Protein AF-A0A955Y629-F1 (afdb_monomer_lite)

pLDDT: mean 87.61, std 12.78, range [33.12, 98.5]

Radius of gyration: 33.81 Å; chains: 1; bounding box: 73×70×95 Å

Structure (mmCIF, N/CA/C/O backbone):
data_AF-A0A955Y629-F1
#
_entry.id   AF-A0A955Y629-F1
#
loop_
_atom_site.group_PDB
_atom_site.id
_atom_site.type_symbol
_atom_site.label_atom_id
_atom_site.label_alt_id
_atom_site.label_comp_id
_atom_site.label_asym_id
_atom_site.label_entity_id
_atom_site.label_seq_id
_atom_site.pdbx_PDB_ins_code
_atom_site.Cartn_x
_atom_site.Cartn_y
_atom_site.Cartn_z
_atom_site.occupancy
_atom_site.B_iso_or_equiv
_atom_site.auth_seq_id
_atom_site.auth_comp_id
_atom_site.auth_asym_id
_atom_site.auth_atom_id
_atom_site.pdbx_PDB_model_num
ATOM 1 N N . MET A 1 1 ? -27.892 -41.594 27.712 1.00 37.00 1 MET A N 1
ATOM 2 C CA . MET A 1 1 ? -27.449 -40.199 27.906 1.00 37.00 1 MET A CA 1
ATOM 3 C C . MET A 1 1 ? -25.970 -40.120 27.569 1.00 37.00 1 MET A C 1
ATOM 5 O O . MET A 1 1 ? -25.145 -40.449 28.406 1.00 37.00 1 MET A O 1
ATOM 9 N N . ALA A 1 2 ? -25.650 -39.768 26.327 1.00 33.12 2 ALA A N 1
ATOM 10 C CA . ALA A 1 2 ? -24.313 -39.366 25.908 1.00 33.12 2 ALA A CA 1
ATOM 11 C C . ALA A 1 2 ? -24.487 -37.959 25.332 1.00 33.12 2 ALA A C 1
ATOM 13 O O . ALA A 1 2 ? -25.270 -37.778 24.400 1.00 33.12 2 ALA A O 1
ATOM 14 N N . GLY A 1 3 ? -23.888 -36.966 25.988 1.00 35.66 3 GLY A N 1
ATOM 15 C CA . GLY A 1 3 ? -24.013 -35.564 25.610 1.00 35.66 3 GLY A CA 1
ATOM 16 C C . GLY A 1 3 ? -23.426 -35.339 24.223 1.00 35.66 3 GLY A C 1
ATOM 17 O O . GLY A 1 3 ? -22.252 -35.615 23.993 1.00 35.66 3 GLY A O 1
ATOM 18 N N . GLN A 1 4 ? -24.252 -34.841 23.307 1.00 34.47 4 GLN A N 1
ATOM 19 C CA . GLN A 1 4 ? -23.778 -34.197 22.092 1.00 34.47 4 GLN A CA 1
ATOM 20 C C . GLN A 1 4 ? -23.011 -32.943 22.525 1.00 34.47 4 GLN A C 1
ATOM 22 O O . GLN A 1 4 ? -23.613 -31.948 22.923 1.00 34.47 4 GLN A O 1
ATOM 27 N N . GLY A 1 5 ? -21.680 -33.016 22.522 1.00 35.38 5 GLY A N 1
ATOM 28 C CA . GLY A 1 5 ? -20.834 -31.834 22.627 1.00 35.38 5 GLY A CA 1
ATOM 29 C C . GLY A 1 5 ? -21.084 -30.967 21.400 1.00 35.38 5 GLY A C 1
ATOM 30 O O . GLY A 1 5 ? -20.664 -31.326 20.302 1.00 35.38 5 GLY A O 1
ATOM 31 N N . GLY A 1 6 ? -21.821 -29.869 21.575 1.00 37.50 6 GLY A N 1
ATOM 32 C CA . GLY A 1 6 ? -21.970 -28.856 20.539 1.00 37.50 6 GLY A CA 1
ATOM 33 C C . GLY A 1 6 ? -20.586 -28.351 20.146 1.00 37.50 6 GLY A C 1
ATOM 34 O O . GLY A 1 6 ? -19.809 -27.935 21.004 1.00 37.50 6 GLY A O 1
ATOM 35 N N . ILE A 1 7 ? -20.257 -28.439 18.859 1.00 47.84 7 ILE A N 1
ATOM 36 C CA . ILE A 1 7 ? -19.032 -27.864 18.306 1.00 47.84 7 ILE A CA 1
ATOM 37 C C . ILE A 1 7 ? -19.110 -26.357 18.564 1.00 47.84 7 ILE A C 1
ATOM 39 O O . ILE A 1 7 ? -19.998 -25.685 18.041 1.00 47.84 7 ILE A O 1
ATOM 43 N N . ALA A 1 8 ? -18.232 -25.830 19.419 1.00 64.56 8 ALA A N 1
ATOM 44 C CA . ALA A 1 8 ? -18.155 -24.395 19.655 1.00 64.56 8 ALA A CA 1
ATOM 45 C C . ALA A 1 8 ? -17.770 -23.706 18.338 1.00 64.56 8 ALA A C 1
ATOM 47 O O . ALA A 1 8 ? -16.718 -23.991 17.768 1.00 64.56 8 ALA A O 1
ATOM 48 N N . MET A 1 9 ? -18.646 -22.833 17.844 1.00 79.44 9 MET A N 1
ATOM 49 C CA . MET A 1 9 ? -18.457 -22.104 16.587 1.00 79.44 9 MET A CA 1
ATOM 50 C C . MET A 1 9 ? -17.202 -21.223 16.682 1.00 79.44 9 MET A C 1
ATOM 52 O O . MET A 1 9 ? -17.046 -20.477 17.655 1.00 79.44 9 MET A O 1
ATOM 56 N N . SER A 1 10 ? -16.313 -21.300 15.687 1.00 92.25 10 SER A N 1
ATOM 57 C CA . SER A 1 10 ? -15.096 -20.483 15.636 1.00 92.25 10 SER A CA 1
ATOM 58 C C . SER A 1 10 ? -15.431 -19.010 15.372 1.00 92.25 10 SER A C 1
ATOM 60 O O . SER A 1 10 ? -16.466 -18.669 14.790 1.00 92.25 10 SER A O 1
ATOM 62 N N . TRP A 1 11 ? -14.554 -18.113 15.826 1.00 96.38 11 TRP A N 1
ATOM 63 C CA . TRP A 1 11 ? -14.676 -16.682 15.558 1.00 96.38 11 TRP A CA 1
ATOM 64 C C . TRP A 1 11 ? -14.000 -16.308 14.241 1.00 96.38 11 TRP A C 1
ATOM 66 O O . TRP A 1 11 ? -12.858 -16.695 14.000 1.00 96.38 11 TRP A O 1
ATOM 76 N N . VAL A 1 12 ? -14.656 -15.463 13.450 1.00 98.12 12 VAL A N 1
ATOM 77 C CA . VAL A 1 12 ? -14.028 -14.699 12.365 1.00 98.12 12 VAL A CA 1
ATOM 78 C C . VAL A 1 12 ? -14.112 -13.225 12.728 1.00 98.12 12 VAL A C 1
ATOM 80 O O . VAL A 1 12 ? -15.202 -12.691 12.947 1.00 98.12 12 VAL A O 1
ATOM 83 N N . VAL A 1 13 ? -12.963 -12.555 12.796 1.00 98.50 13 VAL A N 1
ATOM 84 C CA . VAL A 1 13 ? -12.925 -11.105 13.012 1.00 98.50 13 VAL A CA 1
ATOM 85 C C . VAL A 1 13 ? -12.930 -10.418 11.659 1.00 98.50 13 VAL A C 1
ATOM 87 O O . VAL A 1 13 ? -12.117 -10.744 10.805 1.00 98.50 13 VAL A O 1
ATOM 90 N N . VAL A 1 14 ? -13.819 -9.453 11.459 1.00 98.00 14 VAL A N 1
ATOM 91 C CA . VAL A 1 14 ? -13.893 -8.656 10.232 1.00 98.00 14 VAL A CA 1
ATOM 92 C C . VAL A 1 14 ? -13.768 -7.180 10.580 1.00 98.00 14 VAL A C 1
ATOM 94 O O . VAL A 1 14 ? -14.425 -6.685 11.495 1.00 98.00 14 VAL A O 1
ATOM 97 N N . LYS A 1 15 ? -12.914 -6.455 9.863 1.00 97.44 15 LYS A N 1
ATOM 98 C CA . LYS A 1 15 ? -12.709 -5.022 10.056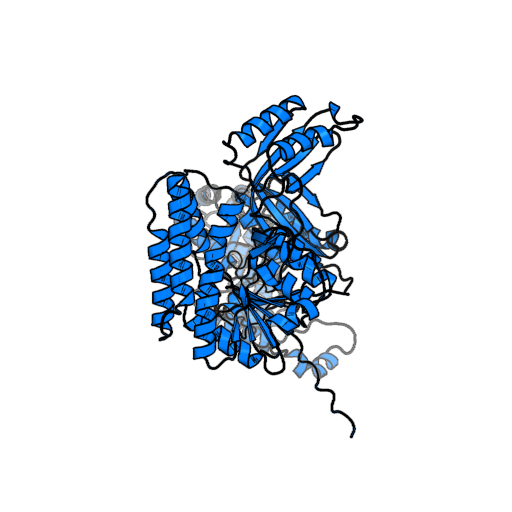 1.00 97.44 15 LYS A CA 1
ATOM 99 C C . LYS A 1 15 ? -13.150 -4.249 8.835 1.00 97.44 15 LYS A C 1
ATOM 101 O O . LYS A 1 15 ? -12.703 -4.556 7.737 1.00 97.44 15 LYS A O 1
ATOM 106 N N . TYR A 1 16 ? -13.905 -3.176 9.052 1.00 95.50 16 TYR A N 1
ATOM 107 C CA . TYR A 1 16 ? -14.306 -2.241 8.004 1.00 95.50 16 TYR A CA 1
ATOM 108 C C . TYR A 1 16 ? -13.749 -0.842 8.285 1.00 95.50 16 TYR A C 1
ATOM 110 O O . TYR A 1 16 ? -13.884 -0.305 9.388 1.00 95.50 16 TYR A O 1
ATOM 118 N N . GLY A 1 17 ? -13.069 -0.263 7.290 1.00 91.88 17 GLY A N 1
ATOM 119 C CA . GLY A 1 17 ? -12.590 1.123 7.343 1.00 91.88 17 GLY A CA 1
ATOM 120 C C . GLY A 1 17 ? -13.717 2.147 7.183 1.00 91.88 17 GLY A C 1
ATOM 121 O O . GLY A 1 17 ? -14.835 1.797 6.819 1.00 91.88 17 GLY A O 1
ATOM 122 N N . GLY A 1 18 ? -13.414 3.431 7.399 1.00 89.81 18 GLY A N 1
ATOM 123 C CA . GLY A 1 18 ? -14.434 4.488 7.421 1.00 89.81 18 GLY A CA 1
ATOM 124 C C . GLY A 1 18 ? -15.209 4.672 6.114 1.00 89.81 18 GLY A C 1
ATOM 125 O O . GLY A 1 18 ? -16.396 4.981 6.144 1.00 89.81 18 GLY A O 1
ATOM 126 N N . THR A 1 19 ? -14.577 4.429 4.964 1.00 87.81 19 THR A N 1
ATOM 127 C CA . THR A 1 19 ? -15.253 4.406 3.653 1.00 87.81 19 THR A CA 1
ATOM 128 C C . THR A 1 19 ? -16.187 3.206 3.503 1.00 87.81 19 THR A C 1
ATOM 130 O O . THR A 1 19 ? -17.220 3.315 2.856 1.00 87.81 19 THR A O 1
ATOM 133 N N . SER A 1 20 ? -15.864 2.081 4.145 1.00 89.12 20 SER A N 1
ATOM 134 C CA . SER A 1 20 ? -16.628 0.829 4.088 1.00 89.12 20 SER A CA 1
ATOM 135 C C . SER A 1 20 ? -17.803 0.775 5.069 1.00 89.12 20 SER A C 1
ATOM 137 O O . SER A 1 20 ? -18.492 -0.234 5.125 1.00 89.12 20 SER A O 1
ATOM 139 N N . VAL A 1 21 ? -18.043 1.836 5.844 1.00 92.31 21 VAL A N 1
ATOM 140 C CA . VAL A 1 21 ? -19.206 1.963 6.745 1.00 92.31 21 VAL A CA 1
ATOM 141 C C . VAL A 1 21 ? -20.011 3.242 6.491 1.00 92.31 21 VAL A C 1
ATOM 143 O O . VAL A 1 21 ? -20.908 3.568 7.263 1.00 92.31 21 VAL A O 1
ATOM 146 N N . ALA A 1 22 ? -19.687 3.984 5.426 1.00 91.06 22 ALA A N 1
ATOM 147 C CA . ALA A 1 22 ? -20.205 5.332 5.187 1.00 91.06 22 ALA A CA 1
ATOM 148 C C . ALA A 1 22 ? -21.585 5.393 4.511 1.00 91.06 22 ALA A C 1
ATOM 150 O O . ALA A 1 22 ? -22.201 6.452 4.551 1.00 91.06 22 ALA A O 1
ATOM 151 N N . THR A 1 23 ? -22.049 4.311 3.878 1.00 92.06 23 THR A N 1
ATOM 152 C CA . THR A 1 23 ? -23.261 4.307 3.032 1.00 92.06 23 THR A CA 1
ATOM 153 C C . THR A 1 23 ? -24.164 3.119 3.351 1.00 92.06 23 THR A C 1
ATOM 155 O O . THR A 1 23 ? -23.680 2.100 3.860 1.00 92.06 23 THR A O 1
ATOM 158 N N . ALA A 1 24 ? -25.453 3.203 3.009 1.00 93.31 24 ALA A N 1
ATOM 159 C CA . ALA A 1 24 ? -26.386 2.088 3.185 1.00 93.31 24 ALA A CA 1
ATOM 160 C C . ALA A 1 24 ? -25.966 0.866 2.352 1.00 93.31 24 ALA A C 1
ATOM 162 O O . ALA A 1 24 ? -26.013 -0.264 2.839 1.00 93.31 24 ALA A O 1
ATOM 163 N N . ALA A 1 25 ? -25.460 1.091 1.134 1.00 91.00 25 ALA A N 1
ATOM 164 C CA . ALA A 1 25 ? -24.925 0.031 0.279 1.00 91.00 25 ALA A CA 1
ATOM 165 C C . ALA A 1 25 ? -23.762 -0.721 0.949 1.00 91.00 25 ALA A C 1
ATOM 167 O O . ALA A 1 25 ? -23.705 -1.949 0.899 1.00 91.00 25 ALA A O 1
ATOM 168 N N . SER A 1 26 ? -22.861 -0.006 1.631 1.00 91.12 26 SER A N 1
ATOM 169 C CA . SER A 1 26 ? -21.767 -0.642 2.370 1.00 91.12 26 SER A CA 1
ATOM 170 C C . SER A 1 26 ? -22.280 -1.526 3.509 1.00 91.12 26 SER A C 1
ATOM 172 O O . SER A 1 26 ? -21.807 -2.650 3.664 1.00 91.12 26 SER A O 1
ATOM 174 N N . TRP A 1 27 ? -23.281 -1.072 4.268 1.00 94.62 27 TRP A N 1
ATOM 175 C CA . TRP A 1 27 ? -23.884 -1.877 5.335 1.00 94.62 27 TRP A CA 1
ATOM 176 C C . TRP A 1 27 ? -24.660 -3.091 4.817 1.00 94.62 27 TRP A C 1
ATOM 178 O O . TRP A 1 27 ? -24.596 -4.156 5.436 1.00 94.62 27 TRP A O 1
ATOM 188 N N . ALA A 1 28 ? -25.309 -2.981 3.657 1.00 92.75 28 ALA A N 1
ATOM 189 C CA . ALA A 1 28 ? -25.912 -4.127 2.984 1.00 92.75 28 ALA A CA 1
ATOM 190 C C . ALA A 1 28 ? -24.852 -5.182 2.612 1.00 92.75 28 ALA A C 1
ATOM 192 O O . ALA A 1 28 ? -25.066 -6.373 2.852 1.00 92.75 28 ALA A O 1
ATOM 193 N N . SER A 1 29 ? -23.683 -4.757 2.114 1.00 91.62 29 SER A N 1
ATOM 194 C CA . SER A 1 29 ? -22.546 -5.649 1.841 1.00 91.62 29 SER A CA 1
ATOM 195 C C . SER A 1 29 ? -21.975 -6.284 3.111 1.00 91.62 29 SER A C 1
ATOM 197 O O . SER A 1 29 ? -21.671 -7.476 3.109 1.00 91.62 29 SER A O 1
ATOM 199 N N . ILE A 1 30 ? -21.872 -5.533 4.217 1.00 94.56 30 ILE A N 1
ATOM 200 C CA . ILE A 1 30 ? -21.476 -6.084 5.527 1.00 94.56 30 ILE A CA 1
ATOM 201 C C . ILE A 1 30 ? -22.467 -7.174 5.950 1.00 94.56 30 ILE A C 1
ATOM 203 O O . ILE A 1 30 ? -22.058 -8.274 6.319 1.00 94.56 30 ILE A O 1
ATOM 207 N N . ALA A 1 31 ? -23.770 -6.903 5.853 1.00 95.69 31 ALA A N 1
ATOM 208 C CA . ALA A 1 31 ? -24.797 -7.869 6.216 1.00 95.69 31 ALA A CA 1
ATOM 209 C C . ALA A 1 31 ? -24.769 -9.119 5.320 1.00 95.69 31 ALA A C 1
ATOM 211 O O . ALA A 1 31 ? -24.932 -10.233 5.813 1.00 95.69 31 ALA A O 1
ATOM 212 N N . ALA A 1 32 ? -24.534 -8.960 4.014 1.00 93.88 32 ALA A N 1
ATOM 213 C CA . ALA A 1 32 ? -24.330 -10.081 3.099 1.00 93.88 32 ALA A CA 1
ATOM 214 C C . ALA A 1 32 ? -23.110 -10.919 3.505 1.00 93.88 32 ALA A C 1
ATOM 216 O O . ALA A 1 32 ? -23.224 -12.138 3.626 1.00 93.88 32 ALA A O 1
ATOM 217 N N . ARG A 1 33 ? -21.982 -10.271 3.829 1.00 93.94 33 ARG A N 1
ATOM 218 C CA . ARG A 1 33 ? -20.769 -10.969 4.264 1.00 93.94 33 ARG A CA 1
ATOM 219 C C . ARG A 1 33 ? -20.972 -11.751 5.560 1.00 93.94 33 ARG A C 1
ATOM 221 O O . ARG A 1 33 ? -20.475 -12.865 5.676 1.00 93.94 33 ARG A O 1
ATOM 228 N N . VAL A 1 34 ? -21.715 -11.201 6.520 1.00 95.69 34 VAL A N 1
ATOM 229 C CA . VAL A 1 34 ? -22.070 -11.919 7.755 1.00 95.69 34 VAL A CA 1
ATOM 230 C C . VAL A 1 34 ? -22.862 -13.192 7.444 1.00 95.69 34 VAL A C 1
ATOM 232 O O . VAL A 1 34 ? -22.592 -14.225 8.048 1.00 95.69 34 VAL A O 1
ATOM 235 N N . ARG A 1 35 ? -23.793 -13.154 6.479 1.00 95.00 35 ARG A N 1
ATOM 236 C CA . ARG A 1 35 ? -24.557 -14.345 6.063 1.00 95.00 35 ARG A CA 1
ATOM 237 C C . ARG A 1 35 ? -23.686 -15.388 5.360 1.00 95.00 35 ARG A C 1
ATOM 239 O O . ARG A 1 35 ? -23.880 -16.573 5.577 1.00 95.00 35 ARG A O 1
ATOM 246 N N . GLU A 1 36 ? -22.697 -14.968 4.571 1.00 93.81 36 GLU A N 1
ATOM 247 C CA . GLU A 1 36 ? -21.717 -15.883 3.954 1.00 93.81 36 GLU A CA 1
ATOM 248 C C . GLU A 1 36 ? -20.807 -16.585 4.976 1.00 93.81 36 GLU A C 1
ATOM 250 O O . GLU A 1 36 ? -20.168 -17.584 4.654 1.00 93.81 36 GLU A O 1
ATOM 255 N N . LEU A 1 37 ? -20.715 -16.049 6.195 1.00 93.69 37 LEU A N 1
ATOM 256 C CA . LEU A 1 37 ? -19.961 -16.619 7.310 1.00 93.69 37 LEU A CA 1
ATOM 257 C C . LEU A 1 37 ? -20.824 -17.541 8.188 1.00 93.69 37 LEU A C 1
ATOM 259 O O . LEU A 1 37 ? -20.489 -17.767 9.352 1.00 93.69 37 LEU A O 1
ATOM 263 N N . GLU A 1 38 ? -21.914 -18.092 7.644 1.00 87.94 38 GLU A N 1
ATOM 264 C CA . GLU A 1 38 ? -22.697 -19.139 8.304 1.00 87.94 38 GLU A CA 1
ATOM 265 C C . GLU A 1 38 ? -21.769 -20.258 8.821 1.00 87.94 38 GLU A C 1
ATOM 267 O O . GLU A 1 38 ? -20.765 -20.607 8.195 1.00 87.94 38 GLU A O 1
ATOM 272 N N . GLY A 1 39 ? -22.039 -20.770 10.023 1.00 90.31 39 GLY A N 1
ATOM 273 C CA . GLY A 1 39 ? -21.122 -21.694 10.705 1.00 90.31 39 GLY A CA 1
ATOM 274 C C . GLY A 1 39 ? -20.055 -21.022 11.583 1.00 90.31 39 GLY A C 1
ATOM 275 O O . GLY A 1 39 ? -19.309 -21.726 12.257 1.00 90.31 39 GLY A O 1
ATOM 276 N N . HIS A 1 40 ? -20.003 -19.686 11.637 1.00 95.25 40 HIS A N 1
ATOM 277 C CA . HIS A 1 40 ? -19.055 -18.940 12.474 1.00 95.25 40 HIS A CA 1
ATOM 278 C C . HIS A 1 40 ? -19.764 -17.895 13.338 1.00 95.25 40 HIS A C 1
ATOM 280 O O . HIS A 1 40 ? -20.854 -17.421 13.014 1.00 95.25 40 HIS A O 1
ATOM 286 N N . ARG A 1 41 ? -19.107 -17.485 14.427 1.00 96.19 41 ARG A N 1
ATOM 287 C CA . ARG A 1 41 ? -19.438 -16.233 15.120 1.00 96.19 41 ARG A CA 1
ATOM 288 C C . ARG A 1 41 ? -18.633 -15.099 14.498 1.00 96.19 41 ARG A C 1
ATOM 290 O O . ARG A 1 41 ? -17.433 -15.249 14.258 1.00 96.19 41 ARG A O 1
ATOM 297 N N . VAL A 1 42 ? -19.267 -13.958 14.251 1.00 98.00 42 VAL A N 1
ATOM 298 C CA . VAL A 1 42 ? -18.636 -12.839 13.538 1.00 98.00 42 VAL A CA 1
ATOM 299 C C . VAL A 1 42 ? -18.374 -11.676 14.486 1.00 98.00 42 VAL A C 1
ATOM 301 O O . VAL A 1 42 ? -19.290 -11.151 15.116 1.00 98.00 42 VAL A O 1
ATOM 304 N N . TRP A 1 43 ? -17.116 -11.247 14.561 1.00 98.38 43 TRP A N 1
ATOM 305 C CA . TRP A 1 43 ? -16.696 -10.082 15.334 1.00 98.38 43 TRP A CA 1
ATOM 306 C C . TRP A 1 43 ? -16.376 -8.915 14.402 1.00 98.38 43 TRP A C 1
ATOM 308 O O . TRP A 1 43 ? -15.313 -8.861 13.785 1.00 98.38 43 TRP A O 1
ATOM 318 N N . ILE A 1 44 ? -17.296 -7.966 14.293 1.00 98.50 44 ILE A N 1
ATOM 319 C CA . ILE A 1 44 ? -17.180 -6.798 13.426 1.00 98.50 44 ILE A CA 1
ATOM 320 C C . ILE A 1 44 ? -16.498 -5.662 14.192 1.00 98.50 44 ILE A C 1
ATOM 322 O O . ILE A 1 44 ? -16.998 -5.188 15.210 1.00 98.50 44 ILE A O 1
ATOM 326 N N . THR A 1 45 ? -15.369 -5.191 13.670 1.00 98.12 45 THR A N 1
ATOM 327 C CA . THR A 1 45 ? -14.650 -4.005 14.152 1.00 98.12 45 THR A CA 1
ATOM 328 C C . THR A 1 45 ? -14.812 -2.882 13.134 1.00 98.12 45 THR A C 1
ATOM 330 O O . THR A 1 45 ? -14.348 -3.005 12.000 1.00 98.12 45 THR A O 1
ATOM 333 N N . ALA A 1 46 ? -15.455 -1.779 13.506 1.00 97.00 46 ALA A N 1
ATOM 334 C CA . ALA A 1 46 ? -15.675 -0.659 12.588 1.00 97.00 46 ALA A CA 1
ATOM 335 C C . ALA A 1 46 ? -14.909 0.600 13.011 1.00 97.00 46 ALA A C 1
ATOM 337 O O . ALA A 1 46 ? -14.821 0.930 14.197 1.00 97.00 46 ALA A O 1
ATOM 338 N N . SER A 1 47 ? -14.365 1.307 12.019 1.00 96.31 47 SER A N 1
ATOM 339 C CA . SER A 1 47 ? -13.860 2.674 12.183 1.00 96.31 47 SER A CA 1
ATOM 340 C C . SER A 1 47 ? -15.007 3.696 12.219 1.00 96.31 47 SER A C 1
ATOM 342 O O . SER A 1 47 ? -16.152 3.379 11.896 1.00 96.31 47 SER A O 1
ATOM 344 N N . ALA A 1 48 ? -14.691 4.947 12.563 1.00 95.94 48 ALA A N 1
ATOM 345 C CA . ALA A 1 48 ? -15.602 6.072 12.374 1.00 95.94 48 ALA A CA 1
ATOM 346 C C . ALA A 1 48 ? -15.980 6.233 10.888 1.00 95.94 48 ALA A C 1
ATOM 348 O O . ALA A 1 48 ? -15.209 5.837 10.009 1.00 95.94 48 ALA A O 1
ATOM 349 N N . LEU A 1 49 ? -17.131 6.852 10.594 1.00 94.81 49 LEU A N 1
ATOM 350 C CA . LEU A 1 49 ? -17.517 7.161 9.210 1.00 94.81 49 LEU A CA 1
ATOM 351 C C . LEU A 1 49 ? -16.428 7.997 8.516 1.00 94.81 49 LEU A C 1
ATOM 353 O O . LEU A 1 49 ? -15.735 8.791 9.157 1.00 94.81 49 LEU A O 1
ATOM 357 N N . SER A 1 50 ? -16.285 7.841 7.198 1.00 91.38 50 SER A N 1
ATOM 358 C CA . SER A 1 50 ? -15.271 8.561 6.415 1.00 91.38 50 SER A CA 1
ATOM 359 C C . SER A 1 50 ? -15.231 10.061 6.753 1.00 91.38 50 SER A C 1
ATOM 361 O O . SER A 1 50 ? -16.268 10.724 6.805 1.00 91.38 50 SER A O 1
ATOM 363 N N . GLY A 1 51 ? -14.033 10.584 7.032 1.00 90.50 51 GLY A N 1
ATOM 364 C CA . GLY A 1 51 ? -13.783 11.991 7.371 1.00 90.50 51 GLY A CA 1
ATOM 365 C C . GLY A 1 51 ? -14.097 12.415 8.814 1.00 90.50 51 GLY A C 1
ATOM 366 O O . GLY A 1 51 ? -13.656 13.489 9.215 1.00 90.50 51 GLY A O 1
ATOM 367 N N . VAL A 1 52 ? -14.793 11.598 9.613 1.00 94.00 52 VAL A N 1
ATOM 368 C CA . VAL A 1 52 ? -15.218 11.976 10.976 1.00 94.00 52 VAL A CA 1
ATOM 369 C C . VAL A 1 52 ? -14.041 12.207 11.918 1.00 94.00 52 VAL A C 1
ATOM 371 O O . VAL A 1 52 ? -14.031 13.204 12.630 1.00 94.00 52 VAL A O 1
ATOM 374 N N . SER A 1 53 ? -13.026 11.340 11.912 1.00 93.12 53 SER A N 1
ATOM 375 C CA . SER A 1 53 ? -11.860 11.511 12.792 1.00 93.12 53 SER A CA 1
ATOM 376 C C . SER A 1 53 ? -11.144 12.842 12.529 1.00 93.12 53 SER A C 1
ATOM 378 O O . SER A 1 53 ? -10.826 13.556 13.472 1.00 93.12 53 SER A O 1
ATOM 380 N N . ASN A 1 54 ? -10.984 13.234 11.259 1.00 92.12 54 ASN A N 1
ATOM 381 C CA . ASN A 1 54 ? -10.381 14.522 10.897 1.00 92.12 54 ASN A CA 1
ATOM 382 C C . ASN A 1 54 ? -11.248 15.707 11.355 1.00 92.12 54 ASN A C 1
ATOM 384 O O . ASN A 1 54 ? -10.723 16.728 11.786 1.00 92.12 54 ASN A O 1
ATOM 388 N N . GLN A 1 55 ? -12.576 15.575 11.273 1.00 93.75 55 GLN A N 1
ATOM 389 C CA . GLN A 1 55 ? -13.504 16.598 11.763 1.00 93.75 55 GLN A CA 1
ATOM 390 C C . GLN A 1 55 ? -13.438 16.741 13.286 1.00 93.75 55 GLN A C 1
ATOM 392 O O . GLN A 1 55 ? -13.463 17.862 13.779 1.00 93.75 55 GLN A O 1
ATOM 397 N N . LEU A 1 56 ? -13.325 15.634 14.026 1.00 95.44 56 LEU A N 1
ATOM 398 C CA . LEU A 1 56 ? -13.162 15.651 15.483 1.00 95.44 56 LEU A CA 1
ATOM 399 C C . LEU A 1 56 ? -11.840 16.300 15.899 1.00 95.44 56 LEU A C 1
ATOM 401 O O . LEU A 1 56 ? -11.820 17.085 16.844 1.00 95.44 56 LEU A O 1
ATOM 405 N N . GLU A 1 57 ? -10.758 16.015 15.175 1.00 93.56 57 GLU A N 1
ATOM 406 C CA . GLU A 1 57 ? -9.457 16.640 15.408 1.00 93.56 57 GLU A CA 1
ATOM 407 C C . GLU A 1 57 ? -9.512 18.154 15.157 1.00 93.56 57 GLU A C 1
ATOM 409 O O . GLU A 1 57 ? -9.168 18.934 16.042 1.00 93.56 57 GLU A O 1
ATOM 414 N N . ALA A 1 58 ? -10.071 18.579 14.019 1.00 93.12 58 ALA A N 1
ATOM 415 C CA . ALA A 1 58 ? -10.265 19.996 13.713 1.00 93.12 58 ALA A CA 1
ATOM 416 C C . ALA A 1 58 ? -11.198 20.701 14.716 1.00 93.12 58 ALA A C 1
ATOM 418 O O . ALA A 1 58 ? -10.967 21.854 15.077 1.00 93.12 58 ALA A O 1
ATOM 419 N N . ALA A 1 59 ? -12.245 20.019 15.192 1.00 94.12 59 ALA A N 1
ATOM 420 C CA . ALA A 1 59 ? -13.155 20.554 16.203 1.00 94.12 59 ALA A CA 1
ATOM 421 C C . ALA A 1 59 ? -12.458 20.779 17.542 1.00 94.12 59 ALA A C 1
ATOM 423 O O . ALA A 1 59 ? -12.728 21.771 18.216 1.00 94.12 59 ALA A O 1
ATOM 424 N N . LEU A 1 60 ? -11.569 19.862 17.918 1.00 94.06 60 LEU A N 1
ATOM 425 C CA . LEU A 1 60 ? -10.784 19.970 19.135 1.00 94.06 60 LEU A CA 1
ATOM 426 C C . LEU A 1 60 ? -9.770 21.113 19.038 1.00 94.06 60 LEU A C 1
ATOM 428 O O . LEU A 1 60 ? -9.682 21.910 19.969 1.00 94.06 60 LEU A O 1
ATOM 432 N N . ASP A 1 61 ? -9.071 21.245 17.911 1.00 92.94 61 ASP A N 1
ATOM 433 C CA . ASP A 1 61 ? -8.126 22.344 17.696 1.00 92.94 61 ASP A CA 1
ATOM 434 C C . ASP A 1 61 ? -8.846 23.710 17.674 1.00 92.94 61 ASP A C 1
ATOM 436 O O . ASP A 1 61 ? -8.377 24.673 18.283 1.00 92.94 61 ASP A O 1
ATOM 440 N N . ALA A 1 62 ? -10.035 23.790 17.061 1.00 92.94 62 ALA A N 1
ATOM 441 C CA . ALA A 1 62 ? -10.879 24.986 17.100 1.00 92.94 62 ALA A CA 1
ATOM 442 C C . ALA A 1 62 ? -11.364 25.313 18.523 1.00 92.94 62 ALA A C 1
ATOM 444 O O . ALA A 1 62 ? -11.318 26.475 18.930 1.00 92.94 62 ALA A O 1
ATOM 445 N N . ALA A 1 63 ? -11.782 24.301 19.292 1.00 93.94 63 ALA A N 1
ATOM 446 C CA . ALA A 1 63 ? -12.202 24.478 20.679 1.00 93.94 63 ALA A CA 1
ATOM 447 C C . ALA A 1 63 ? -11.052 25.020 21.539 1.00 93.94 63 ALA A C 1
ATOM 449 O O . ALA A 1 63 ? -11.240 26.012 22.234 1.00 93.94 63 ALA A O 1
ATOM 450 N N . VAL A 1 64 ? -9.845 24.454 21.432 1.00 94.31 64 VAL A N 1
ATOM 451 C CA . VAL A 1 64 ? -8.649 24.962 22.133 1.00 94.31 64 VAL A CA 1
ATOM 452 C C . VAL A 1 64 ? -8.354 26.419 21.761 1.00 94.31 64 VAL A C 1
ATOM 454 O O . VAL A 1 64 ? -8.018 27.219 22.629 1.00 94.31 64 VAL A O 1
ATOM 457 N N . ALA A 1 65 ? -8.544 26.795 20.494 1.00 93.38 65 ALA A N 1
ATOM 458 C CA . ALA A 1 65 ? -8.389 28.174 20.029 1.00 93.38 65 ALA A CA 1
ATOM 459 C C . ALA A 1 65 ? -9.541 29.119 20.444 1.00 93.38 65 ALA A C 1
ATOM 461 O O . ALA A 1 65 ? -9.531 30.296 20.078 1.00 93.38 65 ALA A O 1
ATOM 462 N N . GLY A 1 66 ? -10.555 28.628 21.166 1.00 91.12 66 GLY A N 1
ATOM 463 C CA . GLY A 1 66 ? -11.743 29.393 21.552 1.00 91.12 66 GLY A CA 1
ATOM 464 C C . GLY A 1 66 ? -12.695 29.707 20.390 1.00 91.12 66 GLY A C 1
ATOM 465 O O . GLY A 1 66 ? -13.633 30.489 20.561 1.00 91.12 66 GLY A O 1
ATOM 466 N N . ALA A 1 67 ? -12.474 29.114 19.214 1.00 88.06 67 ALA A N 1
ATOM 467 C CA . ALA A 1 67 ? -13.260 29.352 18.014 1.00 88.06 67 ALA A CA 1
ATOM 468 C C . ALA A 1 67 ? -14.546 28.499 18.002 1.00 88.06 67 ALA A C 1
ATOM 470 O O . ALA A 1 67 ? -14.548 27.361 18.480 1.00 88.06 67 ALA A O 1
ATOM 471 N N . PRO A 1 68 ? -15.659 29.013 17.443 1.00 81.19 68 PRO A N 1
ATOM 472 C CA . PRO A 1 68 ? -16.856 28.209 17.228 1.00 81.19 68 PRO A CA 1
ATOM 473 C C . PRO A 1 68 ? -16.592 27.109 16.187 1.00 81.19 68 PRO A C 1
ATOM 475 O O . PRO A 1 68 ? -15.851 27.312 15.227 1.00 81.19 68 PRO A O 1
ATOM 478 N N . SER A 1 69 ? -17.237 25.953 16.353 1.00 84.50 69 SER A N 1
ATOM 479 C CA . SER A 1 69 ? -17.143 24.817 15.430 1.00 84.50 69 SER A CA 1
ATOM 480 C C . SER A 1 69 ? -18.530 24.263 15.113 1.00 84.50 69 SER A C 1
ATOM 482 O O . SER A 1 69 ? -19.363 24.123 16.008 1.00 84.50 69 SER A O 1
ATOM 484 N N . THR A 1 70 ? -18.771 23.933 13.841 1.00 88.44 70 THR A N 1
ATOM 485 C CA . THR A 1 70 ? -19.988 23.242 13.375 1.00 88.44 70 THR A CA 1
ATOM 486 C C . THR A 1 70 ? -19.837 21.721 13.366 1.00 88.44 70 THR A C 1
ATOM 488 O O . THR A 1 70 ? -20.741 21.005 12.943 1.00 88.44 70 THR A O 1
ATOM 491 N N . ALA A 1 71 ? -18.695 21.200 13.822 1.00 87.25 71 ALA A N 1
ATOM 492 C CA . ALA A 1 71 ? -18.338 19.803 13.615 1.00 87.25 71 ALA A CA 1
ATOM 493 C C . ALA A 1 71 ? -19.328 18.816 14.245 1.00 87.25 71 ALA A C 1
ATOM 495 O O . ALA A 1 71 ? -19.566 17.758 13.671 1.00 87.25 71 ALA A O 1
ATOM 496 N N . VAL A 1 72 ? -19.928 19.143 15.397 1.00 90.81 72 VAL A N 1
ATOM 497 C CA . VAL A 1 72 ? -20.928 18.264 16.028 1.00 90.81 72 VAL A CA 1
ATOM 498 C C . VAL A 1 72 ? -22.230 18.261 15.231 1.00 90.81 72 VAL A C 1
ATOM 500 O O . VAL A 1 72 ? -22.824 17.200 15.042 1.00 90.81 72 VAL A O 1
ATOM 503 N N . GLN A 1 73 ? -22.656 19.416 14.715 1.00 92.81 73 GLN A N 1
ATOM 504 C CA . GLN A 1 73 ? -23.822 19.520 13.839 1.00 92.81 73 GLN A CA 1
ATOM 505 C C . GLN A 1 73 ? -23.593 18.733 12.544 1.00 92.81 73 GLN A C 1
ATOM 507 O O . GLN A 1 73 ? -24.444 17.933 12.159 1.00 92.81 73 GLN A O 1
ATOM 512 N N . ASP A 1 74 ? -22.420 18.883 11.928 1.00 93.19 74 ASP A N 1
ATOM 513 C CA . ASP A 1 74 ? -22.045 18.173 10.703 1.00 93.19 74 ASP A CA 1
ATOM 514 C C . ASP A 1 74 ? -21.962 16.655 10.932 1.00 93.19 74 ASP A C 1
ATOM 516 O O . ASP A 1 74 ? -22.434 15.860 10.114 1.00 93.19 74 ASP A O 1
ATOM 520 N N . LEU A 1 75 ? -21.406 16.238 12.076 1.00 93.50 75 LEU A N 1
ATOM 521 C CA . LEU A 1 75 ? -21.347 14.840 12.499 1.00 93.50 75 LEU A CA 1
ATOM 522 C C . LEU A 1 75 ? -22.751 14.261 12.699 1.00 93.50 75 LEU A C 1
ATOM 524 O O . LEU A 1 75 ? -23.032 13.155 12.231 1.00 93.50 75 LEU A O 1
ATOM 528 N N . THR A 1 76 ? -23.625 15.010 13.371 1.00 94.62 76 THR A N 1
ATOM 529 C CA . THR A 1 76 ? -25.021 14.632 13.622 1.00 94.62 76 THR A CA 1
ATOM 530 C C . THR A 1 76 ? -25.768 14.471 12.305 1.00 94.62 76 THR A C 1
ATOM 532 O O . THR A 1 76 ? -26.332 13.408 12.049 1.00 94.62 76 THR A O 1
ATOM 535 N N . ALA A 1 77 ? -25.688 15.475 11.427 1.00 95.12 77 ALA A N 1
ATOM 536 C CA . ALA A 1 77 ? -26.314 15.456 10.111 1.00 95.12 77 ALA A CA 1
ATOM 537 C C . ALA A 1 77 ? -25.840 14.262 9.272 1.00 95.12 77 ALA A C 1
ATOM 539 O O . ALA A 1 77 ? -26.660 13.590 8.651 1.00 95.12 77 ALA A O 1
ATOM 540 N N . ARG A 1 78 ? -24.540 13.935 9.301 1.00 95.25 78 ARG A N 1
ATOM 541 C CA . ARG A 1 78 ? -23.992 12.780 8.574 1.00 95.25 78 ARG A CA 1
ATOM 542 C C . ARG A 1 78 ? -24.559 11.448 9.073 1.00 95.25 78 ARG A C 1
ATOM 544 O O . ARG A 1 78 ? -24.927 10.608 8.257 1.00 95.25 78 ARG A O 1
ATOM 551 N N . HIS A 1 79 ? -24.652 11.247 10.387 1.00 95.88 79 HIS A N 1
ATOM 552 C CA . HIS A 1 79 ? -25.219 10.011 10.939 1.00 95.88 79 HIS A CA 1
ATOM 553 C C . HIS A 1 79 ? -26.732 9.916 10.709 1.00 95.88 79 HIS A C 1
ATOM 555 O O . HIS A 1 79 ? -27.238 8.841 10.395 1.00 95.88 79 HIS A O 1
ATOM 561 N N . HIS A 1 80 ? -27.451 11.034 10.828 1.00 95.94 80 HIS A N 1
ATOM 562 C CA . HIS A 1 80 ? -28.886 11.098 10.540 1.00 95.94 80 HIS A CA 1
ATOM 563 C C . HIS A 1 80 ? -29.171 10.831 9.060 1.00 95.94 80 HIS A C 1
ATOM 565 O O . HIS A 1 80 ? -30.102 10.094 8.752 1.00 95.94 80 HIS A O 1
ATOM 571 N N . ALA A 1 81 ? -28.346 11.360 8.152 1.00 96.38 81 ALA A N 1
ATOM 572 C CA . ALA A 1 81 ? -28.454 11.091 6.722 1.00 96.38 81 ALA A CA 1
ATOM 573 C C . ALA A 1 81 ? -28.273 9.600 6.409 1.00 96.38 81 ALA A C 1
ATOM 575 O O . ALA A 1 81 ? -29.075 9.045 5.667 1.00 96.38 81 ALA A O 1
ATOM 576 N N . LEU A 1 82 ? -27.291 8.932 7.026 1.00 96.62 82 LEU A N 1
ATOM 577 C CA . LEU A 1 82 ? -27.107 7.486 6.865 1.00 96.62 82 LEU A CA 1
ATOM 578 C C . LEU A 1 82 ? -28.293 6.687 7.436 1.00 96.62 82 LEU A C 1
ATOM 580 O O . LEU A 1 82 ? -28.755 5.739 6.807 1.00 96.62 82 LEU A O 1
ATOM 584 N N . ALA A 1 83 ? -28.823 7.074 8.602 1.00 96.94 83 ALA A N 1
ATOM 585 C CA . ALA A 1 83 ? -30.023 6.448 9.162 1.00 96.94 83 ALA A CA 1
ATOM 586 C C . ALA A 1 83 ? -31.233 6.594 8.218 1.00 96.94 83 ALA A C 1
ATOM 588 O O . ALA A 1 83 ? -31.954 5.625 7.981 1.00 96.94 83 ALA A O 1
ATOM 589 N N . ALA A 1 84 ? -31.409 7.782 7.631 1.00 97.19 84 ALA A N 1
ATOM 590 C CA . ALA A 1 84 ? -32.458 8.064 6.658 1.00 97.19 84 ALA A CA 1
ATOM 591 C C . ALA A 1 84 ? -32.266 7.293 5.340 1.00 97.19 84 ALA A C 1
ATOM 593 O O . ALA A 1 84 ? -33.242 6.773 4.809 1.00 97.19 84 ALA A O 1
ATOM 594 N N . GLU A 1 85 ? -31.030 7.173 4.844 1.00 96.62 85 GLU A N 1
ATOM 595 C CA . GLU A 1 85 ? -30.683 6.392 3.646 1.00 96.62 85 GLU A CA 1
ATOM 596 C C . GLU A 1 85 ? -31.037 4.907 3.818 1.00 96.62 85 GLU A C 1
ATOM 598 O O . GLU A 1 85 ? -31.574 4.289 2.902 1.00 96.62 85 GLU A O 1
ATOM 603 N N . VAL A 1 86 ? -30.783 4.342 5.004 1.00 96.12 86 VAL A N 1
ATOM 604 C CA . VAL A 1 86 ? -31.161 2.959 5.349 1.00 96.12 86 VAL A CA 1
ATOM 605 C C . VAL A 1 86 ? -32.670 2.831 5.620 1.00 96.12 86 VAL A C 1
ATOM 607 O O . VAL A 1 86 ? -33.235 1.753 5.463 1.00 96.12 86 VAL A O 1
ATOM 610 N N . GLY A 1 87 ? -33.340 3.916 6.016 1.00 96.19 87 GLY A N 1
ATOM 611 C CA . GLY A 1 87 ? -34.760 3.913 6.371 1.00 96.19 87 GLY A CA 1
ATOM 612 C C . GLY A 1 87 ? -35.036 3.467 7.811 1.00 96.19 87 GLY A C 1
ATOM 613 O O . GLY A 1 87 ? -36.058 2.834 8.076 1.00 96.19 87 GLY A O 1
ATOM 614 N N . ILE A 1 88 ? -34.134 3.783 8.748 1.00 96.56 88 ILE A N 1
ATOM 615 C CA . ILE A 1 88 ? -34.278 3.475 10.181 1.00 96.56 88 ILE A CA 1
ATOM 616 C C . ILE A 1 88 ? -34.359 4.748 11.034 1.00 96.56 88 ILE A C 1
ATOM 618 O O . ILE A 1 88 ? -33.792 5.779 10.668 1.00 96.56 88 ILE A O 1
ATOM 622 N N . PRO A 1 89 ? -35.026 4.702 12.203 1.00 95.12 89 PRO A N 1
ATOM 623 C CA . PRO A 1 89 ? -34.965 5.803 13.154 1.00 95.12 89 PRO A CA 1
ATOM 624 C C . PRO A 1 89 ? -33.551 5.954 13.730 1.00 95.12 89 PRO A C 1
ATOM 626 O O . PRO A 1 89 ? -32.819 4.978 13.908 1.00 95.12 89 PRO A O 1
ATOM 629 N N . VAL A 1 90 ? -33.186 7.187 14.081 1.00 93.88 90 VAL A N 1
ATOM 630 C CA . VAL A 1 90 ? -31.931 7.478 14.784 1.00 93.88 90 VAL A CA 1
ATOM 631 C C . VAL A 1 90 ? -31.986 6.860 16.191 1.00 93.88 90 VAL A C 1
ATOM 633 O O . VAL A 1 90 ? -32.921 7.153 16.940 1.00 93.88 90 VAL A O 1
ATOM 636 N N . PRO A 1 91 ? -31.006 6.028 16.594 1.00 93.06 91 PRO A N 1
ATOM 637 C CA . PRO A 1 91 ? -30.989 5.447 17.934 1.00 93.06 91 PRO A CA 1
ATOM 638 C C . PRO A 1 91 ? -30.875 6.515 19.033 1.00 93.06 91 PRO A C 1
ATOM 640 O O . PRO A 1 91 ? -30.034 7.408 18.947 1.00 93.06 91 PRO A O 1
ATOM 643 N N . HIS A 1 92 ? -31.649 6.388 20.114 1.00 89.62 92 HIS A N 1
ATOM 644 C CA . HIS A 1 92 ? -31.600 7.331 21.243 1.00 89.62 92 HIS A CA 1
ATOM 645 C C . HIS A 1 92 ? -30.195 7.431 21.869 1.00 89.62 92 HIS A C 1
ATOM 647 O O . HIS A 1 92 ? -29.698 8.524 22.131 1.00 89.62 92 HIS A O 1
ATOM 653 N N . ASP A 1 93 ? -29.512 6.293 22.033 1.00 90.31 93 ASP A N 1
ATOM 654 C CA . ASP A 1 93 ? -28.140 6.234 22.557 1.00 90.31 93 ASP A CA 1
ATOM 655 C C . ASP A 1 93 ? -27.126 6.982 21.678 1.00 90.31 93 ASP A C 1
ATOM 657 O O . ASP A 1 93 ? -26.118 7.471 22.186 1.00 90.31 93 ASP A O 1
ATOM 661 N N . LEU A 1 94 ? -27.370 7.075 20.364 1.00 94.12 94 LEU A N 1
ATOM 662 C CA . LEU A 1 94 ? -26.518 7.845 19.457 1.00 94.12 94 LEU A CA 1
ATOM 663 C C . LEU A 1 94 ? -26.687 9.345 19.702 1.00 94.12 94 LEU A C 1
ATOM 665 O O . LEU A 1 94 ? -25.689 10.057 19.765 1.00 94.12 94 LEU A O 1
ATOM 669 N N . GLN A 1 95 ? -27.923 9.820 19.872 1.00 91.38 95 GLN A N 1
ATOM 670 C CA . GLN A 1 95 ? -28.167 11.236 20.141 1.00 91.38 95 GLN A CA 1
ATOM 671 C C . GLN A 1 95 ? -27.540 11.659 21.475 1.00 91.38 95 GLN A C 1
ATOM 673 O O . GLN A 1 95 ? -26.792 12.630 21.510 1.00 91.38 95 GLN A O 1
ATOM 678 N N . ALA A 1 96 ? -27.734 10.866 22.534 1.00 94.38 96 ALA A N 1
ATOM 679 C CA . ALA A 1 96 ? -27.116 11.126 23.836 1.00 94.38 96 ALA A CA 1
ATOM 680 C C . ALA A 1 96 ? -25.577 11.203 23.753 1.00 94.38 96 ALA A C 1
ATOM 682 O O . ALA A 1 96 ? -24.950 12.037 24.404 1.00 94.38 96 ALA A O 1
ATOM 683 N N . LEU A 1 97 ? -24.965 10.361 22.914 1.00 95.31 97 LEU A N 1
ATOM 684 C CA . LEU A 1 97 ? -23.524 10.362 22.680 1.00 95.31 97 LEU A CA 1
ATOM 685 C C . LEU A 1 97 ? -23.046 11.625 21.940 1.00 95.31 97 LEU A C 1
ATOM 687 O O . LEU A 1 97 ? -21.976 12.149 22.243 1.00 95.31 97 LEU A O 1
ATOM 691 N N . LEU A 1 98 ? -23.822 12.141 20.990 1.00 94.38 98 LEU A N 1
ATOM 692 C CA . LEU A 1 98 ? -23.497 13.384 20.281 1.00 94.38 98 LEU A CA 1
ATOM 693 C C . LEU A 1 98 ? -23.668 14.615 21.187 1.00 94.38 98 LEU A C 1
ATOM 695 O O . LEU A 1 98 ? -22.830 15.519 21.157 1.00 94.38 98 LEU A O 1
ATOM 699 N N . ASP A 1 99 ? -24.675 14.610 22.060 1.00 93.88 99 ASP A N 1
ATOM 700 C CA . ASP A 1 99 ? -24.881 15.662 23.061 1.00 93.88 99 ASP A CA 1
ATOM 701 C C . ASP A 1 99 ? -23.724 15.691 24.086 1.00 93.88 99 ASP A C 1
ATOM 703 O O . ASP A 1 99 ? -23.241 16.757 24.481 1.00 93.88 99 ASP A O 1
ATOM 707 N N . ASP A 1 100 ? -23.217 14.519 24.487 1.00 95.62 100 ASP A N 1
ATOM 708 C CA . ASP A 1 100 ? -22.021 14.387 25.329 1.00 95.62 100 ASP A CA 1
ATOM 709 C C . ASP A 1 100 ? -20.767 14.971 24.671 1.00 95.62 100 ASP A C 1
ATOM 711 O O . ASP A 1 100 ? -19.989 15.666 25.333 1.00 95.62 100 ASP A O 1
ATOM 715 N N . LEU A 1 101 ? -20.576 14.717 23.373 1.00 96.31 101 LEU A N 1
ATOM 716 C CA . LEU A 1 101 ? -19.477 15.296 22.604 1.00 96.31 101 LEU A CA 1
ATOM 717 C C . LEU A 1 101 ? -19.569 16.825 22.576 1.00 96.31 101 LEU A C 1
ATOM 719 O O . LEU A 1 101 ? -18.561 17.499 22.793 1.00 96.31 101 LEU A O 1
ATOM 723 N N . GLN A 1 102 ? -20.769 17.372 22.354 1.00 95.19 102 GLN A N 1
ATOM 724 C CA . GLN A 1 102 ? -20.989 18.817 22.353 1.00 95.19 102 GLN A CA 1
ATOM 725 C C . GLN A 1 102 ? -20.605 19.444 23.695 1.00 95.19 102 GLN A C 1
ATOM 727 O O . GLN A 1 102 ? -19.868 20.429 23.729 1.00 95.19 102 GLN A O 1
ATOM 732 N N . ARG A 1 103 ? -21.047 18.843 24.808 1.00 95.00 103 ARG A N 1
ATOM 733 C CA . ARG A 1 103 ? -20.693 19.310 26.158 1.00 95.00 103 ARG A CA 1
ATOM 734 C C . ARG A 1 103 ? -19.191 19.242 26.421 1.00 95.00 103 ARG A C 1
ATOM 736 O O . ARG A 1 103 ? -18.642 20.141 27.053 1.00 95.00 103 ARG A O 1
ATOM 743 N N . LEU A 1 104 ? -18.525 18.193 25.940 1.00 95.12 104 LEU A N 1
ATOM 744 C CA . LEU A 1 104 ? -17.084 18.019 26.111 1.00 95.12 104 LEU A CA 1
ATOM 745 C C . LEU A 1 104 ? -16.281 19.075 25.340 1.00 95.12 104 LEU A C 1
ATOM 747 O O . LEU A 1 104 ? -15.365 19.668 25.907 1.00 95.12 104 LEU A O 1
ATOM 751 N N . LEU A 1 105 ? -16.634 19.328 24.077 1.00 95.38 105 LEU A N 1
ATOM 752 C CA . LEU A 1 105 ? -15.986 20.355 23.256 1.00 95.38 105 LEU A CA 1
ATOM 753 C C . LEU A 1 105 ? -16.235 21.763 23.804 1.00 95.38 105 LEU A C 1
ATOM 755 O O . LEU A 1 105 ? -15.314 22.573 23.822 1.00 95.38 105 LEU A O 1
ATOM 759 N N . GLU A 1 106 ? -17.437 22.037 24.312 1.00 92.94 106 GLU A N 1
ATOM 760 C CA . GLU A 1 106 ? -17.736 23.310 24.971 1.00 92.94 106 GLU A CA 1
ATOM 761 C C . GLU A 1 106 ? -16.900 23.497 26.246 1.00 92.94 106 GLU A C 1
ATOM 763 O O . GLU A 1 106 ? -16.345 24.570 26.468 1.00 92.94 106 GLU A O 1
ATOM 768 N N . GLY A 1 107 ? -16.723 22.441 27.046 1.00 93.25 107 GLY A N 1
ATOM 769 C CA . GLY A 1 107 ? -15.820 22.466 28.198 1.00 93.25 107 GLY A CA 1
ATOM 770 C C . GLY A 1 107 ? -14.376 22.803 27.810 1.00 93.25 107 GLY A C 1
ATOM 771 O O . GLY A 1 107 ? -13.776 23.679 28.426 1.00 93.25 107 GLY A O 1
ATOM 772 N N . ILE A 1 108 ? -13.850 22.167 26.755 1.00 95.38 108 ILE A N 1
ATOM 773 C CA . ILE A 1 108 ? -12.507 22.451 26.212 1.00 95.38 108 ILE A CA 1
ATOM 774 C C . ILE A 1 108 ? -12.411 23.898 25.713 1.00 95.38 108 ILE A C 1
ATOM 776 O O . ILE A 1 108 ? -11.406 24.566 25.944 1.00 95.38 108 ILE A O 1
ATOM 780 N N . ARG A 1 109 ? -13.463 24.406 25.064 1.00 94.62 109 ARG A N 1
ATOM 781 C CA . ARG A 1 109 ? -13.524 25.788 24.577 1.00 94.62 109 ARG A CA 1
ATOM 782 C C . ARG A 1 109 ? -13.474 26.813 25.705 1.00 94.62 109 ARG A C 1
ATOM 784 O O . ARG A 1 109 ? -12.869 27.869 25.546 1.00 94.62 109 ARG A O 1
ATOM 791 N N . LEU A 1 110 ? -14.110 26.510 26.835 1.00 92.56 110 LEU A N 1
ATOM 792 C CA . LEU A 1 110 ? -14.107 27.375 28.015 1.00 92.56 110 LEU A CA 1
ATOM 793 C C . LEU A 1 110 ? -12.764 27.356 28.757 1.00 92.56 110 LEU A C 1
ATOM 795 O O . LEU A 1 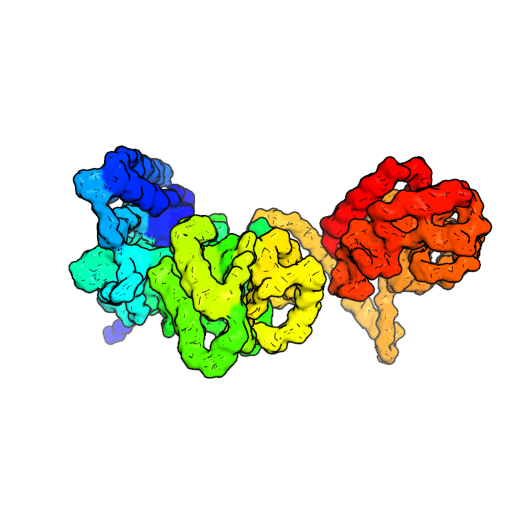110 ? -12.388 28.379 29.325 1.00 92.56 110 LEU A O 1
ATOM 799 N N . THR A 1 111 ? -12.049 26.226 28.765 1.00 93.75 111 THR A N 1
ATOM 800 C CA . THR A 1 111 ? -10.737 26.116 29.427 1.00 93.75 111 THR A CA 1
ATOM 801 C C . THR A 1 111 ? -9.570 26.533 28.534 1.00 93.75 111 THR A C 1
ATOM 803 O O . THR A 1 111 ? -8.532 26.918 29.060 1.00 93.75 111 THR A O 1
ATOM 806 N N . GLY A 1 112 ? -9.714 26.454 27.207 1.00 91.81 112 GLY A N 1
ATOM 807 C CA . GLY A 1 112 ? -8.629 26.701 26.250 1.00 91.81 112 GLY A CA 1
ATOM 808 C C . GLY A 1 112 ? -7.536 25.626 26.271 1.00 91.81 112 GLY A C 1
ATOM 809 O O . GLY A 1 112 ? -6.445 25.839 25.751 1.00 91.81 112 GLY A O 1
ATOM 810 N N . GLU A 1 113 ? -7.806 24.469 26.880 1.00 90.81 113 GLU A N 1
ATOM 811 C CA . GLU A 1 113 ? -6.820 23.410 27.105 1.00 90.81 113 GLU A CA 1
ATOM 812 C C . GLU A 1 113 ? -7.390 22.037 26.739 1.00 90.81 113 GLU A C 1
ATOM 814 O O . GLU A 1 113 ? -8.476 21.657 27.182 1.00 90.81 113 GLU A O 1
ATOM 819 N N . ALA A 1 114 ? -6.620 21.250 25.982 1.00 92.31 114 ALA A N 1
ATOM 820 C CA . ALA A 1 114 ? -6.933 19.857 25.679 1.00 92.31 114 ALA A CA 1
ATOM 821 C C . ALA A 1 114 ? -5.714 18.967 25.936 1.00 92.31 114 ALA A C 1
ATOM 823 O O . ALA A 1 114 ? -4.783 18.913 25.135 1.00 92.31 114 ALA A O 1
ATOM 824 N N . SER A 1 115 ? -5.735 18.233 27.051 1.00 92.81 115 SER A N 1
ATOM 825 C CA . SER A 1 115 ? -4.747 17.184 27.318 1.00 92.81 115 SER A CA 1
ATOM 826 C C . SER A 1 115 ? -4.914 16.004 26.355 1.00 92.81 115 SER A C 1
ATOM 828 O O . SER A 1 115 ? -6.002 15.780 25.817 1.00 92.81 115 SER A O 1
ATOM 830 N N . ASP A 1 116 ? -3.879 15.173 26.198 1.00 91.75 116 ASP A N 1
ATOM 831 C CA . ASP A 1 116 ? -3.962 13.948 25.385 1.00 91.75 116 ASP A CA 1
ATOM 832 C C . ASP A 1 116 ? -5.104 13.026 25.823 1.00 91.75 116 ASP A C 1
ATOM 834 O O . ASP A 1 116 ? -5.730 12.367 24.996 1.00 91.75 116 ASP A O 1
ATOM 838 N N . ARG A 1 117 ? -5.420 13.009 27.122 1.00 93.56 117 ARG A N 1
ATOM 839 C CA . ARG A 1 117 ? -6.543 12.249 27.682 1.00 93.56 117 ARG A CA 1
ATOM 840 C C . ARG A 1 117 ? -7.891 12.778 27.187 1.00 93.56 117 ARG A C 1
ATOM 842 O O . ARG A 1 117 ? -8.778 11.991 26.854 1.00 93.56 117 ARG A O 1
ATOM 849 N N . LEU A 1 118 ? -8.055 14.102 27.118 1.00 94.50 118 LEU A N 1
ATOM 850 C CA . LEU A 1 118 ? -9.249 14.730 26.545 1.00 94.50 118 LEU A CA 1
ATOM 851 C C . LEU A 1 118 ? -9.315 14.513 25.032 1.00 94.50 118 LEU A C 1
ATOM 853 O O . LEU A 1 118 ? -10.377 14.147 24.528 1.00 94.50 118 LEU A O 1
ATOM 857 N N . ARG A 1 119 ? -8.181 14.639 24.329 1.00 95.75 119 ARG A N 1
ATOM 858 C CA . ARG A 1 119 ? -8.078 14.348 22.893 1.00 95.75 119 ARG A CA 1
ATOM 859 C C . ARG A 1 119 ? -8.484 12.905 22.593 1.00 95.75 119 ARG A C 1
ATOM 861 O O . ARG A 1 119 ? -9.354 12.685 21.758 1.00 95.75 119 ARG A O 1
ATOM 868 N N . ALA A 1 120 ? -7.960 11.930 23.335 1.00 96.31 120 ALA A N 1
ATOM 869 C CA . ALA A 1 120 ? -8.344 10.524 23.211 1.00 96.31 120 ALA A CA 1
ATOM 870 C C . ALA A 1 120 ? -9.847 10.302 23.420 1.00 96.31 120 ALA A C 1
ATOM 872 O O . ALA A 1 120 ? -10.494 9.582 22.656 1.00 96.31 120 ALA A O 1
ATOM 873 N N . ARG A 1 121 ? -10.431 10.969 24.420 1.00 96.62 121 ARG A N 1
ATOM 874 C CA . ARG A 1 121 ? -11.869 10.893 24.675 1.00 96.62 121 ARG A CA 1
ATOM 875 C C . ARG A 1 121 ? -12.689 11.476 23.522 1.00 96.62 121 ARG A C 1
ATOM 877 O O . ARG A 1 121 ? -13.594 10.787 23.065 1.00 96.62 121 ARG A O 1
ATOM 884 N N . VAL A 1 122 ? -12.376 12.681 23.039 1.00 96.88 122 VAL A N 1
ATOM 885 C CA . VAL A 1 122 ? -13.083 13.327 21.911 1.00 96.88 122 VAL A CA 1
ATOM 886 C C . VAL A 1 122 ? -12.999 12.474 20.649 1.00 96.88 122 VAL A C 1
ATOM 888 O O . VAL A 1 122 ? -14.020 12.197 20.025 1.00 96.88 122 VAL A O 1
ATOM 891 N N . MET A 1 123 ? -11.806 11.983 20.313 1.00 97.00 123 MET A N 1
ATOM 892 C CA . MET A 1 123 ? -11.607 11.173 19.112 1.00 97.00 123 MET A CA 1
ATOM 893 C C . MET A 1 123 ? -12.407 9.863 19.146 1.00 97.00 123 MET A C 1
ATOM 895 O O . MET A 1 123 ? -12.919 9.448 18.110 1.00 97.00 123 MET A O 1
ATOM 899 N N . SER A 1 124 ? -12.601 9.259 20.328 1.00 97.31 124 SER A N 1
ATOM 900 C CA . SER A 1 124 ? -13.364 8.007 20.473 1.00 97.31 124 SER A CA 1
ATOM 901 C C . SER A 1 124 ? -14.845 8.107 20.088 1.00 97.31 124 SER A C 1
ATOM 903 O O . SER A 1 124 ? -15.469 7.090 19.779 1.00 97.31 124 SER A O 1
ATOM 905 N N . PHE A 1 125 ? -15.426 9.315 20.086 1.00 97.38 125 PHE A N 1
ATOM 906 C CA . PHE A 1 125 ? -16.833 9.503 19.720 1.00 97.38 125 PHE A CA 1
ATOM 907 C C . PHE A 1 125 ? -17.110 9.100 18.271 1.00 97.38 125 PHE A C 1
ATOM 909 O O . PHE A 1 125 ? -18.223 8.672 17.976 1.00 97.38 125 PHE A O 1
ATOM 916 N N . GLY A 1 126 ? -16.108 9.167 17.388 1.00 96.75 126 GLY A N 1
ATOM 917 C CA . GLY A 1 126 ? -16.249 8.766 15.993 1.00 96.75 126 GLY A CA 1
ATOM 918 C C . GLY A 1 126 ? -16.636 7.294 15.843 1.00 96.75 126 GLY A C 1
ATOM 919 O O . GLY A 1 126 ? -17.671 6.985 15.247 1.00 96.75 126 GLY A O 1
ATOM 920 N N . GLU A 1 127 ? -15.841 6.373 16.399 1.00 97.50 127 GLU A N 1
ATOM 921 C CA . GLU A 1 127 ? -16.144 4.939 16.336 1.00 97.50 127 GLU A CA 1
ATOM 922 C C . GLU A 1 127 ? -17.368 4.563 17.177 1.00 97.50 127 GLU A C 1
ATOM 924 O O . GLU A 1 127 ? -18.153 3.692 16.783 1.00 97.50 127 GLU A O 1
ATOM 929 N N . LEU A 1 128 ? -17.562 5.213 18.330 1.00 97.88 128 LEU A N 1
ATOM 930 C CA . LEU A 1 128 ? -18.730 4.958 19.172 1.00 97.88 128 LEU A CA 1
ATOM 931 C C . LEU A 1 128 ? -20.031 5.310 18.435 1.00 97.88 128 LEU A C 1
ATOM 933 O O . LEU A 1 128 ? -20.943 4.485 18.403 1.00 97.88 128 LEU A O 1
ATOM 937 N N . ALA A 1 129 ? -20.103 6.478 17.791 1.00 97.06 129 ALA A N 1
ATOM 938 C CA . ALA A 1 129 ? -21.272 6.898 17.020 1.00 97.06 129 ALA A CA 1
ATOM 939 C C . ALA A 1 129 ? -21.542 5.955 15.834 1.00 97.06 129 ALA A C 1
ATOM 941 O O . ALA A 1 129 ? -22.660 5.451 15.680 1.00 97.06 129 ALA A O 1
ATOM 942 N N . ALA A 1 130 ? -20.501 5.639 15.056 1.00 97.06 130 ALA A N 1
ATOM 943 C CA . ALA A 1 130 ? -20.615 4.773 13.884 1.00 97.06 130 ALA A CA 1
ATOM 944 C C . ALA A 1 130 ? -21.109 3.363 14.248 1.00 97.06 130 ALA A C 1
ATOM 946 O O . ALA A 1 130 ? -22.010 2.827 13.606 1.00 97.06 130 ALA A O 1
ATOM 947 N N . THR A 1 131 ? -20.570 2.766 15.314 1.00 97.62 131 THR A N 1
ATOM 948 C CA . THR A 1 131 ? -20.963 1.411 15.745 1.00 97.62 131 THR A CA 1
ATOM 949 C C . THR A 1 131 ? -22.331 1.359 16.418 1.00 97.62 131 THR A C 1
ATOM 951 O O . THR A 1 131 ? -23.027 0.348 16.299 1.00 97.62 131 THR A O 1
ATOM 954 N N . ARG A 1 132 ? -22.759 2.431 17.099 1.00 96.62 132 ARG A N 1
ATOM 955 C CA . ARG A 1 132 ? -24.117 2.515 17.659 1.00 96.62 132 ARG A CA 1
ATOM 956 C C . ARG A 1 132 ? -25.167 2.535 16.558 1.00 96.62 132 ARG A C 1
ATOM 958 O O . ARG A 1 132 ? -26.102 1.738 16.610 1.00 96.62 132 ARG A O 1
ATOM 965 N N . LEU A 1 133 ? -24.968 3.370 15.539 1.00 97.44 133 LEU A N 1
ATOM 966 C CA . LEU A 1 133 ? -25.823 3.371 14.354 1.00 97.44 133 LEU A CA 1
ATOM 967 C C . LEU A 1 133 ? -25.748 2.030 13.611 1.00 97.44 133 LEU A C 1
ATOM 969 O O . LEU A 1 133 ? -26.776 1.432 13.309 1.00 97.44 133 LEU A O 1
ATOM 973 N N . GLY A 1 134 ? -24.535 1.517 13.401 1.00 97.50 134 GLY A N 1
ATOM 974 C CA . GLY A 1 134 ? -24.291 0.246 12.725 1.00 97.50 134 GLY A CA 1
ATOM 975 C C . GLY A 1 134 ? -25.020 -0.942 13.349 1.00 97.50 134 GLY A C 1
ATOM 976 O O . GLY A 1 134 ? -25.528 -1.793 12.630 1.00 97.50 134 GLY A O 1
ATOM 977 N N . THR A 1 135 ? -25.152 -0.979 14.678 1.00 97.06 135 THR A N 1
ATOM 978 C CA . THR A 1 135 ? -25.895 -2.052 15.365 1.00 97.06 135 THR A CA 1
ATOM 979 C C . THR A 1 135 ? -27.373 -2.036 14.976 1.00 97.06 135 THR A C 1
ATOM 981 O O . THR A 1 135 ? -27.945 -3.085 14.688 1.00 97.06 135 THR A O 1
ATOM 984 N N . ALA A 1 136 ? -27.984 -0.848 14.911 1.00 96.88 136 ALA A N 1
ATOM 985 C CA . ALA A 1 136 ? -29.368 -0.696 14.470 1.00 96.88 136 ALA A CA 1
ATOM 986 C C . ALA A 1 136 ? -29.540 -1.051 12.982 1.00 96.88 136 ALA A C 1
ATOM 988 O O . ALA A 1 136 ? -30.533 -1.675 12.614 1.00 96.88 136 ALA A O 1
ATOM 989 N N . ILE A 1 137 ? -28.554 -0.722 12.140 1.00 97.94 137 ILE A N 1
ATOM 990 C CA . ILE A 1 137 ? -28.555 -1.093 10.717 1.00 97.94 137 ILE A CA 1
ATOM 991 C C . ILE A 1 137 ? -28.460 -2.620 10.540 1.00 97.94 137 ILE A C 1
ATOM 993 O O . ILE A 1 137 ? -29.211 -3.199 9.757 1.00 97.94 137 ILE A O 1
ATOM 997 N N . LEU A 1 138 ? -27.584 -3.303 11.285 1.00 97.56 138 LEU A N 1
ATOM 998 C CA . LEU A 1 138 ? -27.484 -4.768 11.238 1.00 97.56 138 LEU A CA 1
ATOM 999 C C . LEU A 1 138 ? -28.796 -5.436 11.675 1.00 97.56 138 LEU A C 1
ATOM 1001 O O . LEU A 1 138 ? -29.254 -6.367 11.010 1.00 97.56 138 LEU A O 1
ATOM 1005 N N . ALA A 1 139 ? -29.439 -4.914 12.725 1.00 96.19 139 ALA A N 1
ATOM 1006 C CA . ALA A 1 139 ? -30.750 -5.384 13.167 1.00 96.19 139 ALA A CA 1
ATOM 1007 C C . ALA A 1 139 ? -31.836 -5.175 12.095 1.00 96.19 139 ALA A C 1
ATOM 1009 O O . ALA A 1 139 ? -32.649 -6.069 11.866 1.00 96.19 139 ALA A O 1
ATOM 1010 N N . HIS A 1 140 ? -31.818 -4.044 11.379 1.00 96.62 140 HIS A N 1
ATOM 1011 C CA . HIS A 1 140 ? -32.710 -3.794 10.240 1.00 96.62 140 HIS A CA 1
ATOM 1012 C C . HIS A 1 140 ? -32.518 -4.812 9.104 1.00 96.62 140 HIS A C 1
ATOM 1014 O O . HIS A 1 140 ? -33.486 -5.234 8.476 1.00 96.62 140 HIS A O 1
ATOM 1020 N N . HIS A 1 141 ? -31.290 -5.288 8.892 1.00 96.62 141 HIS A N 1
ATOM 1021 C CA . HIS A 1 141 ? -30.998 -6.389 7.972 1.00 96.62 141 HIS A CA 1
ATOM 1022 C C . HIS A 1 141 ? -31.298 -7.791 8.550 1.00 96.62 141 HIS A C 1
ATOM 1024 O O . HIS A 1 141 ? -30.955 -8.796 7.921 1.00 96.62 141 HIS A O 1
ATOM 1030 N N . GLY A 1 142 ? -31.941 -7.890 9.716 1.00 96.06 142 GLY A N 1
ATOM 1031 C CA . GLY A 1 142 ? -32.340 -9.157 10.334 1.00 96.06 142 GLY A CA 1
ATOM 1032 C C . GLY A 1 142 ? -31.193 -9.929 10.989 1.00 96.06 142 GLY A C 1
ATOM 1033 O O . GLY A 1 142 ? -31.298 -11.143 11.150 1.00 96.06 142 GLY A O 1
ATOM 1034 N N . LEU A 1 143 ? -30.089 -9.259 11.333 1.00 96.44 143 LEU A N 1
ATOM 1035 C CA . LEU A 1 143 ? -28.958 -9.872 12.028 1.00 96.44 143 LEU A CA 1
ATOM 1036 C C . LEU A 1 143 ? -29.040 -9.598 13.533 1.00 96.44 143 LEU A C 1
ATOM 1038 O O . LEU A 1 143 ? -29.153 -8.447 13.953 1.00 96.44 143 LEU A O 1
ATOM 1042 N N . ASP A 1 144 ? -28.924 -10.652 14.345 1.00 94.38 144 ASP A N 1
ATOM 1043 C CA . ASP A 1 144 ? -28.797 -10.538 15.802 1.00 94.38 144 ASP A CA 1
ATOM 1044 C C . ASP A 1 144 ? -27.376 -10.085 16.172 1.00 94.38 144 ASP A C 1
ATOM 1046 O O . ASP A 1 144 ? -26.453 -10.893 16.322 1.00 94.38 144 ASP A O 1
ATOM 1050 N N . ALA A 1 145 ? -27.191 -8.764 16.235 1.00 95.50 145 ALA A N 1
ATOM 1051 C CA . ALA A 1 145 ? -25.913 -8.124 16.511 1.00 95.50 145 ALA A CA 1
ATOM 1052 C C . ALA A 1 145 ? -25.881 -7.492 17.905 1.00 95.50 145 ALA A C 1
ATOM 1054 O O . ALA A 1 145 ? -26.674 -6.609 18.239 1.00 95.50 145 ALA A O 1
ATOM 1055 N N . ARG A 1 146 ? -24.889 -7.888 18.708 1.00 96.94 146 ARG A N 1
ATOM 1056 C CA . ARG A 1 146 ? -24.628 -7.311 20.028 1.00 96.94 146 ARG A CA 1
ATOM 1057 C C . ARG A 1 146 ? -23.573 -6.215 19.945 1.00 96.94 146 ARG A C 1
ATOM 1059 O O . ARG A 1 146 ? -22.443 -6.464 19.532 1.00 96.94 146 ARG A O 1
ATOM 1066 N N . TRP A 1 147 ? -23.919 -5.013 20.398 1.00 97.50 147 TRP A N 1
ATOM 1067 C CA . TRP A 1 147 ? -22.951 -3.927 20.541 1.00 97.50 147 TRP A CA 1
ATOM 1068 C C . TRP A 1 147 ? -22.082 -4.130 21.787 1.00 97.50 147 TRP A C 1
ATOM 1070 O O . TRP A 1 147 ? -22.604 -4.292 22.894 1.00 97.50 147 TRP A O 1
ATOM 1080 N N . VAL A 1 148 ? -20.760 -4.073 21.625 1.00 97.56 148 VAL A N 1
ATOM 1081 C CA . VAL A 1 148 ? -19.791 -4.153 22.728 1.00 97.56 148 VAL A CA 1
ATOM 1082 C C . VAL A 1 148 ? -18.847 -2.962 22.671 1.00 97.56 148 VAL A C 1
ATOM 1084 O O . VAL A 1 148 ? -18.274 -2.655 21.628 1.00 97.56 148 VAL A O 1
ATOM 1087 N N . ASP A 1 149 ? -18.649 -2.304 23.812 1.00 97.62 149 ASP A N 1
ATOM 1088 C CA . ASP A 1 149 ? -17.659 -1.234 23.940 1.00 97.62 149 ASP A CA 1
ATOM 1089 C C . ASP A 1 149 ? -16.242 -1.825 23.979 1.00 97.62 149 ASP A C 1
ATOM 1091 O O . ASP A 1 149 ? -15.908 -2.564 24.913 1.00 97.62 149 ASP A O 1
ATOM 1095 N N . ALA A 1 150 ? -15.402 -1.486 22.999 1.00 97.62 150 ALA A N 1
ATOM 1096 C CA . ALA A 1 150 ? -14.035 -1.996 22.878 1.00 97.62 150 ALA A CA 1
ATOM 1097 C C . ALA A 1 150 ? -13.196 -1.718 24.135 1.00 97.62 150 ALA A C 1
ATOM 1099 O O . ALA A 1 150 ? -12.356 -2.533 24.512 1.00 97.62 150 ALA A O 1
ATOM 1100 N N . ARG A 1 151 ? -13.482 -0.630 24.861 1.00 97.19 151 ARG A N 1
ATOM 1101 C CA . ARG A 1 151 ? -12.795 -0.237 26.105 1.00 97.19 151 ARG A CA 1
ATOM 1102 C C . ARG A 1 151 ? -13.077 -1.185 27.273 1.00 97.19 151 ARG A C 1
ATOM 1104 O O . ARG A 1 151 ? -12.357 -1.174 28.268 1.00 97.19 151 ARG A O 1
ATOM 1111 N N . LYS A 1 152 ? -14.116 -2.020 27.188 1.00 95.88 152 LYS A N 1
ATOM 1112 C CA . LYS A 1 152 ? -14.365 -3.086 28.176 1.00 95.88 152 LYS A CA 1
ATOM 1113 C C . LYS A 1 152 ? -13.487 -4.316 27.934 1.00 95.88 152 LYS A C 1
ATOM 1115 O O . LYS A 1 152 ? -13.301 -5.115 28.851 1.00 95.88 152 LYS A O 1
ATOM 1120 N N . VAL A 1 153 ? -12.947 -4.446 26.721 1.00 95.31 153 VAL A N 1
ATOM 1121 C CA . VAL A 1 153 ? -12.252 -5.640 26.237 1.00 95.31 153 VAL A CA 1
ATOM 1122 C C . VAL A 1 153 ? -10.754 -5.384 26.058 1.00 95.31 153 VAL A C 1
ATOM 1124 O O . VAL A 1 153 ? -9.944 -6.107 26.634 1.00 95.31 153 VAL A O 1
ATOM 1127 N N . LEU A 1 154 ? -10.381 -4.353 25.296 1.00 96.50 154 LEU A N 1
ATOM 1128 C CA . LEU A 1 154 ? -8.994 -3.973 25.035 1.00 96.50 154 LEU A CA 1
ATOM 1129 C C . LEU A 1 154 ? -8.460 -3.112 26.180 1.00 96.50 154 LEU A C 1
ATOM 1131 O O . LEU A 1 154 ? -8.867 -1.960 26.361 1.00 96.50 154 LEU A O 1
ATOM 1135 N N . ARG A 1 155 ? -7.531 -3.686 26.946 1.00 95.50 155 ARG A N 1
ATOM 1136 C CA . ARG A 1 155 ? -6.886 -3.045 28.094 1.00 95.50 155 ARG A CA 1
ATOM 1137 C C . ARG A 1 155 ? -5.458 -2.678 27.723 1.00 95.50 155 ARG A C 1
ATOM 1139 O O . ARG A 1 155 ? -4.638 -3.557 27.489 1.00 95.50 155 ARG A O 1
ATOM 1146 N N . ALA A 1 156 ? -5.174 -1.388 27.627 1.00 94.12 156 ALA A N 1
ATOM 1147 C CA . ALA A 1 156 ? -3.814 -0.910 27.457 1.00 94.12 156 ALA A CA 1
ATOM 1148 C C . ALA A 1 156 ? -3.005 -1.162 28.735 1.00 94.12 156 ALA A C 1
ATOM 1150 O O . ALA A 1 156 ? -3.564 -1.201 29.835 1.00 94.12 156 ALA A O 1
ATOM 1151 N N . ARG A 1 157 ? -1.687 -1.313 28.595 1.00 92.75 157 ARG A N 1
ATOM 1152 C CA . ARG A 1 157 ? -0.793 -1.197 29.753 1.00 92.75 157 ARG A CA 1
ATOM 1153 C C . ARG A 1 157 ? -0.718 0.262 30.209 1.00 92.75 157 ARG A C 1
ATOM 1155 O O . ARG A 1 157 ? -1.100 1.158 29.458 1.00 92.75 157 ARG A O 1
ATOM 1162 N N . ALA A 1 158 ? -0.225 0.481 31.425 1.00 89.12 158 ALA A N 1
ATOM 1163 C CA . ALA A 1 158 ? 0.078 1.828 31.895 1.00 89.12 158 ALA A CA 1
ATOM 1164 C C . ALA A 1 158 ? 1.071 2.510 30.937 1.00 89.12 158 ALA A C 1
ATOM 1166 O O . ALA A 1 158 ? 1.979 1.851 30.410 1.00 89.12 158 ALA A O 1
ATOM 1167 N N . LEU A 1 159 ? 0.853 3.802 30.688 1.00 85.06 159 LEU A N 1
ATOM 1168 C CA . LEU A 1 159 ? 1.747 4.611 29.865 1.00 85.06 159 LEU A CA 1
ATOM 1169 C C . LEU A 1 159 ? 3.107 4.775 30.556 1.00 85.06 159 LEU A C 1
ATOM 1171 O O . LEU A 1 159 ? 3.184 5.170 31.719 1.00 85.06 159 LEU A O 1
ATOM 1175 N N . GLU A 1 160 ? 4.174 4.490 29.816 1.00 81.00 160 GLU A N 1
ATOM 1176 C CA . GLU A 1 160 ? 5.556 4.723 30.247 1.00 81.00 160 GLU A CA 1
ATOM 1177 C C . GLU A 1 160 ? 6.001 6.159 29.898 1.00 81.00 160 GLU A C 1
ATOM 1179 O O . GLU A 1 160 ? 5.373 6.816 29.056 1.00 81.00 160 GLU A O 1
ATOM 1184 N N . PRO A 1 161 ? 7.089 6.683 30.500 1.00 73.12 161 PRO A N 1
ATOM 1185 C CA . PRO A 1 161 ? 7.615 8.003 30.157 1.00 73.12 161 PRO A CA 1
ATOM 1186 C C . PRO A 1 161 ? 7.851 8.162 28.645 1.00 73.12 161 PRO A C 1
ATOM 1188 O O . PRO A 1 161 ? 8.603 7.402 28.039 1.00 73.12 161 PRO A O 1
ATOM 1191 N N . GLY A 1 162 ? 7.211 9.167 28.038 1.00 67.00 162 GLY A N 1
ATOM 1192 C CA . GLY A 1 162 ? 7.277 9.442 26.596 1.00 67.00 162 GLY A CA 1
ATOM 1193 C C . GLY A 1 162 ? 6.123 8.857 25.770 1.00 67.00 162 GLY A C 1
ATOM 1194 O O . GLY A 1 162 ? 5.995 9.192 24.591 1.00 67.00 162 GLY A O 1
ATOM 1195 N N . GLU A 1 163 ? 5.255 8.035 26.363 1.00 77.94 163 GLU A N 1
ATOM 1196 C CA . GLU A 1 163 ? 4.023 7.576 25.720 1.00 77.94 163 GLU A CA 1
ATOM 1197 C C . GLU A 1 163 ? 2.846 8.517 25.981 1.00 77.94 163 GLU A C 1
ATOM 1199 O O . GLU A 1 163 ? 2.786 9.233 26.979 1.00 77.94 163 GLU A O 1
ATOM 1204 N N . THR A 1 164 ? 1.880 8.507 25.064 1.00 86.06 164 THR A N 1
ATOM 1205 C CA . THR A 1 164 ? 0.732 9.415 25.089 1.00 86.06 164 THR A CA 1
ATOM 1206 C C . THR A 1 164 ? -0.581 8.647 25.035 1.00 86.06 164 THR A C 1
ATOM 1208 O O . THR A 1 164 ? -0.667 7.550 24.476 1.00 86.06 164 THR A O 1
ATOM 1211 N N . HIS A 1 165 ? -1.658 9.260 25.539 1.00 90.19 165 HIS A N 1
ATOM 1212 C CA . HIS A 1 165 ? -2.999 8.659 25.497 1.00 90.19 165 HIS A CA 1
ATOM 1213 C C . HIS A 1 165 ? -3.522 8.480 24.063 1.00 90.19 165 HIS A C 1
ATOM 1215 O O . HIS A 1 165 ? -4.513 7.787 23.853 1.00 90.19 165 HIS A O 1
ATOM 1221 N N . ILE A 1 166 ? -2.873 9.087 23.067 1.00 90.56 166 ILE A N 1
ATOM 1222 C CA . ILE A 1 166 ? -3.224 8.972 21.648 1.00 90.56 166 ILE A CA 1
ATOM 1223 C C . ILE A 1 166 ? -2.444 7.860 20.9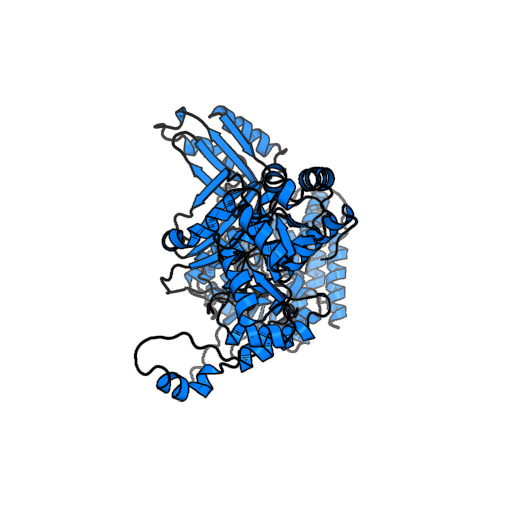18 1.00 90.56 166 ILE A C 1
ATOM 1225 O O . ILE A 1 166 ? -2.702 7.601 19.739 1.00 90.56 166 ILE A O 1
ATOM 1229 N N . ARG A 1 167 ? -1.500 7.189 21.598 1.00 89.88 167 ARG A N 1
ATOM 1230 C CA . ARG A 1 167 ? -0.695 6.083 21.056 1.00 89.88 167 ARG A CA 1
ATOM 1231 C C . ARG A 1 167 ? -0.359 5.050 22.141 1.00 89.88 167 ARG A C 1
ATOM 1233 O O . ARG A 1 167 ? 0.802 4.758 22.404 1.00 89.88 167 ARG A O 1
ATOM 1240 N N . ALA A 1 168 ? -1.387 4.464 22.737 1.00 91.75 168 ALA A N 1
ATOM 1241 C CA . ALA A 1 168 ? -1.237 3.417 23.736 1.00 91.75 168 ALA A CA 1
ATOM 1242 C C . ALA A 1 168 ? -0.888 2.046 23.126 1.00 91.75 168 ALA A C 1
ATOM 1244 O O . ALA A 1 168 ? -1.102 1.776 21.934 1.00 91.75 168 ALA A O 1
ATOM 1245 N N . THR A 1 169 ? -0.379 1.165 23.988 1.00 91.75 169 THR A N 1
ATOM 1246 C CA . THR A 1 169 ? -0.043 -0.227 23.673 1.00 91.75 169 THR A CA 1
ATOM 1247 C C . THR A 1 169 ? -0.946 -1.172 24.460 1.00 91.75 169 THR A C 1
ATOM 1249 O O . THR A 1 169 ? -1.068 -1.057 25.678 1.00 91.75 169 THR A O 1
ATOM 1252 N N . VAL A 1 170 ? -1.561 -2.127 23.764 1.00 94.12 170 VAL A N 1
ATOM 1253 C CA . VAL A 1 170 ? -2.369 -3.202 24.355 1.00 94.12 170 VAL A CA 1
ATOM 1254 C C . VAL A 1 170 ? -1.553 -4.495 24.304 1.00 94.12 170 VAL A C 1
ATOM 1256 O O . VAL A 1 170 ? -1.060 -4.829 23.223 1.00 94.12 170 VAL A O 1
ATOM 1259 N N . PRO A 1 171 ? -1.375 -5.207 25.431 1.00 93.31 171 PRO A N 1
ATOM 1260 C CA . PRO A 1 171 ? -0.732 -6.516 25.440 1.00 93.31 171 PRO A CA 1
ATOM 1261 C C . PRO A 1 171 ? -1.457 -7.514 24.531 1.00 93.31 171 PRO A C 1
ATOM 1263 O O . PRO A 1 171 ? -2.686 -7.526 24.451 1.00 93.31 171 PRO A O 1
ATOM 1266 N N . VAL A 1 172 ? -0.685 -8.351 23.840 1.00 92.25 172 VAL A N 1
ATOM 1267 C CA . VAL A 1 172 ? -1.224 -9.446 23.027 1.00 92.25 172 VAL A CA 1
ATOM 1268 C C . VAL A 1 172 ? -1.471 -10.635 23.948 1.00 92.25 172 VAL A C 1
ATOM 1270 O O . VAL A 1 172 ? -0.540 -11.157 24.553 1.00 92.25 172 VAL A O 1
ATOM 1273 N N . GLU A 1 173 ? -2.729 -11.044 24.065 1.00 91.56 173 GLU A N 1
ATOM 1274 C CA . GLU A 1 173 ? -3.178 -12.102 24.969 1.00 91.56 173 GLU A CA 1
ATOM 1275 C C . GLU A 1 173 ? -4.232 -12.956 24.262 1.00 91.56 173 GLU A C 1
ATOM 1277 O O . GLU A 1 173 ? -4.963 -12.442 23.416 1.00 91.56 173 GLU A O 1
ATOM 1282 N N . ARG A 1 174 ? -4.355 -14.229 24.658 1.00 93.12 174 ARG A N 1
ATOM 1283 C CA . ARG A 1 174 ? -5.474 -15.108 24.295 1.00 93.12 174 ARG A CA 1
ATOM 1284 C C . ARG A 1 174 ? -6.286 -15.411 25.552 1.00 93.12 174 ARG A C 1
ATOM 1286 O O . ARG A 1 174 ? -5.826 -16.152 26.414 1.00 93.12 174 ARG A O 1
ATOM 1293 N N . ASP A 1 175 ? -7.477 -14.832 25.637 1.00 93.00 175 ASP A N 1
ATOM 1294 C CA . ASP A 1 175 ? -8.365 -14.885 26.804 1.00 93.00 175 ASP A CA 1
ATOM 1295 C C . ASP A 1 175 ? -9.833 -14.709 26.355 1.00 93.00 175 ASP A C 1
ATOM 1297 O O . ASP A 1 175 ? -10.415 -13.623 26.468 1.00 93.00 175 ASP A O 1
ATOM 1301 N N . PRO A 1 176 ? -10.442 -15.763 25.778 1.00 90.06 176 PRO A N 1
ATOM 1302 C CA . PRO A 1 176 ? -11.833 -15.716 25.330 1.00 90.06 176 PRO A CA 1
ATOM 1303 C C . PRO A 1 176 ? -12.826 -15.596 26.499 1.00 90.06 176 PRO A C 1
ATOM 1305 O O . PRO A 1 176 ? -13.913 -15.041 26.322 1.00 90.06 176 PRO A O 1
ATOM 1308 N N . GLU A 1 177 ? -12.451 -16.045 27.702 1.00 89.00 177 GLU A N 1
ATOM 1309 C CA . GLU A 1 177 ? -13.287 -15.988 28.910 1.00 89.00 177 GLU A CA 1
ATOM 1310 C C . GLU A 1 177 ? -13.548 -14.547 29.358 1.00 89.00 177 GLU A C 1
ATOM 1312 O O . GLU A 1 177 ? -14.635 -14.226 29.836 1.00 89.00 177 GLU A O 1
ATOM 1317 N N . ARG A 1 178 ? -12.605 -13.627 29.116 1.00 88.75 178 ARG A N 1
ATOM 1318 C CA . ARG A 1 178 ? -12.830 -12.186 29.326 1.00 88.75 178 ARG A CA 1
ATOM 1319 C C . ARG A 1 178 ? -13.962 -11.625 28.469 1.00 88.75 178 ARG A C 1
ATOM 1321 O O . ARG A 1 178 ? -14.597 -10.637 28.844 1.00 88.75 178 ARG A O 1
ATOM 1328 N N . VAL A 1 179 ? -14.189 -12.219 27.302 1.00 90.81 179 VAL A N 1
ATOM 1329 C CA . VAL A 1 179 ? -15.160 -11.735 26.323 1.00 90.81 179 VAL A CA 1
ATOM 1330 C C . VAL A 1 179 ? -16.517 -12.410 26.502 1.00 90.81 179 VAL A C 1
ATOM 1332 O O . VAL A 1 179 ? -17.541 -11.747 26.331 1.00 90.81 179 VAL A O 1
ATOM 1335 N N . ALA A 1 180 ? -16.542 -13.685 26.903 1.00 90.75 180 ALA A N 1
ATOM 1336 C CA . ALA A 1 180 ? -17.754 -14.496 27.004 1.00 90.75 180 ALA A CA 1
ATOM 1337 C C . ALA A 1 180 ? -18.915 -13.825 27.782 1.00 90.75 180 ALA A C 1
ATOM 1339 O O . ALA A 1 180 ? -20.017 -13.776 27.232 1.00 90.75 180 ALA A O 1
ATOM 1340 N N . PRO A 1 181 ? -18.717 -13.194 28.963 1.00 93.12 181 PRO A N 1
ATOM 1341 C CA . PRO A 1 181 ? -19.800 -12.519 29.690 1.00 93.12 181 PRO A CA 1
ATOM 1342 C C . PRO A 1 181 ? -20.383 -11.299 28.967 1.00 93.12 181 PRO A C 1
ATOM 1344 O O . PRO A 1 181 ? -21.531 -10.930 29.201 1.00 93.12 181 PRO A O 1
ATOM 1347 N N . LEU A 1 182 ? -19.597 -10.645 28.107 1.00 92.19 182 LEU A N 1
ATOM 1348 C CA . LEU A 1 182 ? -20.019 -9.452 27.368 1.00 92.19 182 LEU A CA 1
ATOM 1349 C C . LEU A 1 182 ? -20.814 -9.812 26.112 1.00 92.19 182 LEU A C 1
ATOM 1351 O O . LEU A 1 182 ? -21.646 -9.022 25.667 1.00 92.19 182 LEU A O 1
ATOM 1355 N N . VAL A 1 183 ? -20.545 -10.986 25.531 1.00 91.81 183 VAL A N 1
ATOM 1356 C CA . VAL A 1 183 ? -21.104 -11.390 24.235 1.00 91.81 183 VAL A CA 1
ATOM 1357 C C . VAL A 1 183 ? -22.107 -12.524 24.315 1.00 91.81 183 VAL A C 1
ATOM 1359 O O . VAL A 1 183 ? -22.909 -12.639 23.392 1.00 91.81 183 VAL A O 1
ATOM 1362 N N . GLY A 1 184 ? -22.120 -13.326 25.384 1.00 89.69 184 GLY A N 1
ATOM 1363 C CA . GLY A 1 184 ? -22.960 -14.522 25.507 1.00 89.69 184 GLY A CA 1
ATOM 1364 C C . GLY A 1 184 ? -22.901 -15.391 24.248 1.00 89.69 184 GLY A C 1
ATOM 1365 O O . GLY A 1 184 ? -21.833 -15.547 23.652 1.00 89.69 184 GLY A O 1
ATOM 1366 N N . ASP A 1 185 ? -24.066 -15.844 23.786 1.00 89.56 185 ASP A N 1
ATOM 1367 C CA . ASP A 1 185 ? -24.218 -16.640 22.558 1.00 89.56 185 ASP A CA 1
ATOM 1368 C C . ASP A 1 185 ? -24.511 -15.803 21.301 1.00 89.56 185 ASP A C 1
ATOM 1370 O O . ASP A 1 185 ? -24.925 -16.348 20.282 1.00 89.56 185 ASP A O 1
ATOM 1374 N N . ALA A 1 186 ? -24.303 -14.479 21.343 1.00 92.25 186 ALA A N 1
ATOM 1375 C CA . ALA A 1 186 ? -24.594 -13.620 20.195 1.00 92.25 186 ALA A CA 1
ATOM 1376 C C . ALA A 1 186 ? -23.798 -14.084 18.955 1.00 92.25 186 ALA A C 1
ATOM 1378 O O . ALA A 1 186 ? -22.564 -14.218 19.052 1.00 92.25 186 ALA A O 1
ATOM 1379 N N . PRO A 1 187 ? -24.462 -14.316 17.805 1.00 94.12 187 PRO A N 1
ATOM 1380 C CA . PRO A 1 187 ? -23.796 -14.774 16.589 1.00 94.12 187 PRO A CA 1
ATOM 1381 C C . PRO A 1 187 ? -22.949 -13.664 15.963 1.00 94.12 187 PRO A C 1
ATOM 1383 O O . PRO A 1 187 ? -21.920 -13.946 15.350 1.00 94.12 187 PRO A O 1
ATOM 1386 N N . VAL A 1 188 ? -23.346 -12.402 16.157 1.00 97.62 188 VAL A N 1
ATOM 1387 C CA . VAL A 1 188 ? -22.639 -11.227 15.651 1.00 97.62 188 VAL A CA 1
ATOM 1388 C C . VAL A 1 188 ? -22.344 -10.268 16.798 1.00 97.62 188 VAL A C 1
ATOM 1390 O O . VAL A 1 188 ? -23.214 -9.943 17.608 1.00 97.62 188 VAL A O 1
ATOM 1393 N N . VAL A 1 189 ? -21.112 -9.774 16.850 1.00 98.12 189 VAL A N 1
ATOM 1394 C CA . VAL A 1 189 ? -20.683 -8.717 17.769 1.00 98.12 189 VAL A CA 1
ATOM 1395 C C . VAL A 1 189 ? -20.202 -7.536 16.945 1.00 98.12 189 VAL A C 1
ATOM 1397 O O . VAL A 1 189 ? -19.377 -7.715 16.057 1.00 98.12 189 VAL A O 1
ATOM 1400 N N . LEU A 1 190 ? -20.691 -6.332 17.238 1.00 98.38 190 LEU A N 1
ATOM 1401 C CA . LEU A 1 190 ? -20.194 -5.092 16.643 1.00 98.38 190 LEU A CA 1
ATOM 1402 C C . LEU A 1 190 ? -19.482 -4.257 17.709 1.00 98.38 190 LEU A C 1
ATOM 1404 O O . LEU A 1 190 ? -20.050 -3.938 18.756 1.00 98.38 190 LEU A O 1
ATOM 1408 N N . THR A 1 191 ? -18.238 -3.881 17.431 1.00 98.50 191 THR A N 1
ATOM 1409 C CA . THR A 1 191 ? -17.401 -3.079 18.325 1.00 98.50 191 THR A CA 1
ATOM 1410 C C . THR A 1 191 ? -16.572 -2.046 17.563 1.00 98.50 191 THR A C 1
ATOM 1412 O O . THR A 1 191 ? -16.523 -2.020 16.330 1.00 98.50 191 THR A O 1
ATOM 1415 N N . GLN A 1 192 ? -15.941 -1.155 18.320 1.00 98.25 192 GLN A N 1
ATOM 1416 C CA . GLN A 1 192 ? -15.120 -0.062 17.814 1.00 98.25 192 GLN A CA 1
ATOM 1417 C C . GLN A 1 192 ? -13.704 -0.547 17.504 1.00 98.25 192 GLN A C 1
ATOM 1419 O O . GLN A 1 192 ? -13.139 -1.361 18.234 1.00 98.25 192 GLN A O 1
ATOM 1424 N N . GLY A 1 193 ? -13.102 -0.000 16.449 1.00 96.50 193 GLY A N 1
ATOM 1425 C CA . GLY A 1 193 ? -11.648 0.014 16.311 1.00 96.50 193 GLY A CA 1
ATOM 1426 C C . GLY A 1 193 ? -11.014 1.179 17.078 1.00 96.50 193 GLY A C 1
ATOM 1427 O O . GLY A 1 193 ? -11.710 1.978 17.693 1.00 96.50 193 GLY A O 1
ATOM 1428 N N . PHE A 1 194 ? -9.687 1.306 16.990 1.00 96.94 194 PHE A N 1
ATOM 1429 C CA . PHE A 1 194 ? -8.890 2.481 17.387 1.00 96.94 194 PHE A CA 1
ATOM 1430 C C . PHE A 1 194 ? -8.830 2.820 18.886 1.00 96.94 194 PHE A C 1
ATOM 1432 O O . PHE A 1 194 ? -7.834 3.408 19.308 1.00 96.94 194 PHE A O 1
ATOM 1439 N N . ILE A 1 195 ? -9.812 2.415 19.688 1.00 98.12 195 ILE A N 1
ATOM 1440 C CA . ILE A 1 195 ? -9.965 2.815 21.091 1.00 98.12 195 ILE A CA 1
ATOM 1441 C C . ILE A 1 195 ? -9.713 1.645 22.053 1.00 98.12 195 ILE A C 1
ATOM 1443 O O . ILE A 1 195 ? -10.062 0.498 21.776 1.00 98.12 195 ILE A O 1
ATOM 1447 N N . ALA A 1 196 ? -9.136 1.947 23.213 1.00 97.38 196 ALA A N 1
ATOM 1448 C CA . ALA A 1 196 ? -8.895 1.007 24.307 1.00 97.38 196 ALA A CA 1
ATOM 1449 C C . ALA A 1 196 ? -9.019 1.717 25.670 1.00 97.38 196 ALA A C 1
ATOM 1451 O O . ALA A 1 196 ? -9.306 2.918 25.740 1.00 97.38 196 ALA A O 1
ATOM 1452 N N . ARG A 1 197 ? -8.837 0.968 26.763 1.00 96.31 197 ARG A N 1
ATOM 1453 C CA . ARG A 1 197 ? -8.923 1.478 28.141 1.00 96.31 197 ARG A CA 1
ATOM 1454 C C . ARG A 1 197 ? -7.617 1.291 28.898 1.00 96.31 197 ARG A C 1
ATOM 1456 O O . ARG A 1 197 ? -7.078 0.190 28.906 1.00 96.31 197 ARG A O 1
ATOM 1463 N N . GLU A 1 198 ? -7.145 2.333 29.566 1.00 93.44 198 GLU A N 1
ATOM 1464 C CA . GLU A 1 198 ? -6.011 2.266 30.501 1.00 93.44 198 GLU A CA 1
ATOM 1465 C C . GLU A 1 198 ? -6.439 1.631 31.852 1.00 93.44 198 GLU A C 1
ATOM 1467 O O . GLU A 1 198 ? -7.642 1.604 32.148 1.00 93.44 198 GLU A O 1
ATOM 1472 N N . PRO A 1 199 ? -5.527 1.101 32.702 1.00 91.25 199 PRO A N 1
ATOM 1473 C CA . PRO A 1 199 ? -5.910 0.498 33.982 1.00 91.25 199 PRO A CA 1
ATOM 1474 C C . PRO A 1 199 ? -6.710 1.416 34.920 1.00 91.25 199 PRO A C 1
ATOM 1476 O O . PRO A 1 199 ? -7.604 0.930 35.615 1.00 91.25 199 PRO A O 1
ATOM 1479 N N . ASP A 1 200 ? -6.464 2.729 34.893 1.00 89.56 200 ASP A N 1
ATOM 1480 C CA . ASP A 1 200 ? -7.206 3.728 35.681 1.00 89.56 200 ASP A CA 1
ATOM 1481 C C . ASP A 1 200 ? -8.634 3.995 35.146 1.00 89.56 200 ASP A C 1
ATOM 1483 O O . ASP A 1 200 ? -9.467 4.631 35.793 1.00 89.56 200 ASP A O 1
ATOM 1487 N N . GLY A 1 201 ? -8.930 3.479 33.953 1.00 91.94 201 GLY A N 1
ATOM 1488 C CA . GLY A 1 201 ? -10.196 3.597 33.261 1.00 91.94 201 GLY A CA 1
ATOM 1489 C C . GLY A 1 201 ? -10.316 4.697 32.218 1.00 91.94 201 GLY A C 1
ATOM 1490 O O . GLY A 1 201 ? -11.397 4.828 31.634 1.00 91.94 201 GLY A O 1
ATOM 1491 N N . ALA A 1 202 ? -9.249 5.445 31.945 1.00 94.12 202 ALA A N 1
ATOM 1492 C CA . ALA A 1 202 ? -9.200 6.417 30.866 1.00 94.12 202 ALA A CA 1
ATOM 1493 C C . ALA A 1 202 ? -9.407 5.765 29.493 1.00 94.12 202 ALA A C 1
ATOM 1495 O O . ALA A 1 202 ? -9.025 4.618 29.255 1.00 94.12 202 ALA A O 1
ATOM 1496 N N . THR A 1 203 ? -9.988 6.526 28.565 1.00 96.75 203 THR A N 1
ATOM 1497 C CA . THR A 1 203 ? -9.959 6.165 27.143 1.00 96.75 203 THR A CA 1
ATOM 1498 C C . THR A 1 203 ? -8.589 6.508 26.578 1.00 96.75 203 THR A C 1
ATOM 1500 O O . THR A 1 203 ? -8.100 7.618 26.785 1.00 96.75 203 THR A O 1
ATOM 1503 N N . VAL A 1 204 ? -8.011 5.570 25.836 1.00 97.12 204 VAL A N 1
ATOM 1504 C CA . VAL A 1 204 ? -6.770 5.753 25.084 1.00 97.12 204 VAL A CA 1
ATOM 1505 C C . VAL A 1 204 ? -6.973 5.320 23.635 1.00 97.12 204 VAL A C 1
ATOM 1507 O O . VAL A 1 204 ? -7.837 4.490 23.341 1.00 97.12 204 VAL A O 1
ATOM 1510 N N . LEU A 1 205 ? -6.187 5.882 22.725 1.00 96.81 205 LEU A N 1
ATOM 1511 C CA . LEU A 1 205 ? -6.187 5.536 21.308 1.00 96.81 205 LEU A CA 1
ATOM 1512 C C . LEU A 1 205 ? -4.969 4.681 20.981 1.00 96.81 205 LEU A C 1
ATOM 1514 O O . LEU A 1 205 ? -3.897 4.848 21.557 1.00 96.81 205 LEU A O 1
ATOM 1518 N N . LEU A 1 206 ? -5.108 3.813 19.988 1.00 94.12 206 LEU A N 1
ATOM 1519 C CA . LEU A 1 206 ? -4.017 2.973 19.500 1.00 94.12 206 LEU A CA 1
ATOM 1520 C C . LEU A 1 206 ? -3.134 3.691 18.469 1.00 94.12 206 LEU A C 1
ATOM 1522 O O . LEU A 1 206 ? -2.143 3.122 18.020 1.00 94.12 206 LEU A O 1
ATOM 1526 N N . GLY A 1 207 ? -3.446 4.933 18.096 1.00 90.75 207 GLY A N 1
ATOM 1527 C CA . GLY A 1 207 ? -2.722 5.706 17.083 1.00 90.75 207 GLY A CA 1
ATOM 1528 C C . GLY A 1 207 ? -3.030 5.273 15.643 1.00 90.75 207 GLY A C 1
ATOM 1529 O O . GLY A 1 207 ? -4.054 4.645 15.362 1.00 90.75 207 GLY A O 1
ATOM 1530 N N . ARG A 1 208 ? -2.146 5.627 14.699 1.00 85.31 208 ARG A N 1
ATOM 1531 C CA . ARG A 1 208 ? -2.322 5.303 13.269 1.00 85.31 208 ARG A CA 1
ATOM 1532 C C . ARG A 1 208 ? -2.499 3.797 13.058 1.00 85.31 208 ARG A C 1
ATOM 1534 O O . ARG A 1 208 ? -1.818 2.991 13.688 1.00 85.31 208 ARG A O 1
ATOM 1541 N N . GLY A 1 209 ? -3.444 3.431 12.188 1.00 87.75 209 GLY A N 1
ATOM 1542 C CA . GLY A 1 209 ? -3.806 2.030 11.957 1.00 87.75 209 GLY A CA 1
ATOM 1543 C C . GLY A 1 209 ? -4.494 1.350 13.140 1.00 87.75 209 GLY A C 1
ATOM 1544 O O . GLY A 1 209 ? -4.551 0.121 13.202 1.00 87.75 209 GLY A O 1
ATOM 1545 N N . GLY A 1 210 ? -4.996 2.121 14.109 1.00 93.38 210 GLY A N 1
ATOM 1546 C CA . GLY A 1 210 ? -5.537 1.564 15.342 1.00 93.38 210 GLY A CA 1
ATOM 1547 C C . GLY A 1 210 ? -6.762 0.677 15.135 1.00 93.38 210 GLY A C 1
ATOM 1548 O O . GLY A 1 210 ? -6.946 -0.262 15.898 1.00 93.38 210 GLY A O 1
ATOM 1549 N N . SER A 1 211 ? -7.572 0.901 14.095 1.00 95.31 211 SER A N 1
ATOM 1550 C CA . SER A 1 211 ? -8.690 -0.002 13.775 1.00 95.31 211 SER A CA 1
ATOM 1551 C C . SER A 1 211 ? -8.219 -1.370 13.270 1.00 95.31 211 SER A C 1
ATOM 1553 O O . SER A 1 211 ? -8.729 -2.381 13.741 1.00 95.31 211 SER A O 1
ATOM 1555 N N . ASP A 1 212 ? -7.214 -1.419 12.386 1.00 95.50 212 ASP A N 1
ATOM 1556 C CA . ASP A 1 212 ? -6.621 -2.691 11.935 1.00 95.50 212 ASP A CA 1
ATOM 1557 C C . ASP A 1 212 ? -5.960 -3.408 13.117 1.00 95.50 212 ASP A C 1
ATOM 1559 O O . ASP A 1 212 ? -6.163 -4.598 13.338 1.00 95.50 212 ASP A O 1
ATOM 1563 N N . THR A 1 213 ? -5.232 -2.648 13.943 1.00 96.25 213 THR A N 1
ATOM 1564 C CA . THR A 1 213 ? -4.593 -3.162 15.163 1.00 96.25 213 THR A CA 1
ATOM 1565 C C . THR A 1 213 ? -5.625 -3.718 16.147 1.00 96.25 213 THR A C 1
ATOM 1567 O O . THR A 1 213 ? -5.399 -4.776 16.723 1.00 96.25 213 THR A O 1
ATOM 1570 N N . SER A 1 214 ? -6.778 -3.057 16.308 1.00 97.88 214 SER A N 1
ATOM 1571 C CA . SER A 1 214 ? -7.866 -3.542 17.173 1.00 97.88 214 SER A CA 1
ATOM 1572 C C . SER A 1 214 ? -8.407 -4.880 16.686 1.00 97.88 214 SER A C 1
ATOM 1574 O O . SER A 1 214 ? -8.546 -5.799 17.484 1.00 97.88 214 SER A O 1
ATOM 1576 N N . ALA A 1 215 ? -8.658 -5.016 15.382 1.00 97.94 215 ALA A N 1
ATOM 1577 C CA . ALA A 1 215 ? -9.144 -6.262 14.796 1.00 97.94 215 ALA A CA 1
ATOM 1578 C C . ALA A 1 215 ? -8.165 -7.422 15.027 1.00 97.94 215 ALA A C 1
ATOM 1580 O O . ALA A 1 215 ? -8.569 -8.503 15.448 1.00 97.94 215 ALA A O 1
ATOM 1581 N N . SER A 1 216 ? -6.868 -7.175 14.851 1.00 97.88 216 SER A N 1
ATOM 1582 C CA . SER A 1 216 ? -5.830 -8.162 15.147 1.00 97.88 216 SER A CA 1
ATOM 1583 C C . SER A 1 216 ? -5.741 -8.523 16.631 1.00 97.88 216 SER A C 1
ATOM 1585 O O . SER A 1 216 ? -5.576 -9.696 16.963 1.00 97.88 216 SER A O 1
ATOM 1587 N N . LEU A 1 217 ? -5.887 -7.545 17.532 1.00 97.94 217 LEU A N 1
ATOM 1588 C CA . LEU A 1 217 ? -5.934 -7.782 18.979 1.00 97.94 217 LEU A CA 1
ATOM 1589 C C . LEU A 1 217 ? -7.170 -8.595 19.383 1.00 97.94 217 LEU A C 1
ATOM 1591 O O . LEU A 1 217 ? -7.051 -9.508 20.194 1.00 97.94 217 LEU A O 1
ATOM 1595 N N . PHE A 1 218 ? -8.341 -8.317 18.800 1.00 98.19 218 PHE A N 1
ATOM 1596 C CA . PHE A 1 218 ? -9.534 -9.141 19.002 1.00 98.19 218 PHE A CA 1
ATOM 1597 C C . PHE A 1 218 ? -9.345 -10.553 18.446 1.00 98.19 218 PHE A C 1
ATOM 1599 O O . PHE A 1 218 ? -9.736 -11.514 19.102 1.00 98.19 218 PHE A O 1
ATOM 1606 N N . GLY A 1 219 ? -8.701 -10.690 17.284 1.00 97.69 219 GLY A N 1
ATOM 1607 C CA . GLY A 1 219 ? -8.365 -11.988 16.700 1.00 97.69 219 GLY A CA 1
ATOM 1608 C C . GLY A 1 219 ? -7.521 -12.831 17.649 1.00 97.69 219 GLY A C 1
ATOM 1609 O O . GLY A 1 219 ? -7.901 -13.957 17.970 1.00 97.69 219 GLY A O 1
ATOM 1610 N N . ALA A 1 220 ? -6.434 -12.253 18.164 1.00 97.31 220 ALA A N 1
ATOM 1611 C CA . ALA A 1 220 ? -5.581 -12.875 19.175 1.00 97.31 220 ALA A CA 1
ATOM 1612 C C . ALA A 1 220 ? -6.363 -13.246 20.446 1.00 97.31 220 ALA A C 1
ATOM 1614 O O . ALA A 1 220 ? -6.328 -14.400 20.879 1.00 97.31 220 ALA A O 1
ATOM 1615 N N . LEU A 1 221 ? -7.138 -12.296 20.983 1.00 96.56 221 LEU A N 1
ATOM 1616 C CA . LEU A 1 221 ? -7.904 -12.464 22.217 1.00 96.56 221 LEU A CA 1
ATOM 1617 C C . LEU A 1 221 ? -8.890 -13.628 22.147 1.00 96.56 221 LEU A C 1
ATOM 1619 O O . LEU A 1 221 ? -8.975 -14.425 23.080 1.00 96.56 221 LEU A O 1
ATOM 1623 N N . LEU A 1 222 ? -9.612 -13.723 21.034 1.00 95.81 222 LEU A N 1
ATOM 1624 C CA . LEU A 1 222 ? -10.635 -14.736 20.800 1.00 95.81 222 LEU A CA 1
ATOM 1625 C C . LEU A 1 222 ? -10.046 -16.078 20.347 1.00 95.81 222 LEU A C 1
ATOM 1627 O O . LEU A 1 222 ? -10.756 -17.082 20.355 1.00 95.81 222 LEU A O 1
ATOM 1631 N N . GLY A 1 223 ? -8.774 -16.112 19.929 1.00 95.25 223 GLY A N 1
ATOM 1632 C CA . GLY A 1 223 ? -8.231 -17.234 19.164 1.00 95.25 223 GLY A CA 1
ATOM 1633 C C . GLY A 1 223 ? -9.028 -17.459 17.879 1.00 95.25 223 GLY A C 1
ATOM 1634 O O . GLY A 1 223 ? -9.431 -18.587 17.600 1.00 95.25 223 GLY A O 1
ATOM 1635 N N . ALA A 1 224 ? -9.324 -16.370 17.164 1.00 97.19 224 ALA A N 1
ATOM 1636 C CA . ALA A 1 224 ? -10.116 -16.395 15.944 1.00 97.19 224 ALA A CA 1
ATOM 1637 C C . ALA A 1 224 ? -9.467 -17.278 14.874 1.00 97.19 224 ALA A C 1
ATOM 1639 O O . ALA A 1 224 ? -8.245 -17.385 14.791 1.00 97.19 224 ALA A O 1
ATOM 1640 N N . GLU A 1 225 ? -10.298 -17.871 14.023 1.00 97.25 225 GLU A N 1
ATOM 1641 C CA . GLU A 1 225 ? -9.840 -18.673 12.891 1.00 97.25 225 GLU A CA 1
ATOM 1642 C C . GLU A 1 225 ? -9.060 -17.821 11.888 1.00 97.25 225 GLU A C 1
ATOM 1644 O O . GLU A 1 225 ? -8.056 -18.268 11.342 1.00 97.25 225 GLU A O 1
ATOM 1649 N N . ARG A 1 226 ? -9.518 -16.585 11.658 1.00 97.75 226 ARG A N 1
ATOM 1650 C CA . ARG A 1 226 ? -8.842 -15.585 10.827 1.00 97.75 226 ARG A CA 1
ATOM 1651 C C . ARG A 1 226 ? -9.349 -14.175 11.119 1.00 97.75 226 ARG A C 1
ATOM 1653 O O . ARG A 1 226 ? -10.435 -13.987 11.679 1.00 97.75 226 ARG A O 1
ATOM 1660 N N . VAL A 1 227 ? -8.577 -13.192 10.666 1.00 98.44 227 VAL A N 1
ATOM 1661 C CA . VAL A 1 227 ? -8.942 -11.770 10.654 1.00 98.44 227 VAL A CA 1
ATOM 1662 C C . VAL A 1 227 ? -9.079 -11.302 9.204 1.00 98.44 227 VAL A C 1
ATOM 1664 O O . VAL A 1 227 ? -8.160 -11.474 8.414 1.00 98.44 227 VAL A O 1
ATOM 1667 N N . GLU A 1 228 ? -10.202 -10.696 8.829 1.00 97.31 228 GLU A N 1
ATOM 1668 C CA . GLU A 1 228 ? -10.417 -10.102 7.505 1.00 97.31 228 GLU A CA 1
ATOM 1669 C C . GLU A 1 228 ? -10.369 -8.568 7.604 1.00 97.31 228 GLU A C 1
ATOM 1671 O O . GLU A 1 228 ? -11.129 -7.965 8.361 1.00 97.31 228 GLU A O 1
ATOM 1676 N N . ILE A 1 229 ? -9.505 -7.918 6.825 1.00 96.38 229 ILE A N 1
ATOM 1677 C CA . ILE A 1 229 ? -9.433 -6.459 6.684 1.00 96.38 229 ILE A CA 1
ATOM 1678 C C . ILE A 1 229 ? -10.099 -6.066 5.363 1.00 96.38 229 ILE A C 1
ATOM 1680 O O . ILE A 1 229 ? -9.569 -6.327 4.282 1.00 96.38 229 ILE A O 1
ATOM 1684 N N . TRP A 1 230 ? -11.260 -5.423 5.455 1.00 93.06 230 TRP A N 1
ATOM 1685 C CA . TRP A 1 230 ? -12.042 -4.956 4.315 1.00 93.06 230 TRP A CA 1
ATOM 1686 C C . TRP A 1 230 ? -11.760 -3.475 4.033 1.00 93.06 230 TRP A C 1
ATOM 1688 O O . TRP A 1 230 ? -11.935 -2.605 4.898 1.00 93.06 230 TRP A O 1
ATOM 1698 N N . THR A 1 231 ? -11.289 -3.201 2.817 1.00 88.06 231 THR A N 1
ATOM 1699 C CA . THR A 1 231 ? -10.834 -1.881 2.359 1.00 88.06 231 THR A CA 1
ATOM 1700 C C . THR A 1 231 ? -11.277 -1.606 0.913 1.00 88.06 231 THR A C 1
ATOM 1702 O O . THR A 1 231 ? -12.063 -2.354 0.342 1.00 88.06 231 THR A O 1
ATOM 1705 N N . ASP A 1 232 ? -10.818 -0.506 0.320 1.00 81.69 232 ASP A N 1
ATOM 1706 C CA . ASP A 1 232 ? -11.106 -0.056 -1.052 1.00 81.69 232 ASP A CA 1
ATOM 1707 C C . ASP A 1 232 ? -10.170 -0.647 -2.129 1.00 81.69 232 ASP A C 1
ATOM 1709 O O . ASP A 1 232 ? -10.241 -0.271 -3.299 1.00 81.69 232 ASP A O 1
ATOM 1713 N N . VAL A 1 233 ? -9.283 -1.569 -1.751 1.00 84.19 233 VAL A N 1
ATOM 1714 C CA . VAL A 1 233 ? -8.332 -2.250 -2.639 1.00 84.19 233 VAL A CA 1
ATOM 1715 C C . VAL A 1 233 ? -8.405 -3.764 -2.455 1.00 84.19 233 VAL A C 1
ATOM 1717 O O . VAL A 1 233 ? -8.761 -4.258 -1.389 1.00 84.19 233 VAL A O 1
ATOM 1720 N N . HIS A 1 234 ? -8.053 -4.518 -3.499 1.00 87.00 234 HIS A N 1
ATOM 1721 C CA . HIS A 1 234 ? -8.090 -5.988 -3.482 1.00 87.00 234 HIS A CA 1
ATOM 1722 C C . HIS A 1 234 ? -7.099 -6.615 -2.501 1.00 87.00 234 HIS A C 1
ATOM 1724 O O . HIS A 1 234 ? -7.380 -7.661 -1.930 1.00 87.00 234 HIS A O 1
ATOM 1730 N N . GLY A 1 235 ? -5.956 -5.977 -2.282 1.00 92.19 235 GLY A N 1
ATOM 1731 C CA . GLY A 1 235 ? -4.892 -6.512 -1.450 1.00 92.19 235 GLY A CA 1
ATOM 1732 C C . GLY A 1 235 ? -3.592 -5.759 -1.672 1.00 92.19 235 GLY A C 1
ATOM 1733 O O . GLY A 1 235 ? -3.599 -4.603 -2.098 1.00 92.19 235 GLY A O 1
ATOM 1734 N N . MET A 1 236 ? -2.477 -6.423 -1.388 1.00 93.50 236 MET A N 1
ATOM 1735 C CA . MET A 1 236 ? -1.136 -5.916 -1.669 1.00 93.50 236 MET A CA 1
ATOM 1736 C C . MET A 1 236 ? -0.721 -6.317 -3.085 1.00 93.50 236 MET A C 1
ATOM 1738 O O . MET A 1 236 ? -1.070 -7.394 -3.563 1.00 93.50 236 MET A O 1
ATOM 1742 N N . PHE A 1 237 ? 0.020 -5.448 -3.764 1.00 92.69 237 PHE A N 1
ATOM 1743 C CA . PHE A 1 237 ? 0.437 -5.636 -5.152 1.00 92.69 237 PHE A CA 1
ATOM 1744 C C . PHE A 1 237 ? 1.963 -5.617 -5.260 1.00 92.69 237 PHE A C 1
ATOM 1746 O O . PHE A 1 237 ? 2.643 -5.048 -4.408 1.00 92.69 237 PHE A O 1
ATOM 1753 N N . THR A 1 238 ? 2.497 -6.186 -6.343 1.00 92.94 238 THR A N 1
ATOM 1754 C CA . THR A 1 238 ? 3.940 -6.179 -6.661 1.00 92.94 238 THR A CA 1
ATOM 1755 C C . THR A 1 238 ? 4.514 -4.768 -6.852 1.00 92.94 238 THR A C 1
ATOM 1757 O O . THR A 1 238 ? 5.725 -4.598 -6.917 1.00 92.94 238 THR A O 1
ATOM 1760 N N . SER A 1 239 ? 3.660 -3.756 -7.013 1.00 93.06 239 SER A N 1
ATOM 1761 C CA . SER A 1 239 ? 3.993 -2.331 -6.923 1.00 93.06 239 SER A CA 1
ATOM 1762 C C . SER A 1 239 ? 2.712 -1.521 -6.685 1.00 93.06 239 SER A C 1
ATOM 1764 O O . SER A 1 239 ? 1.639 -2.111 -6.577 1.00 93.06 239 SER A O 1
ATOM 1766 N N . ASN A 1 240 ? 2.784 -0.187 -6.604 1.00 89.75 240 ASN A N 1
ATOM 1767 C CA . ASN A 1 240 ? 1.592 0.652 -6.458 1.00 89.75 240 ASN A CA 1
ATOM 1768 C C . ASN A 1 240 ? 0.689 0.516 -7.707 1.00 89.75 240 ASN A C 1
ATOM 1770 O O . ASN A 1 240 ? 1.057 1.011 -8.775 1.00 89.75 240 ASN A O 1
ATOM 1774 N N . PRO A 1 241 ? -0.509 -0.091 -7.595 1.00 86.88 241 PRO A N 1
ATOM 1775 C CA . PRO A 1 241 ? -1.352 -0.392 -8.753 1.00 86.88 241 PRO A CA 1
ATOM 1776 C C . PRO A 1 241 ? -1.925 0.859 -9.435 1.00 86.88 241 PRO A C 1
ATOM 1778 O O . PRO A 1 241 ? -2.320 0.810 -10.597 1.00 86.88 241 PRO A O 1
ATOM 1781 N N . ARG A 1 242 ? -1.952 2.001 -8.732 1.00 84.06 242 ARG A N 1
ATOM 1782 C CA . ARG A 1 242 ? -2.380 3.292 -9.296 1.00 84.06 242 ARG A CA 1
ATOM 1783 C C . ARG A 1 242 ? -1.317 3.922 -10.200 1.00 84.06 242 ARG A C 1
ATOM 1785 O O . ARG A 1 242 ? -1.650 4.787 -10.999 1.00 84.06 242 ARG A O 1
ATOM 1792 N N . GLU A 1 243 ? -0.060 3.510 -10.055 1.00 85.38 243 GLU A N 1
ATOM 1793 C CA . GLU A 1 243 ? 1.079 4.010 -10.836 1.00 85.38 243 GLU A CA 1
ATOM 1794 C C . GLU A 1 243 ? 1.489 3.017 -11.924 1.00 85.38 243 GLU A C 1
ATOM 1796 O O . GLU A 1 243 ? 1.840 3.419 -13.029 1.00 85.38 243 GLU A O 1
ATOM 1801 N N . ILE A 1 244 ? 1.415 1.717 -11.620 1.00 88.25 244 ILE A N 1
ATOM 1802 C CA . ILE A 1 244 ? 1.774 0.636 -12.535 1.00 88.25 244 ILE A CA 1
ATOM 1803 C C . ILE A 1 244 ? 0.559 -0.290 -12.704 1.00 88.25 244 ILE A C 1
ATOM 1805 O O . ILE A 1 244 ? 0.350 -1.183 -11.880 1.00 88.25 244 ILE A O 1
ATOM 1809 N N . PRO A 1 245 ? -0.241 -0.124 -13.775 1.00 84.88 245 PRO A N 1
ATOM 1810 C CA . PRO A 1 245 ? -1.432 -0.947 -14.022 1.00 84.88 245 PRO A CA 1
ATOM 1811 C C . PRO A 1 245 ? -1.137 -2.445 -14.198 1.00 84.88 245 PRO A C 1
ATOM 1813 O O . PRO A 1 245 ? -1.989 -3.291 -13.919 1.00 84.88 245 PRO A O 1
ATOM 1816 N N . THR A 1 246 ? 0.085 -2.785 -14.618 1.00 86.56 246 THR A N 1
ATOM 1817 C CA . THR A 1 246 ? 0.573 -4.165 -14.749 1.00 86.56 246 THR A CA 1
ATOM 1818 C C . THR A 1 246 ? 0.974 -4.793 -13.411 1.00 86.56 246 THR A C 1
ATOM 1820 O O . THR A 1 246 ? 1.286 -5.984 -13.375 1.00 86.56 246 THR A O 1
ATOM 1823 N N . ALA A 1 247 ? 0.950 -4.041 -12.301 1.00 90.25 247 ALA A N 1
ATOM 1824 C CA . ALA A 1 247 ? 1.234 -4.577 -10.977 1.00 90.25 247 ALA A CA 1
ATOM 1825 C C . ALA A 1 247 ? 0.245 -5.699 -10.647 1.00 90.25 247 ALA A C 1
ATOM 1827 O O . ALA A 1 247 ? -0.967 -5.549 -10.810 1.00 90.25 247 ALA A O 1
ATOM 1828 N N . ARG A 1 248 ? 0.771 -6.835 -10.185 1.00 91.44 248 ARG A N 1
ATOM 1829 C CA . ARG A 1 248 ? 0.002 -8.055 -9.927 1.00 91.44 248 ARG A CA 1
ATOM 1830 C C . ARG A 1 248 ? -0.380 -8.143 -8.461 1.00 91.44 248 ARG A C 1
ATOM 1832 O O . ARG A 1 248 ? 0.411 -7.771 -7.596 1.00 91.44 248 ARG A O 1
ATOM 1839 N N . LEU A 1 249 ? -1.582 -8.642 -8.183 1.00 93.00 249 LEU A N 1
ATOM 1840 C CA . LEU A 1 249 ? -2.023 -8.926 -6.819 1.00 93.00 249 LEU A CA 1
ATOM 1841 C C . LEU A 1 249 ? -1.106 -9.987 -6.197 1.00 93.00 249 LEU A C 1
ATOM 1843 O O . LEU A 1 249 ? -0.925 -11.054 -6.778 1.00 93.00 249 LEU A O 1
ATOM 1847 N N . VAL A 1 250 ? -0.570 -9.738 -5.009 1.00 93.56 250 VAL A N 1
ATOM 1848 C CA . VAL A 1 250 ? 0.162 -10.746 -4.240 1.00 93.56 250 VAL A CA 1
ATOM 1849 C C . VAL A 1 250 ? -0.857 -11.527 -3.415 1.00 93.56 250 VAL A C 1
ATOM 1851 O O . VAL A 1 250 ? -1.451 -11.000 -2.480 1.00 93.56 250 VAL A O 1
ATOM 1854 N N . LYS A 1 251 ? -1.119 -12.780 -3.789 1.00 92.75 251 LYS A N 1
ATOM 1855 C CA . LYS A 1 251 ? -2.150 -13.630 -3.174 1.00 92.75 251 LYS A CA 1
ATOM 1856 C C . LYS A 1 251 ? -1.756 -14.129 -1.788 1.00 92.75 251 LYS A C 1
ATOM 1858 O O . LYS A 1 251 ? -2.639 -14.337 -0.961 1.00 92.75 251 LYS A O 1
ATOM 1863 N N . ARG A 1 252 ? -0.464 -14.374 -1.555 1.00 92.00 252 ARG A N 1
ATOM 1864 C CA . ARG A 1 252 ? 0.063 -14.918 -0.296 1.00 92.00 252 ARG A CA 1
ATOM 1865 C C . ARG A 1 252 ? 1.346 -14.209 0.113 1.00 92.00 252 ARG A C 1
ATOM 1867 O O . ARG A 1 252 ? 2.211 -14.010 -0.735 1.00 92.00 252 ARG A O 1
ATOM 1874 N N . LEU A 1 253 ? 1.454 -13.871 1.392 1.00 92.38 253 LEU A N 1
ATOM 1875 C CA . LEU A 1 253 ? 2.613 -13.224 2.006 1.00 92.38 253 LEU A CA 1
ATOM 1876 C C . LEU A 1 253 ? 2.898 -13.833 3.376 1.00 92.38 253 LEU A C 1
ATOM 1878 O O . LEU A 1 253 ? 1.959 -14.121 4.119 1.00 92.38 253 LEU A O 1
ATOM 1882 N N . ASP A 1 254 ? 4.178 -13.931 3.737 1.00 92.69 254 ASP A N 1
ATOM 1883 C CA . ASP A 1 254 ? 4.551 -14.101 5.139 1.00 92.69 254 ASP A CA 1
ATOM 1884 C C . ASP A 1 254 ? 4.265 -12.822 5.947 1.00 92.69 254 ASP A C 1
ATOM 1886 O O . ASP A 1 254 ? 4.295 -11.709 5.411 1.00 92.69 254 ASP A O 1
ATOM 1890 N N . TYR A 1 255 ? 4.026 -12.959 7.256 1.00 93.69 255 TYR A N 1
ATOM 1891 C CA . TYR A 1 255 ? 3.837 -11.815 8.156 1.00 93.69 255 TYR A CA 1
ATOM 1892 C C . TYR A 1 255 ? 4.984 -10.804 8.081 1.00 93.69 255 TYR A C 1
ATOM 1894 O O . TYR A 1 255 ? 4.730 -9.599 8.105 1.00 93.69 255 TYR A O 1
ATOM 1902 N N . ARG A 1 256 ? 6.235 -11.272 7.982 1.00 90.31 256 ARG A N 1
ATOM 1903 C CA . ARG A 1 256 ? 7.405 -10.390 7.910 1.00 90.31 256 ARG A CA 1
ATOM 1904 C C . ARG A 1 256 ? 7.469 -9.651 6.578 1.00 90.31 256 ARG A C 1
ATOM 1906 O O . ARG A 1 256 ? 7.665 -8.442 6.567 1.00 90.31 256 ARG A O 1
ATOM 1913 N N . GLU A 1 257 ? 7.208 -10.345 5.470 1.00 90.88 257 GLU A N 1
ATOM 1914 C CA . GLU A 1 257 ? 7.138 -9.725 4.140 1.00 90.88 257 GLU A CA 1
ATOM 1915 C C . GLU A 1 257 ? 6.040 -8.651 4.093 1.00 90.88 257 GLU A C 1
ATOM 1917 O O . GLU A 1 257 ? 6.273 -7.534 3.632 1.00 90.88 257 GLU A O 1
ATOM 1922 N N . ALA A 1 258 ? 4.853 -8.950 4.629 1.00 92.69 258 ALA A N 1
ATOM 1923 C CA . ALA A 1 258 ? 3.758 -7.988 4.706 1.00 92.69 258 ALA A CA 1
ATOM 1924 C C . ALA A 1 258 ? 4.095 -6.775 5.591 1.00 92.69 258 ALA A C 1
ATOM 1926 O O . ALA A 1 258 ? 3.714 -5.650 5.256 1.00 92.69 258 ALA A O 1
ATOM 1927 N N . GLN A 1 259 ? 4.813 -6.985 6.700 1.00 91.06 259 GLN A N 1
ATOM 1928 C CA . GLN A 1 259 ? 5.258 -5.910 7.586 1.00 91.06 259 GLN A CA 1
ATOM 1929 C C . GLN A 1 259 ? 6.222 -4.964 6.868 1.00 91.06 259 GLN A C 1
ATOM 1931 O O . GLN A 1 259 ? 6.029 -3.749 6.930 1.00 91.06 259 GLN A O 1
ATOM 1936 N N . GLU A 1 260 ? 7.199 -5.517 6.152 1.00 88.50 260 GLU A N 1
ATOM 1937 C CA . GLU A 1 260 ? 8.170 -4.747 5.376 1.00 88.50 260 GLU A CA 1
ATOM 1938 C C . GLU A 1 260 ? 7.506 -3.979 4.234 1.00 88.50 260 GLU A C 1
ATOM 1940 O O . GLU A 1 260 ? 7.705 -2.773 4.095 1.00 88.50 260 GLU A O 1
ATOM 1945 N N . LEU A 1 261 ? 6.626 -4.627 3.466 1.00 90.38 261 LEU A N 1
ATOM 1946 C CA . LEU A 1 261 ? 5.861 -3.952 2.416 1.00 90.38 261 LEU A CA 1
ATOM 1947 C C . LEU A 1 261 ? 5.040 -2.778 2.967 1.00 90.38 261 LEU A C 1
ATOM 1949 O O . LEU A 1 261 ? 5.039 -1.691 2.384 1.00 90.38 261 LEU A O 1
ATOM 1953 N N . ALA A 1 262 ? 4.343 -2.986 4.089 1.00 87.94 262 ALA A N 1
ATOM 1954 C CA . ALA A 1 262 ? 3.526 -1.954 4.718 1.00 87.94 262 ALA A CA 1
ATOM 1955 C C . ALA A 1 262 ? 4.375 -0.791 5.261 1.00 87.94 262 ALA A C 1
ATOM 1957 O O . ALA A 1 262 ? 3.969 0.367 5.139 1.00 87.94 262 ALA A O 1
ATOM 1958 N N . ALA A 1 263 ? 5.556 -1.080 5.820 1.00 83.25 263 ALA A N 1
ATOM 1959 C CA . ALA A 1 263 ? 6.499 -0.069 6.293 1.00 83.25 263 ALA A CA 1
ATOM 1960 C C . ALA A 1 263 ? 7.087 0.764 5.138 1.00 83.25 263 ALA A C 1
ATOM 1962 O O . ALA A 1 263 ? 7.170 1.985 5.247 1.00 83.25 263 ALA A O 1
ATOM 1963 N N . MET A 1 264 ? 7.399 0.129 4.004 1.00 80.31 264 MET A N 1
ATOM 1964 C CA . MET A 1 264 ? 8.057 0.756 2.846 1.00 80.31 264 MET A CA 1
ATOM 1965 C C . MET A 1 264 ? 7.096 1.467 1.871 1.00 80.31 264 MET A C 1
ATOM 1967 O O . MET A 1 264 ? 7.478 1.840 0.762 1.00 80.31 264 MET A O 1
ATOM 1971 N N . GLY A 1 265 ? 5.839 1.690 2.271 1.00 71.19 265 GLY A N 1
ATOM 1972 C CA . GLY A 1 265 ? 4.901 2.548 1.536 1.00 71.19 265 GLY A CA 1
ATOM 1973 C C . GLY A 1 265 ? 3.719 1.842 0.868 1.00 71.19 265 GLY A C 1
ATOM 1974 O O . GLY A 1 265 ? 2.896 2.525 0.250 1.00 71.19 265 GLY A O 1
ATOM 1975 N N . ALA A 1 266 ? 3.550 0.522 1.022 1.00 77.25 266 ALA A N 1
ATOM 1976 C CA . ALA A 1 266 ? 2.320 -0.157 0.607 1.00 77.25 266 ALA A CA 1
ATOM 1977 C C . ALA A 1 266 ? 1.173 0.163 1.587 1.00 77.25 266 ALA A C 1
ATOM 1979 O O . ALA A 1 266 ? 0.896 -0.582 2.527 1.00 77.25 266 ALA A O 1
ATOM 1980 N N . LYS A 1 267 ? 0.494 1.298 1.366 1.00 75.81 267 LYS A N 1
ATOM 1981 C CA . LYS A 1 267 ? -0.571 1.859 2.227 1.00 75.81 267 LYS A CA 1
ATOM 1982 C C . LYS A 1 267 ? -1.900 1.080 2.161 1.00 75.81 267 LYS A C 1
ATOM 1984 O O . LYS A 1 267 ? -2.940 1.663 1.869 1.00 75.81 267 LYS A O 1
ATOM 1989 N N . VAL A 1 268 ? -1.868 -0.226 2.415 1.00 84.25 268 VAL A N 1
ATOM 1990 C CA . VAL A 1 268 ? -3.058 -1.100 2.447 1.00 84.25 268 VAL A CA 1
ATOM 1991 C C . VAL A 1 268 ? -3.453 -1.455 3.881 1.00 84.25 268 VAL A C 1
ATOM 1993 O O . VAL A 1 268 ? -4.633 -1.468 4.217 1.00 84.25 268 VAL A O 1
ATOM 1996 N N . LEU A 1 269 ? -2.461 -1.701 4.736 1.00 88.25 269 LEU A N 1
ATOM 1997 C CA . LEU A 1 269 ? -2.629 -1.948 6.165 1.00 88.25 269 LEU A CA 1
ATOM 1998 C C . LEU A 1 269 ? -1.534 -1.228 6.942 1.00 88.25 269 LEU A C 1
ATOM 2000 O O . LEU A 1 269 ? -0.506 -0.844 6.383 1.00 88.25 269 LEU A O 1
ATOM 2004 N N . HIS A 1 270 ? -1.737 -1.061 8.244 1.00 88.56 270 HIS A N 1
ATOM 2005 C CA . HIS A 1 270 ? -0.700 -0.532 9.119 1.00 88.56 270 HIS A CA 1
ATOM 2006 C C . HIS A 1 270 ? 0.129 -1.671 9.738 1.00 88.56 270 HIS A C 1
ATOM 2008 O O . HIS A 1 270 ? -0.459 -2.557 10.359 1.00 88.56 270 HIS A O 1
ATOM 2014 N N . PRO A 1 271 ? 1.477 -1.636 9.699 1.00 89.38 271 PRO A N 1
ATOM 2015 C CA . PRO A 1 271 ? 2.323 -2.769 10.110 1.00 89.38 271 PRO A CA 1
ATOM 2016 C C . PRO A 1 271 ? 2.087 -3.234 11.559 1.00 89.38 271 PRO A C 1
ATOM 2018 O O . PRO A 1 271 ? 2.201 -4.415 11.869 1.00 89.38 271 PRO A O 1
ATOM 2021 N N . ARG A 1 272 ? 1.665 -2.326 12.452 1.00 90.06 272 ARG A N 1
ATOM 2022 C CA . ARG A 1 272 ? 1.312 -2.641 13.855 1.00 90.06 272 ARG A CA 1
ATOM 2023 C C . ARG A 1 272 ? 0.173 -3.653 14.030 1.00 90.06 272 ARG A C 1
ATOM 2025 O O . ARG A 1 272 ? 0.041 -4.188 15.127 1.00 90.06 272 ARG A O 1
ATOM 2032 N N . CYS A 1 273 ? -0.639 -3.923 13.006 1.00 93.75 273 CYS A N 1
ATOM 2033 C CA . CYS A 1 273 ? -1.691 -4.933 13.109 1.00 93.75 273 CYS A CA 1
ATOM 2034 C C . CYS A 1 273 ? -1.179 -6.368 12.907 1.00 93.75 273 CYS A C 1
ATOM 2036 O O . CYS A 1 273 ? -1.911 -7.305 13.203 1.00 93.75 273 CYS A O 1
ATOM 2038 N N . LEU A 1 274 ? 0.046 -6.578 12.422 1.00 95.56 274 LEU A N 1
ATOM 2039 C CA . LEU A 1 274 ? 0.555 -7.920 12.121 1.00 95.56 274 LEU A CA 1
ATOM 2040 C C . LEU A 1 274 ? 1.047 -8.698 13.356 1.00 95.56 274 LEU A C 1
ATOM 2042 O O . LEU A 1 274 ? 0.702 -9.875 13.467 1.00 95.56 274 LEU A O 1
ATOM 2046 N N . PRO A 1 275 ? 1.772 -8.102 14.327 1.00 95.12 275 PRO A N 1
ATOM 2047 C CA . PRO A 1 275 ? 2.297 -8.857 15.465 1.00 95.12 275 PRO A CA 1
ATOM 2048 C C . PRO A 1 275 ? 1.252 -9.633 16.290 1.00 95.12 275 PRO A C 1
ATOM 2050 O O . PRO A 1 275 ? 1.531 -10.793 16.604 1.00 95.12 275 PRO A O 1
ATOM 2053 N N . PRO A 1 276 ? 0.055 -9.087 16.617 1.00 95.69 276 PRO A N 1
ATOM 2054 C CA . PRO A 1 276 ? -0.926 -9.827 17.413 1.00 95.69 276 PRO A CA 1
ATOM 2055 C C . PRO A 1 276 ? -1.379 -11.135 16.755 1.00 95.69 276 PRO A C 1
ATOM 2057 O O . PRO A 1 276 ? -1.473 -12.166 17.415 1.00 95.69 276 PRO A O 1
ATOM 2060 N N . VAL A 1 277 ? -1.615 -11.108 15.442 1.00 96.56 277 VAL A N 1
ATOM 2061 C CA . VAL A 1 277 ? -2.055 -12.288 14.688 1.00 96.56 277 VAL A CA 1
ATOM 2062 C C . VAL A 1 277 ? -0.893 -13.240 14.393 1.00 96.56 277 VAL A C 1
ATOM 2064 O O . VAL A 1 277 ? -1.045 -14.453 14.534 1.00 96.56 277 VAL A O 1
ATOM 2067 N N . ALA A 1 278 ? 0.301 -12.710 14.106 1.00 96.19 278 ALA A N 1
ATOM 2068 C CA . ALA A 1 278 ? 1.501 -13.502 13.842 1.00 96.19 278 ALA A CA 1
ATOM 2069 C C . ALA A 1 278 ? 1.948 -14.336 15.058 1.00 96.19 278 ALA A C 1
ATOM 2071 O O . ALA A 1 278 ? 2.376 -15.482 14.894 1.00 96.19 278 ALA A O 1
ATOM 2072 N N . MET A 1 279 ? 1.818 -13.785 16.274 1.00 95.25 279 MET A N 1
ATOM 2073 C CA . MET A 1 279 ? 2.173 -14.463 17.529 1.00 95.25 279 MET A CA 1
ATOM 2074 C C . MET A 1 279 ? 1.330 -15.721 17.776 1.00 95.25 279 MET A C 1
ATOM 2076 O O . MET A 1 279 ? 1.829 -16.701 18.324 1.00 95.25 279 MET A O 1
ATOM 2080 N N . HIS A 1 280 ? 0.073 -15.709 17.330 1.00 94.38 280 HIS A N 1
ATOM 2081 C CA . HIS A 1 280 ? -0.862 -16.824 17.485 1.00 94.38 280 HIS A CA 1
ATOM 2082 C C . HIS A 1 280 ? -1.087 -17.621 16.193 1.00 94.38 280 HIS A C 1
ATOM 2084 O O . HIS A 1 280 ? -1.898 -18.543 16.187 1.00 94.38 280 HIS A O 1
ATOM 2090 N N . GLY A 1 281 ? -0.370 -17.295 15.111 1.00 95.31 281 GLY A N 1
ATOM 2091 C CA . GLY A 1 281 ? -0.503 -17.971 13.821 1.00 95.31 281 GLY A CA 1
ATOM 2092 C C . GLY A 1 281 ? -1.872 -17.792 13.157 1.00 95.31 281 GLY A C 1
ATOM 2093 O O . GLY A 1 281 ? -2.281 -18.670 12.407 1.00 95.31 281 GLY A O 1
ATOM 2094 N N . ILE A 1 282 ? -2.571 -16.687 13.432 1.00 97.25 282 ILE A N 1
ATOM 2095 C CA . ILE A 1 282 ? -3.912 -16.401 12.905 1.00 97.25 282 ILE A CA 1
ATOM 2096 C C . ILE A 1 282 ? -3.788 -15.733 11.527 1.00 97.25 282 ILE A C 1
ATOM 2098 O O . ILE A 1 282 ? -3.263 -14.622 11.457 1.00 97.25 282 ILE A O 1
ATOM 2102 N N . PRO A 1 283 ? -4.293 -16.331 10.435 1.00 97.44 283 PRO A N 1
ATOM 2103 C CA . PRO A 1 283 ? -4.242 -15.709 9.116 1.00 97.44 283 PRO A CA 1
ATOM 2104 C C . PRO A 1 283 ? -4.954 -14.350 9.078 1.00 97.44 283 PRO A C 1
ATOM 2106 O O . PRO A 1 283 ? -6.058 -14.194 9.613 1.00 97.44 283 PRO A O 1
ATOM 2109 N N . LEU A 1 284 ? -4.346 -13.376 8.398 1.00 98.06 284 LEU A N 1
ATOM 2110 C CA . LEU A 1 284 ? -4.939 -12.070 8.114 1.00 98.06 284 LEU A CA 1
ATOM 2111 C C . LEU A 1 284 ? -5.200 -11.934 6.614 1.00 98.06 284 LEU A C 1
ATOM 2113 O O . LEU A 1 284 ? -4.284 -12.039 5.808 1.00 98.06 284 LEU A O 1
ATOM 2117 N N . VAL A 1 285 ? -6.444 -11.675 6.222 1.00 96.88 285 VAL A N 1
ATOM 2118 C CA . VAL A 1 285 ? -6.863 -11.617 4.817 1.00 96.88 285 VAL A CA 1
ATOM 2119 C C . VAL A 1 285 ? -7.313 -10.207 4.462 1.00 96.88 285 VAL A C 1
ATOM 2121 O O . VAL A 1 285 ? -8.214 -9.667 5.096 1.00 96.88 285 VAL A O 1
ATOM 2124 N N . ILE A 1 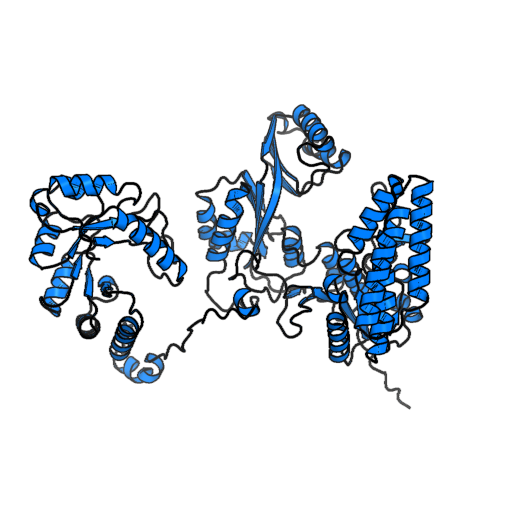286 ? -6.733 -9.617 3.423 1.00 95.50 286 ILE A N 1
ATOM 2125 C CA . ILE A 1 286 ? -7.141 -8.312 2.890 1.00 95.50 286 ILE A CA 1
ATOM 2126 C C . ILE A 1 286 ? -8.140 -8.526 1.758 1.00 95.50 286 ILE A C 1
ATOM 2128 O O . ILE A 1 286 ? -7.903 -9.360 0.879 1.00 95.50 286 ILE A O 1
ATOM 2132 N N . ARG A 1 287 ? -9.247 -7.777 1.774 1.00 92.94 287 ARG A N 1
ATOM 2133 C CA . ARG A 1 287 ? -10.309 -7.851 0.763 1.00 92.94 287 ARG A CA 1
ATOM 2134 C C . ARG A 1 287 ? -10.850 -6.483 0.375 1.00 92.94 287 ARG A C 1
ATOM 2136 O O . ARG A 1 287 ? -10.757 -5.522 1.138 1.00 92.94 287 ARG A O 1
ATOM 2143 N N . ASN A 1 288 ? -11.477 -6.436 -0.800 1.00 89.38 288 ASN A N 1
ATOM 2144 C CA . ASN A 1 288 ? -12.130 -5.244 -1.326 1.00 89.38 288 ASN A CA 1
ATOM 2145 C C . ASN A 1 288 ? -13.634 -5.251 -1.017 1.00 89.38 288 ASN A C 1
ATOM 2147 O O . ASN A 1 288 ? -14.362 -6.122 -1.494 1.00 89.38 288 ASN A O 1
ATOM 2151 N N . THR A 1 289 ? -14.116 -4.244 -0.289 1.00 85.38 289 THR A N 1
ATOM 2152 C CA . THR A 1 289 ? -15.544 -4.049 0.020 1.00 85.38 289 THR A CA 1
ATOM 2153 C C . THR A 1 289 ? -16.397 -3.851 -1.235 1.00 85.38 289 THR A C 1
ATOM 2155 O O . THR A 1 289 ? -17.557 -4.256 -1.255 1.00 85.38 289 THR A O 1
ATOM 2158 N N . LEU A 1 290 ? -15.835 -3.257 -2.293 1.00 80.62 290 LEU A N 1
ATOM 2159 C CA . LEU A 1 290 ? -16.533 -2.992 -3.558 1.00 80.62 290 LEU A CA 1
ATOM 2160 C C . LEU A 1 290 ? -16.560 -4.207 -4.497 1.00 80.62 290 LEU A C 1
ATOM 2162 O O . LEU A 1 290 ? -17.342 -4.230 -5.443 1.00 80.62 290 LEU A O 1
ATOM 2166 N N . ALA A 1 291 ? -15.725 -5.215 -4.239 1.00 83.69 291 ALA A N 1
ATOM 2167 C CA . ALA A 1 291 ? -15.653 -6.435 -5.036 1.00 83.69 291 ALA A CA 1
ATOM 2168 C C . ALA A 1 291 ? -15.468 -7.672 -4.132 1.00 83.69 291 ALA A C 1
ATOM 2170 O O . ALA A 1 291 ? -14.389 -8.272 -4.128 1.00 83.69 291 ALA A O 1
ATOM 2171 N N . PRO A 1 292 ? -16.505 -8.083 -3.372 1.00 81.62 292 PRO A N 1
ATOM 2172 C CA . PRO A 1 292 ? -16.378 -9.106 -2.326 1.00 81.62 292 PRO A CA 1
ATOM 2173 C C . PRO A 1 292 ? -15.936 -10.491 -2.809 1.00 81.62 292 PRO A C 1
ATOM 2175 O O . PRO A 1 292 ? -15.342 -11.248 -2.044 1.00 81.62 292 PRO A O 1
ATOM 2178 N N . HIS A 1 293 ? -16.207 -10.818 -4.074 1.00 84.38 293 HIS A N 1
ATOM 2179 C CA . HIS A 1 293 ? -15.854 -12.104 -4.682 1.00 84.38 293 HIS A CA 1
ATOM 2180 C C . HIS A 1 293 ? -14.496 -12.093 -5.401 1.00 84.38 293 HIS A C 1
ATOM 2182 O O . HIS A 1 293 ? -14.039 -13.137 -5.866 1.00 84.38 293 HIS A O 1
ATOM 2188 N N . ALA A 1 294 ? -13.849 -10.930 -5.525 1.00 86.06 294 ALA A N 1
ATOM 2189 C CA . ALA A 1 294 ? -12.534 -10.836 -6.144 1.00 86.06 294 ALA A CA 1
ATOM 2190 C C . ALA A 1 294 ? -11.452 -11.441 -5.228 1.00 86.06 294 ALA A C 1
ATOM 2192 O O . ALA A 1 294 ? -11.592 -11.416 -4.001 1.00 86.06 294 ALA A O 1
ATOM 2193 N N . PRO A 1 295 ? -10.349 -11.969 -5.793 1.00 88.50 295 PRO A N 1
ATOM 2194 C CA . PRO A 1 295 ? -9.241 -12.456 -4.984 1.00 88.50 295 PRO A CA 1
ATOM 2195 C C . PRO A 1 295 ? -8.633 -11.316 -4.160 1.00 88.50 295 PRO A C 1
ATOM 2197 O O . PRO A 1 295 ? -8.620 -10.160 -4.587 1.00 88.50 295 PRO A O 1
ATOM 2200 N N . GLY A 1 296 ? -8.091 -11.674 -2.998 1.00 93.06 296 GLY A N 1
ATOM 2201 C CA . GLY A 1 296 ? -7.344 -10.761 -2.141 1.00 93.06 296 GLY A CA 1
ATOM 2202 C C . GLY A 1 296 ? -5.989 -11.318 -1.724 1.00 93.06 296 GLY A C 1
ATOM 2203 O O . GLY A 1 296 ? -5.495 -12.279 -2.317 1.00 93.06 296 GLY A O 1
ATOM 2204 N N . THR A 1 297 ? -5.396 -10.714 -0.698 1.00 95.75 297 THR A N 1
ATOM 2205 C CA . THR A 1 297 ? -4.095 -11.124 -0.146 1.00 95.75 297 THR A CA 1
ATOM 2206 C C . THR A 1 297 ? -4.296 -11.849 1.177 1.00 95.75 297 THR A C 1
ATOM 2208 O O . THR A 1 297 ? -4.880 -11.282 2.097 1.00 95.75 297 THR A O 1
ATOM 2211 N N . SER A 1 298 ? -3.796 -13.078 1.289 1.00 95.94 298 SER A N 1
ATOM 2212 C CA . SER A 1 298 ? -3.679 -13.803 2.556 1.00 95.94 298 SER A CA 1
ATOM 2213 C C . SER A 1 298 ? -2.291 -13.587 3.152 1.00 95.94 298 SER A C 1
ATOM 2215 O O . SER A 1 298 ? -1.289 -13.760 2.459 1.00 95.94 298 SER A O 1
ATOM 2217 N N . ILE A 1 299 ? -2.232 -13.211 4.422 1.00 96.38 299 ILE A N 1
ATOM 2218 C CA . ILE A 1 299 ? -1.005 -13.049 5.194 1.00 96.38 299 ILE A CA 1
ATOM 2219 C C . ILE A 1 299 ? -1.016 -14.118 6.279 1.00 96.38 299 ILE A C 1
ATOM 2221 O O . ILE A 1 299 ? -1.839 -14.088 7.195 1.00 96.38 299 ILE A O 1
ATOM 2225 N N . GLU A 1 300 ? -0.120 -15.081 6.149 1.00 94.75 300 GLU A N 1
ATOM 2226 C CA . GLU A 1 300 ? -0.018 -16.247 7.022 1.00 94.75 300 GLU A CA 1
ATOM 2227 C C . GLU A 1 300 ? 1.446 -16.667 7.134 1.00 94.75 300 GLU A C 1
ATOM 2229 O O . GLU A 1 300 ? 2.287 -16.173 6.394 1.00 94.75 300 GLU A O 1
ATOM 2234 N N . ARG A 1 301 ? 1.788 -17.559 8.066 1.00 91.19 301 ARG A N 1
ATOM 2235 C CA . ARG A 1 301 ? 3.175 -18.024 8.182 1.00 91.19 301 ARG A CA 1
ATOM 2236 C C . ARG A 1 301 ? 3.522 -18.852 6.947 1.00 91.19 301 ARG A C 1
ATOM 2238 O O . ARG A 1 301 ? 2.928 -19.912 6.757 1.00 91.19 301 ARG A O 1
ATOM 2245 N N . ASP A 1 302 ? 4.499 -18.407 6.164 1.00 82.56 302 ASP A N 1
ATOM 2246 C CA . ASP A 1 302 ? 5.027 -19.207 5.060 1.00 82.56 302 ASP A CA 1
ATOM 2247 C C . ASP A 1 302 ? 6.159 -20.107 5.577 1.00 82.56 302 ASP A C 1
ATOM 2249 O O . ASP A 1 302 ? 7.109 -19.649 6.212 1.00 82.56 302 ASP A O 1
ATOM 2253 N N . THR A 1 303 ? 6.051 -21.412 5.331 1.00 74.44 303 THR A N 1
ATOM 2254 C CA . THR A 1 303 ? 7.093 -22.394 5.673 1.00 74.44 303 THR A CA 1
ATOM 2255 C C . THR A 1 303 ? 8.054 -22.662 4.514 1.00 74.44 303 THR A C 1
ATOM 2257 O O . THR A 1 303 ? 8.970 -23.468 4.656 1.00 74.44 303 THR A O 1
ATOM 2260 N N . SER A 1 304 ? 7.835 -22.040 3.354 1.00 73.12 304 SER A N 1
ATOM 2261 C CA . SER A 1 304 ? 8.728 -22.137 2.203 1.00 73.12 304 SER A CA 1
ATOM 2262 C C . SER A 1 304 ? 10.030 -21.372 2.449 1.00 73.12 304 SER A C 1
ATOM 2264 O O . SER A 1 304 ? 10.024 -20.209 2.849 1.00 73.12 304 SER A O 1
ATOM 2266 N N . ASP A 1 305 ? 11.159 -22.001 2.132 1.00 68.94 305 ASP A N 1
ATOM 2267 C CA . ASP A 1 305 ? 12.493 -21.385 2.193 1.00 68.94 305 ASP A CA 1
ATOM 2268 C C . ASP A 1 305 ? 12.950 -20.840 0.819 1.00 68.94 305 ASP A C 1
ATOM 2270 O O . ASP A 1 305 ? 14.126 -20.562 0.584 1.00 68.94 305 ASP A O 1
ATOM 2274 N N . ALA A 1 306 ? 12.022 -20.711 -0.137 1.00 79.19 306 ALA A N 1
ATOM 2275 C CA . ALA A 1 306 ? 12.330 -20.192 -1.464 1.00 79.19 306 ALA A CA 1
ATOM 2276 C C . ALA A 1 306 ? 12.644 -18.689 -1.406 1.00 79.19 306 ALA A C 1
ATOM 2278 O O . ALA A 1 306 ? 11.845 -17.893 -0.910 1.00 79.19 306 ALA A O 1
ATOM 2279 N N . ALA A 1 307 ? 13.799 -18.304 -1.948 1.00 82.38 307 ALA A N 1
ATOM 2280 C CA . ALA A 1 307 ? 14.134 -16.903 -2.144 1.00 82.38 307 ALA A CA 1
ATOM 2281 C C . ALA A 1 307 ? 13.293 -16.323 -3.285 1.00 82.38 307 ALA A C 1
ATOM 2283 O O . ALA A 1 307 ? 13.049 -16.997 -4.288 1.00 82.38 307 ALA A O 1
ATOM 2284 N N . ALA A 1 308 ? 12.814 -15.095 -3.114 1.00 85.12 308 ALA A N 1
ATOM 2285 C CA . ALA A 1 308 ? 11.939 -14.473 -4.092 1.00 85.12 308 ALA A CA 1
ATOM 2286 C C . ALA A 1 308 ? 11.830 -12.968 -3.904 1.00 85.12 308 ALA A C 1
ATOM 2288 O O . ALA A 1 308 ? 11.825 -12.469 -2.780 1.00 85.12 308 ALA A O 1
ATOM 2289 N N . VAL A 1 309 ? 11.627 -12.270 -5.017 1.00 89.50 309 VAL A N 1
ATOM 2290 C CA . VAL A 1 309 ? 11.196 -10.875 -5.023 1.00 89.50 309 VAL A CA 1
ATOM 2291 C C . VAL A 1 309 ? 9.671 -10.825 -4.992 1.00 89.50 309 VAL A C 1
ATOM 2293 O O . VAL A 1 309 ? 8.999 -11.508 -5.765 1.00 89.50 309 VAL A O 1
ATOM 2296 N N . THR A 1 310 ? 9.132 -10.004 -4.100 1.00 90.56 310 THR A N 1
ATOM 2297 C CA . THR A 1 310 ? 7.696 -9.926 -3.811 1.00 90.56 310 THR A CA 1
ATOM 2298 C C . THR A 1 310 ? 7.095 -8.617 -4.311 1.00 90.56 310 THR A C 1
ATOM 2300 O O . THR A 1 310 ? 6.012 -8.626 -4.900 1.00 90.56 310 THR A O 1
ATOM 2303 N N . ALA A 1 311 ? 7.796 -7.490 -4.150 1.00 93.00 311 ALA A N 1
ATOM 2304 C CA . ALA A 1 311 ? 7.366 -6.212 -4.711 1.00 93.00 311 ALA A CA 1
ATOM 2305 C C . ALA A 1 311 ? 8.518 -5.222 -4.932 1.00 93.00 311 ALA A C 1
ATOM 2307 O O . ALA A 1 311 ? 9.587 -5.336 -4.336 1.00 93.00 311 ALA A O 1
ATOM 2308 N N . VAL A 1 312 ? 8.244 -4.192 -5.733 1.00 93.31 312 VAL A N 1
ATOM 2309 C CA . VAL A 1 312 ? 9.005 -2.940 -5.786 1.00 93.31 312 VAL A CA 1
ATOM 2310 C C . VAL A 1 312 ? 8.086 -1.814 -5.334 1.00 93.31 312 VAL A C 1
ATOM 2312 O O . VAL A 1 312 ? 7.059 -1.547 -5.964 1.00 93.31 312 VAL A O 1
ATOM 2315 N N . VAL A 1 313 ? 8.454 -1.140 -4.252 1.00 92.62 313 VAL A N 1
ATOM 2316 C CA . VAL A 1 313 ? 7.673 -0.045 -3.664 1.00 92.62 313 VAL A CA 1
ATOM 2317 C C . VAL A 1 313 ? 8.493 1.233 -3.616 1.00 92.62 313 VAL A C 1
ATOM 2319 O O . VAL A 1 313 ? 9.721 1.202 -3.703 1.00 92.62 313 VAL A O 1
ATOM 2322 N N . ARG A 1 314 ? 7.807 2.370 -3.488 1.00 91.75 314 ARG A N 1
ATOM 2323 C CA . ARG A 1 314 ? 8.457 3.652 -3.234 1.00 91.75 314 ARG A CA 1
ATOM 2324 C C . ARG A 1 314 ? 7.761 4.458 -2.154 1.00 91.75 314 ARG A C 1
ATOM 2326 O O . ARG A 1 314 ? 6.535 4.425 -2.031 1.00 91.75 314 ARG A O 1
ATOM 2333 N N . ARG A 1 315 ? 8.556 5.269 -1.462 1.00 89.56 315 ARG A N 1
ATOM 2334 C CA . ARG A 1 315 ? 8.118 6.296 -0.517 1.00 89.56 315 ARG A CA 1
ATOM 2335 C C . ARG A 1 315 ? 8.767 7.627 -0.890 1.00 89.56 315 ARG A C 1
ATOM 2337 O O . ARG A 1 315 ? 9.975 7.691 -1.074 1.00 89.56 315 ARG A O 1
ATOM 2344 N N . THR A 1 316 ? 7.960 8.672 -1.027 1.00 90.31 316 THR A N 1
ATOM 2345 C CA . THR A 1 316 ? 8.381 10.037 -1.395 1.00 90.31 316 THR A CA 1
ATOM 2346 C C . THR A 1 316 ? 8.358 10.964 -0.178 1.00 90.31 316 THR A C 1
ATOM 2348 O O . THR A 1 316 ? 7.828 10.594 0.873 1.00 90.31 316 THR A O 1
ATOM 2351 N N . GLY A 1 317 ? 8.889 12.177 -0.318 1.00 88.69 317 GLY A N 1
ATOM 2352 C CA . GLY A 1 317 ? 8.924 13.200 0.727 1.00 88.69 317 GLY A CA 1
ATOM 2353 C C . GLY A 1 317 ? 9.980 12.939 1.797 1.00 88.69 317 GLY A C 1
ATOM 2354 O O . GLY A 1 317 ? 9.849 13.425 2.919 1.00 88.69 317 GLY A O 1
ATOM 2355 N N . VAL A 1 318 ? 11.006 12.153 1.471 1.00 92.12 318 VAL A N 1
ATOM 2356 C CA . VAL A 1 318 ? 12.044 11.739 2.414 1.00 92.12 318 VAL A CA 1
ATOM 2357 C C . VAL A 1 318 ? 13.155 12.785 2.449 1.00 92.12 318 VAL A C 1
ATOM 2359 O O . VAL A 1 318 ? 13.562 13.322 1.418 1.00 92.12 318 VAL A O 1
ATOM 2362 N N . THR A 1 319 ? 13.667 13.075 3.644 1.00 94.56 319 THR A N 1
ATOM 2363 C CA . THR A 1 319 ? 14.856 13.922 3.822 1.00 94.56 319 THR A CA 1
ATOM 2364 C C . THR A 1 319 ? 16.055 13.052 4.170 1.00 94.56 319 THR A C 1
ATOM 2366 O O . THR A 1 319 ? 16.003 12.310 5.149 1.00 94.56 319 THR A O 1
ATOM 2369 N N . LEU A 1 320 ? 17.137 13.158 3.400 1.00 95.62 320 LEU A N 1
ATOM 2370 C CA . LEU A 1 320 ? 18.409 12.500 3.688 1.00 95.62 320 LEU A CA 1
ATOM 2371 C C . LEU A 1 320 ? 19.342 13.469 4.419 1.00 95.62 320 LEU A C 1
ATOM 2373 O O . LEU A 1 320 ? 19.541 14.601 3.974 1.00 95.62 320 LEU A O 1
ATOM 2377 N N . ILE A 1 321 ? 19.942 13.010 5.515 1.00 96.38 321 ILE A N 1
ATOM 2378 C CA . ILE A 1 321 ? 21.006 13.721 6.229 1.00 96.38 321 ILE A CA 1
ATOM 2379 C C . ILE A 1 321 ? 22.248 12.840 6.251 1.00 96.38 321 ILE A C 1
ATOM 2381 O O . ILE A 1 321 ? 22.179 11.702 6.704 1.00 96.38 321 ILE A O 1
ATOM 2385 N N . THR A 1 322 ? 23.388 13.392 5.847 1.00 95.88 322 THR A N 1
ATOM 2386 C CA . THR A 1 322 ? 24.703 12.761 5.988 1.00 95.88 322 THR A CA 1
ATOM 2387 C C . THR A 1 322 ? 25.560 13.589 6.933 1.00 95.88 322 THR A C 1
ATOM 2389 O O . THR A 1 322 ? 25.821 14.761 6.664 1.00 95.88 322 THR A O 1
ATOM 2392 N N . LEU A 1 323 ? 25.996 12.975 8.032 1.00 95.50 323 LEU A N 1
ATOM 2393 C CA . LEU A 1 323 ? 26.981 13.510 8.967 1.00 95.50 323 LEU A CA 1
ATOM 2394 C C . LEU A 1 323 ? 28.341 12.879 8.663 1.00 95.50 323 LEU A C 1
ATOM 2396 O O . LEU A 1 323 ? 28.487 11.668 8.815 1.00 95.50 323 LEU A O 1
ATOM 2400 N N . SER A 1 324 ? 29.326 13.691 8.289 1.00 93.38 324 SER A N 1
ATOM 2401 C CA . SER A 1 324 ? 30.683 13.256 7.948 1.00 93.38 324 SER A CA 1
ATOM 2402 C C . SER A 1 324 ? 31.705 13.821 8.932 1.00 93.38 324 SER A C 1
ATOM 2404 O O . SER A 1 324 ? 31.757 15.027 9.178 1.00 93.38 324 SER A O 1
ATOM 2406 N N . THR A 1 325 ? 32.550 12.960 9.495 1.00 88.94 325 THR A N 1
ATOM 2407 C CA . THR A 1 325 ? 33.659 13.353 10.369 1.00 88.94 325 THR A CA 1
ATOM 2408 C C . THR A 1 325 ? 34.726 12.264 10.448 1.00 88.94 325 THR A C 1
ATOM 2410 O O . THR A 1 325 ? 34.432 11.082 10.614 1.00 88.94 325 THR A O 1
ATOM 2413 N N . LEU A 1 326 ? 35.996 12.668 10.382 1.00 83.25 326 LEU A N 1
ATOM 2414 C CA . LEU A 1 326 ? 37.127 11.757 10.597 1.00 83.25 326 LEU A CA 1
ATOM 2415 C C . LEU A 1 326 ? 37.221 11.288 12.058 1.00 83.25 326 LEU A C 1
ATOM 2417 O O . LEU A 1 326 ? 37.785 10.233 12.321 1.00 83.25 326 LEU A O 1
ATOM 2421 N N . ALA A 1 327 ? 36.630 12.035 12.999 1.00 77.06 327 ALA A N 1
ATOM 2422 C CA . ALA A 1 327 ? 36.637 11.712 14.427 1.00 77.06 327 ALA A CA 1
ATOM 2423 C C . ALA A 1 327 ? 35.708 10.540 14.805 1.00 77.06 327 ALA A C 1
ATOM 2425 O O . ALA A 1 327 ? 35.694 10.117 15.959 1.00 77.06 327 ALA A O 1
ATOM 2426 N N . MET A 1 328 ? 34.920 10.019 13.855 1.00 80.50 328 MET A N 1
ATOM 2427 C CA . MET A 1 328 ? 34.050 8.861 14.078 1.00 80.50 328 MET A CA 1
ATOM 2428 C C . MET A 1 328 ? 34.854 7.568 14.285 1.00 80.50 328 MET A C 1
ATOM 2430 O O . MET A 1 328 ? 34.429 6.702 15.051 1.00 80.50 328 MET A O 1
ATOM 2434 N N . TRP A 1 329 ? 36.005 7.433 13.621 1.00 75.56 329 TRP A N 1
ATOM 2435 C CA . TRP A 1 329 ? 36.836 6.233 13.695 1.00 75.56 329 TRP A CA 1
ATOM 2436 C C . TRP A 1 329 ? 37.422 6.058 15.105 1.00 75.56 329 TRP A C 1
ATOM 2438 O O . TRP A 1 329 ? 38.019 6.983 15.643 1.00 75.56 329 TRP A O 1
ATOM 2448 N N . GLU A 1 330 ? 37.232 4.876 15.703 1.00 74.56 330 GLU A N 1
ATOM 2449 C CA . GLU A 1 330 ? 37.726 4.500 17.045 1.00 74.56 330 GLU A CA 1
ATOM 2450 C C . GLU A 1 330 ? 37.227 5.350 18.234 1.00 74.56 330 GLU A C 1
ATOM 2452 O O . GLU A 1 330 ? 37.778 5.249 19.328 1.00 74.56 330 GLU A O 1
ATOM 2457 N N . THR A 1 331 ? 36.137 6.114 18.081 1.00 80.50 331 THR A N 1
ATOM 2458 C CA . THR A 1 331 ? 35.529 6.884 19.186 1.00 80.50 331 THR A CA 1
ATOM 2459 C C . THR A 1 331 ? 34.268 6.195 19.732 1.00 80.50 331 THR A C 1
ATOM 2461 O O . THR A 1 331 ? 33.201 6.270 19.108 1.00 80.50 331 THR A O 1
ATOM 2464 N N . PRO A 1 332 ? 34.315 5.551 20.918 1.00 84.31 332 PRO A N 1
ATOM 2465 C CA . PRO A 1 332 ? 33.127 4.988 21.551 1.00 84.31 332 PRO A CA 1
ATOM 2466 C C . PRO A 1 332 ? 32.059 6.056 21.812 1.00 84.31 332 PRO A C 1
ATOM 2468 O O . PRO A 1 332 ? 32.356 7.161 22.256 1.00 84.31 332 PRO A O 1
ATOM 2471 N N . GLY A 1 333 ? 30.793 5.718 21.560 1.00 86.25 333 GLY A N 1
ATOM 2472 C CA . GLY A 1 333 ? 29.659 6.602 21.848 1.00 86.25 333 GLY A CA 1
ATOM 2473 C C . GLY A 1 333 ? 29.352 7.656 20.779 1.00 86.25 333 GLY A C 1
ATOM 2474 O O . GLY A 1 333 ? 28.350 8.353 20.922 1.00 86.25 333 GLY A O 1
ATOM 2475 N N . PHE A 1 334 ? 30.119 7.740 19.682 1.00 88.88 334 PHE A N 1
ATOM 2476 C CA . PHE A 1 334 ? 29.831 8.691 18.599 1.00 88.88 334 PHE A CA 1
ATOM 2477 C C . PHE A 1 334 ? 28.420 8.511 18.019 1.00 88.88 334 PHE A C 1
ATOM 2479 O O . PHE A 1 334 ? 27.668 9.478 17.924 1.00 88.88 334 PHE A O 1
ATOM 2486 N N . LEU A 1 335 ? 28.018 7.272 17.699 1.00 90.50 335 LEU A N 1
ATOM 2487 C CA . LEU A 1 335 ? 26.662 6.998 17.206 1.00 90.50 335 LEU A CA 1
ATOM 2488 C C . LEU A 1 335 ? 25.600 7.390 18.242 1.00 90.50 335 LEU A C 1
ATOM 2490 O O . LEU A 1 335 ? 24.614 8.021 17.885 1.00 90.50 335 LEU A O 1
ATOM 2494 N N . ALA A 1 336 ? 25.818 7.112 19.531 1.00 91.19 336 ALA A N 1
ATOM 2495 C CA . ALA A 1 336 ? 24.887 7.536 20.578 1.00 91.19 336 ALA A CA 1
ATOM 2496 C C . ALA A 1 336 ? 24.738 9.069 20.619 1.00 91.19 336 ALA A C 1
ATOM 2498 O O . ALA A 1 336 ? 23.620 9.577 20.672 1.00 91.19 336 ALA A O 1
ATOM 2499 N N . ALA A 1 337 ? 25.846 9.808 20.509 1.00 90.69 337 ALA A N 1
ATOM 2500 C CA . ALA A 1 337 ? 25.836 11.268 20.439 1.00 90.69 337 ALA A CA 1
ATOM 2501 C C . ALA A 1 337 ? 25.164 11.800 19.160 1.00 90.69 337 ALA A C 1
ATOM 2503 O O . ALA A 1 337 ? 24.468 12.812 19.216 1.00 90.69 337 ALA A O 1
ATOM 2504 N N . ALA A 1 338 ? 25.336 11.116 18.025 1.00 92.19 338 ALA A N 1
ATOM 2505 C CA . ALA A 1 338 ? 24.712 11.475 16.755 1.00 92.19 338 ALA A CA 1
ATOM 2506 C C . ALA A 1 338 ? 23.196 11.207 16.745 1.00 92.19 338 ALA A C 1
ATOM 2508 O O . ALA A 1 338 ? 22.448 12.004 16.181 1.00 92.19 338 ALA A O 1
ATOM 2509 N N . PHE A 1 339 ? 22.730 10.132 17.393 1.00 94.44 339 PHE A N 1
ATOM 2510 C CA . PHE A 1 339 ? 21.311 9.761 17.451 1.00 94.44 339 PHE A CA 1
ATOM 2511 C C . PHE A 1 339 ? 20.525 10.457 18.579 1.00 94.44 339 PHE A C 1
ATOM 2513 O O . PHE A 1 339 ? 19.321 10.666 18.432 1.00 94.44 339 PHE A O 1
ATOM 2520 N N . ALA A 1 340 ? 21.176 10.884 19.668 1.00 93.69 340 ALA A N 1
ATOM 2521 C CA . ALA A 1 340 ? 20.509 11.561 20.789 1.00 93.69 340 ALA A CA 1
ATOM 2522 C C . ALA A 1 340 ? 19.675 12.802 20.383 1.00 93.69 340 ALA A C 1
ATOM 2524 O O . ALA A 1 340 ? 18.528 12.909 20.819 1.00 93.69 340 ALA A O 1
ATOM 2525 N N . PRO A 1 341 ? 20.153 13.708 19.500 1.00 93.94 341 PRO A N 1
ATOM 2526 C CA . PRO A 1 341 ? 19.359 14.840 19.030 1.00 93.94 341 PRO A CA 1
ATOM 2527 C C . PRO A 1 341 ? 18.025 14.466 18.382 1.00 93.94 341 PRO A C 1
ATOM 2529 O O . PRO A 1 341 ? 17.069 15.226 18.512 1.00 93.94 341 PRO A O 1
ATOM 2532 N N . PHE A 1 342 ? 17.951 13.329 17.687 1.00 92.88 342 PHE A N 1
ATOM 2533 C CA . PHE A 1 342 ? 16.720 12.880 17.040 1.00 92.88 342 PHE A CA 1
ATOM 2534 C C . PHE A 1 342 ? 15.661 12.513 18.081 1.00 92.88 342 PHE A C 1
ATOM 2536 O O . PHE A 1 342 ? 14.530 12.985 17.989 1.00 92.88 342 PHE A O 1
ATOM 2543 N N . ALA A 1 343 ? 16.048 11.754 19.112 1.00 88.94 343 ALA A N 1
ATOM 2544 C CA . ALA A 1 343 ? 15.161 11.374 20.209 1.00 88.94 343 ALA A CA 1
ATOM 2545 C C . ALA A 1 343 ? 14.672 12.599 21.001 1.00 88.94 343 ALA A C 1
ATOM 2547 O O . ALA A 1 343 ? 13.467 12.764 21.184 1.00 88.94 343 ALA A O 1
ATOM 2548 N N . ASP A 1 344 ? 15.586 13.498 21.383 1.00 89.06 344 ASP A N 1
ATOM 2549 C CA . ASP A 1 344 ? 15.265 14.710 22.152 1.00 89.06 344 ASP A CA 1
ATOM 2550 C C . ASP A 1 344 ? 14.280 15.642 21.424 1.00 89.06 344 ASP A C 1
ATOM 2552 O O . ASP A 1 344 ? 13.548 16.403 22.055 1.00 89.06 344 ASP A O 1
ATOM 2556 N N . LEU A 1 345 ? 14.285 15.611 20.088 1.00 88.25 345 LEU A N 1
ATOM 2557 C CA . LEU A 1 345 ? 13.437 16.443 19.231 1.00 88.25 345 LEU A CA 1
ATOM 2558 C C . LEU A 1 345 ? 12.208 15.694 18.690 1.00 88.25 345 LEU A C 1
ATOM 2560 O O . LEU A 1 345 ? 11.449 16.269 17.910 1.00 88.25 345 LEU A O 1
ATOM 2564 N N . GLY A 1 346 ? 12.011 14.428 19.075 1.00 82.44 346 GLY A N 1
ATOM 2565 C CA . GLY A 1 346 ? 10.894 13.603 18.608 1.00 82.44 346 GLY A CA 1
ATOM 2566 C C . GLY A 1 346 ? 10.927 13.297 17.105 1.00 82.44 346 GLY A C 1
ATOM 2567 O O . GLY A 1 346 ? 9.875 13.135 16.488 1.00 82.44 346 GLY A O 1
ATOM 2568 N N . ILE A 1 347 ? 12.116 13.249 16.498 1.00 87.88 347 ILE A N 1
ATOM 2569 C CA . ILE A 1 347 ? 12.311 12.960 15.073 1.00 87.88 347 ILE A CA 1
ATOM 2570 C C . ILE A 1 347 ? 12.639 11.473 14.914 1.00 87.88 347 ILE A C 1
ATOM 2572 O O . ILE A 1 347 ? 13.635 10.988 15.444 1.00 87.88 347 ILE A O 1
ATOM 2576 N N . SER A 1 348 ? 11.811 10.747 14.162 1.00 85.88 348 SER A N 1
ATOM 2577 C CA . SER A 1 348 ? 12.054 9.331 13.869 1.00 85.88 348 SER A CA 1
ATOM 2578 C C . SER A 1 348 ? 13.038 9.184 12.713 1.00 85.88 348 SER A C 1
ATOM 2580 O O . SER A 1 348 ? 12.850 9.791 11.658 1.00 85.88 348 SER A O 1
ATOM 2582 N N . VAL A 1 349 ? 14.047 8.338 12.906 1.00 90.81 349 VAL A N 1
ATOM 2583 C CA . VAL A 1 349 ? 14.925 7.860 11.833 1.00 90.81 349 VAL A CA 1
ATOM 2584 C C . VAL A 1 349 ? 14.324 6.596 11.222 1.00 90.81 349 VAL A C 1
ATOM 2586 O O . VAL A 1 349 ? 13.703 5.809 11.938 1.00 90.81 349 VAL A O 1
ATOM 2589 N N . ASP A 1 350 ? 14.486 6.436 9.912 1.00 87.75 350 ASP A N 1
ATOM 2590 C CA . ASP A 1 350 ? 13.954 5.312 9.142 1.00 87.75 350 ASP A CA 1
ATOM 2591 C C . ASP A 1 350 ? 15.085 4.405 8.610 1.00 87.75 350 ASP A C 1
ATOM 2593 O O . ASP A 1 350 ? 15.347 3.360 9.204 1.00 87.75 350 ASP A O 1
ATOM 2597 N N . LEU A 1 351 ? 15.823 4.813 7.573 1.00 91.06 351 LEU A N 1
ATOM 2598 C CA . LEU A 1 351 ? 17.008 4.098 7.083 1.00 91.06 351 LEU A CA 1
ATOM 2599 C C . LEU A 1 351 ? 18.284 4.663 7.700 1.00 91.06 351 LEU A C 1
ATOM 2601 O O . LEU A 1 351 ? 18.406 5.867 7.934 1.00 91.06 351 LEU A O 1
ATOM 2605 N N . VAL A 1 352 ? 19.268 3.784 7.887 1.00 93.06 352 VAL A N 1
ATOM 2606 C CA . VAL A 1 352 ? 20.617 4.128 8.344 1.00 93.06 352 VAL A CA 1
ATOM 2607 C C . VAL A 1 352 ? 21.639 3.430 7.451 1.00 93.06 352 VAL A C 1
ATOM 2609 O O . VAL A 1 352 ? 21.523 2.235 7.179 1.00 93.06 352 VAL A O 1
ATOM 2612 N N . ALA A 1 353 ? 22.659 4.168 7.023 1.00 92.94 353 ALA A N 1
ATOM 2613 C CA . ALA A 1 353 ? 23.847 3.627 6.373 1.00 92.94 353 ALA A CA 1
ATOM 2614 C C . ALA A 1 353 ? 25.101 4.276 6.965 1.00 92.94 353 ALA A C 1
ATOM 2616 O O . ALA A 1 353 ? 25.146 5.487 7.187 1.00 92.94 353 ALA A O 1
ATOM 2617 N N . THR A 1 354 ? 26.131 3.475 7.221 1.00 91.44 354 THR A N 1
ATOM 2618 C CA . THR A 1 354 ? 27.371 3.937 7.858 1.00 91.44 354 THR A CA 1
ATOM 2619 C C . THR A 1 354 ? 28.589 3.585 7.022 1.00 91.44 354 THR A C 1
ATOM 2621 O O . THR A 1 354 ? 28.669 2.498 6.455 1.00 91.44 354 THR A O 1
ATOM 2624 N N . SER A 1 355 ? 29.573 4.475 7.024 1.00 87.75 355 SER A N 1
ATOM 2625 C CA . SER A 1 355 ? 30.951 4.204 6.615 1.00 87.75 355 SER A CA 1
ATOM 2626 C C . SER A 1 355 ? 31.890 4.426 7.806 1.00 87.75 355 SER A C 1
ATOM 2628 O O . SER A 1 355 ? 31.440 4.688 8.920 1.00 87.75 355 SER A O 1
ATOM 2630 N N . GLN A 1 356 ? 33.202 4.349 7.585 1.00 84.50 356 GLN A N 1
ATOM 2631 C CA . GLN A 1 356 ? 34.199 4.614 8.628 1.00 84.50 356 GLN A CA 1
ATOM 2632 C C . GLN A 1 356 ? 34.182 6.069 9.133 1.00 84.50 356 GLN A C 1
ATOM 2634 O O . GLN A 1 356 ? 34.609 6.328 10.255 1.00 84.50 356 GLN A O 1
ATOM 2639 N N . SER A 1 357 ? 33.701 7.010 8.313 1.00 87.94 357 SER A N 1
ATOM 2640 C CA . SER A 1 357 ? 33.765 8.452 8.583 1.00 87.94 357 SER A CA 1
ATOM 2641 C C . SER A 1 357 ? 32.460 9.196 8.301 1.00 87.94 357 SER A C 1
ATOM 2643 O O . SER A 1 357 ? 32.441 10.425 8.329 1.00 87.94 357 SER A O 1
ATOM 2645 N N . ALA A 1 358 ? 31.365 8.489 8.019 1.00 91.19 358 ALA A N 1
ATOM 2646 C CA . ALA A 1 358 ? 30.076 9.117 7.766 1.00 91.19 358 ALA A CA 1
ATOM 2647 C C . ALA A 1 358 ? 28.900 8.243 8.202 1.00 91.19 358 ALA A C 1
ATOM 2649 O O . ALA A 1 358 ? 28.928 7.021 8.050 1.00 91.19 358 ALA A O 1
ATOM 2650 N N . VAL A 1 359 ? 27.839 8.895 8.668 1.00 93.81 359 VAL A N 1
ATOM 2651 C CA . VAL A 1 359 ? 26.542 8.292 8.983 1.00 93.81 359 VAL A CA 1
ATOM 2652 C C . VAL A 1 359 ? 25.486 9.014 8.165 1.00 93.81 359 VAL A C 1
ATOM 2654 O O . VAL A 1 359 ? 25.342 10.231 8.274 1.00 93.81 359 VAL A O 1
ATOM 2657 N N . SER A 1 360 ? 24.750 8.269 7.352 1.00 95.00 360 SER A N 1
ATOM 2658 C CA . SER A 1 360 ? 23.627 8.784 6.578 1.00 95.00 360 SER A CA 1
ATOM 2659 C C . SER A 1 360 ? 22.322 8.204 7.098 1.00 95.00 360 SER A C 1
ATOM 2661 O O . SER A 1 360 ? 22.236 7.002 7.348 1.00 95.00 360 SER A O 1
ATOM 2663 N N . VAL A 1 361 ? 21.319 9.060 7.265 1.00 95.88 361 VAL A N 1
ATOM 2664 C CA . VAL A 1 361 ? 20.004 8.690 7.791 1.00 95.88 361 VAL A CA 1
ATOM 2665 C C . VAL A 1 361 ? 18.885 9.314 6.972 1.00 95.88 361 VAL A C 1
ATOM 2667 O O . VAL A 1 361 ? 19.009 10.454 6.516 1.00 95.88 361 VAL A O 1
ATOM 2670 N N . THR A 1 362 ? 17.778 8.592 6.816 1.00 94.56 362 THR A N 1
ATOM 2671 C CA . THR A 1 362 ? 16.550 9.136 6.225 1.00 94.56 362 THR A CA 1
ATOM 2672 C C . THR A 1 362 ? 15.528 9.492 7.295 1.00 94.56 362 THR A C 1
ATOM 2674 O O . THR A 1 362 ? 15.420 8.831 8.331 1.00 94.56 362 THR A O 1
ATOM 2677 N N . LEU A 1 363 ? 14.768 10.552 7.025 1.00 92.19 363 LEU A N 1
ATOM 2678 C CA . LEU A 1 363 ? 13.682 11.037 7.868 1.00 92.19 363 LEU A CA 1
ATOM 2679 C C . LEU A 1 363 ? 12.379 11.037 7.070 1.00 92.19 363 LEU A C 1
ATOM 2681 O O . LEU A 1 363 ? 12.283 11.697 6.033 1.00 92.19 363 LEU A O 1
ATOM 2685 N N . ASP A 1 364 ? 11.381 10.330 7.596 1.00 77.06 364 ASP A N 1
ATOM 2686 C CA . ASP A 1 364 ? 10.044 10.217 7.000 1.00 77.06 364 ASP A CA 1
ATOM 2687 C C . ASP A 1 364 ? 9.114 11.365 7.389 1.00 77.06 364 ASP A C 1
ATOM 2689 O O . ASP A 1 364 ? 8.249 11.784 6.621 1.00 77.06 364 ASP A O 1
ATOM 2693 N N . HIS A 1 365 ? 9.256 11.857 8.618 1.00 78.25 365 HIS A N 1
ATOM 2694 C CA . HIS A 1 365 ? 8.456 12.955 9.127 1.00 78.25 365 HIS A CA 1
ATOM 2695 C C . HIS A 1 365 ? 9.315 13.863 9.990 1.00 78.25 365 HIS A C 1
ATOM 2697 O O . HIS A 1 365 ? 9.878 13.447 11.003 1.00 78.25 365 HIS A O 1
ATOM 2703 N N . VAL A 1 366 ? 9.369 15.127 9.591 1.00 77.38 366 VAL A N 1
ATOM 2704 C CA . VAL A 1 366 ? 10.023 16.185 10.347 1.00 77.38 366 VAL A CA 1
ATOM 2705 C C . VAL A 1 366 ? 8.927 17.099 10.899 1.00 77.38 366 VAL A C 1
ATOM 2707 O O . VAL A 1 366 ? 8.184 17.680 10.102 1.00 77.38 366 VAL A O 1
ATOM 2710 N N . PRO A 1 367 ? 8.793 17.245 12.231 1.00 73.75 367 PRO A N 1
ATOM 2711 C CA . PRO A 1 367 ? 7.821 18.156 12.825 1.00 73.75 367 PRO A CA 1
ATOM 2712 C C . PRO A 1 367 ? 8.013 19.590 12.310 1.00 73.75 367 PRO A C 1
ATOM 2714 O O . PRO A 1 367 ? 9.083 20.182 12.466 1.00 73.75 367 PRO A O 1
ATOM 2717 N N . GLY A 1 368 ? 6.978 20.144 11.672 1.00 71.81 368 GLY A N 1
ATOM 2718 C CA . GLY A 1 368 ? 7.039 21.466 11.033 1.00 71.81 368 GLY A CA 1
ATOM 2719 C C . GLY A 1 368 ? 7.843 21.518 9.724 1.00 71.81 368 GLY A C 1
ATOM 2720 O O . GLY A 1 368 ? 8.157 22.609 9.258 1.00 71.81 368 GLY A O 1
ATOM 2721 N N . GLY A 1 369 ? 8.179 20.365 9.134 1.00 84.12 369 GLY A N 1
ATOM 2722 C CA . GLY A 1 369 ? 8.932 20.255 7.883 1.00 84.12 369 GLY A CA 1
ATOM 2723 C C . GLY A 1 369 ? 10.418 20.605 8.013 1.00 84.12 369 GLY A C 1
ATOM 2724 O O . GLY A 1 369 ? 10.931 20.882 9.098 1.00 84.12 369 GLY A O 1
ATOM 2725 N N . THR A 1 370 ? 11.122 20.618 6.881 1.00 84.06 370 THR A N 1
ATOM 2726 C CA . THR A 1 370 ? 12.558 20.957 6.798 1.00 84.06 370 THR A CA 1
ATOM 2727 C C . THR A 1 370 ? 12.858 22.424 7.131 1.00 84.06 370 THR A C 1
ATOM 2729 O O . THR A 1 370 ? 14.002 22.782 7.392 1.00 84.06 370 THR A O 1
ATOM 2732 N N . GLU A 1 371 ? 11.841 23.281 7.200 1.00 84.88 371 GLU A N 1
ATOM 2733 C CA . GLU A 1 371 ? 11.964 24.673 7.654 1.00 84.88 371 GLU A CA 1
ATOM 2734 C C . GLU A 1 371 ? 11.609 24.848 9.143 1.00 84.88 371 GLU A C 1
ATOM 2736 O O . GLU A 1 371 ? 11.814 25.919 9.732 1.00 84.88 371 GLU A O 1
ATOM 2741 N N . GLY A 1 372 ? 11.108 23.791 9.785 1.00 86.25 372 GLY A N 1
ATOM 2742 C CA . GLY A 1 372 ? 10.646 23.793 11.166 1.00 86.25 372 GLY A CA 1
ATOM 2743 C C . GLY A 1 372 ? 11.750 24.068 12.190 1.00 86.25 372 GLY A C 1
ATOM 2744 O O . GLY A 1 372 ? 12.946 23.868 11.953 1.00 86.25 372 GLY A O 1
ATOM 2745 N N . GLN A 1 373 ? 11.345 24.520 13.380 1.00 89.06 373 GLN A N 1
ATOM 2746 C CA . GLN A 1 373 ? 12.269 24.789 14.488 1.00 89.06 373 GLN A CA 1
ATOM 2747 C C . GLN A 1 373 ? 13.014 23.522 14.934 1.00 89.06 373 GLN A C 1
ATOM 2749 O O . GLN A 1 373 ? 14.218 23.586 15.188 1.00 89.06 373 GLN A O 1
ATOM 2754 N N . ALA A 1 374 ? 12.325 22.375 14.980 1.00 88.94 374 ALA A N 1
ATOM 2755 C CA . ALA A 1 374 ? 12.916 21.090 15.349 1.00 88.94 374 ALA A CA 1
ATOM 2756 C C . ALA A 1 374 ? 14.046 20.692 14.385 1.00 88.94 374 ALA A C 1
ATOM 2758 O O . ALA A 1 374 ? 15.142 20.356 14.824 1.00 88.94 374 ALA A O 1
ATOM 2759 N N . PHE A 1 375 ? 13.832 20.830 13.073 1.00 92.81 375 PHE A N 1
ATOM 2760 C CA . PHE A 1 375 ? 14.857 20.524 12.074 1.00 92.81 375 PHE A CA 1
ATOM 2761 C C . PHE A 1 375 ? 16.069 21.455 12.168 1.00 92.81 375 PHE A C 1
ATOM 2763 O O . PHE A 1 375 ? 17.216 21.007 12.143 1.00 92.81 375 PHE A O 1
ATOM 2770 N N . ARG A 1 376 ? 15.839 22.762 12.349 1.00 93.19 376 ARG A N 1
ATOM 2771 C CA . ARG A 1 376 ? 16.925 23.734 12.553 1.00 93.19 376 ARG A CA 1
ATOM 2772 C C . ARG A 1 376 ? 17.744 23.420 13.808 1.00 93.19 376 ARG A C 1
ATOM 2774 O O . ARG A 1 376 ? 18.974 23.502 13.770 1.00 93.19 376 ARG A O 1
ATOM 2781 N N . ALA A 1 377 ? 17.082 23.033 14.899 1.00 94.25 377 ALA A N 1
ATOM 2782 C CA . ALA A 1 377 ? 17.740 22.606 16.131 1.00 94.25 377 ALA A CA 1
ATOM 2783 C C . ALA A 1 377 ? 18.550 21.314 15.932 1.00 94.25 377 ALA A C 1
ATOM 2785 O O . ALA A 1 377 ? 19.694 21.243 16.386 1.00 94.25 377 ALA A O 1
ATOM 2786 N N . LEU A 1 378 ? 17.998 20.339 15.199 1.00 95.31 378 LEU A N 1
ATOM 2787 C CA . LEU A 1 378 ? 18.684 19.101 14.830 1.00 95.31 378 LEU A CA 1
ATOM 2788 C C . LEU A 1 378 ? 19.979 19.405 14.067 1.00 95.31 378 LEU A C 1
ATOM 2790 O O . LEU A 1 378 ? 21.055 19.005 14.507 1.00 95.31 378 LEU A O 1
ATOM 2794 N N . LEU A 1 379 ? 19.902 20.179 12.978 1.00 95.94 379 LEU A N 1
ATOM 2795 C CA . LEU A 1 379 ? 21.077 20.519 12.169 1.00 95.94 379 LEU A CA 1
ATOM 2796 C C . LEU A 1 379 ? 22.142 21.266 12.974 1.00 95.94 379 LEU A C 1
ATOM 2798 O O . LEU A 1 379 ? 23.331 21.019 12.789 1.00 95.94 379 LEU A O 1
ATOM 2802 N N . LYS A 1 380 ? 21.742 22.161 13.885 1.00 96.06 380 LYS A N 1
ATOM 2803 C CA . LYS A 1 380 ? 22.683 22.855 14.774 1.00 96.06 380 LYS A CA 1
ATOM 2804 C C . LYS A 1 380 ? 23.446 21.870 15.667 1.00 96.06 380 LYS A C 1
ATOM 2806 O O . LYS A 1 380 ? 24.654 22.021 15.821 1.00 96.06 380 LYS A O 1
ATOM 2811 N N . ARG A 1 381 ? 22.759 20.876 16.244 1.00 96.00 381 ARG A N 1
ATOM 2812 C CA . ARG A 1 381 ? 23.381 19.855 17.104 1.00 96.00 381 ARG A CA 1
ATOM 2813 C C . ARG A 1 381 ? 24.283 18.912 16.311 1.00 96.00 381 ARG A C 1
ATOM 2815 O O . ARG A 1 381 ? 25.382 18.628 16.766 1.00 96.00 381 ARG A O 1
ATOM 2822 N N . LEU A 1 382 ? 23.862 18.488 15.120 1.00 95.69 382 LEU A N 1
ATOM 2823 C CA . LEU A 1 382 ? 24.666 17.611 14.264 1.00 95.69 382 LEU A CA 1
ATOM 2824 C C . LEU A 1 382 ? 25.921 18.313 13.724 1.00 95.69 382 LEU A C 1
ATOM 2826 O O . LEU A 1 382 ? 26.994 17.720 13.735 1.00 95.69 382 LEU A O 1
ATOM 2830 N N . ARG A 1 383 ? 25.829 19.595 13.340 1.00 96.25 383 ARG A N 1
ATOM 2831 C CA . ARG A 1 383 ? 26.987 20.386 12.872 1.00 96.25 383 ARG A CA 1
ATOM 2832 C C . ARG A 1 383 ? 28.060 20.610 13.937 1.00 96.25 383 ARG A C 1
ATOM 2834 O O . ARG A 1 383 ? 29.190 20.938 13.600 1.00 96.25 383 ARG A O 1
ATOM 2841 N N . ALA A 1 384 ? 27.725 20.439 15.216 1.00 94.38 384 ALA A N 1
ATOM 2842 C CA . ALA A 1 384 ? 28.715 20.453 16.290 1.00 94.38 384 ALA A CA 1
ATOM 2843 C C . ALA A 1 384 ? 29.562 19.165 16.334 1.00 94.38 384 ALA A C 1
ATOM 2845 O O . ALA A 1 384 ? 30.615 19.158 16.964 1.00 94.38 384 ALA A O 1
ATOM 2846 N N . LEU A 1 385 ? 29.109 18.087 15.680 1.00 91.88 385 LEU A N 1
ATOM 2847 C CA . LEU A 1 385 ? 29.775 16.781 15.644 1.00 91.88 385 LEU A CA 1
ATOM 2848 C C . LEU A 1 385 ? 30.586 16.555 14.354 1.00 91.88 385 LEU A C 1
ATOM 2850 O O . LEU A 1 385 ? 31.481 15.709 14.334 1.00 91.88 385 LEU A O 1
ATOM 2854 N N . GLY A 1 386 ? 30.279 17.281 13.276 1.00 92.69 386 GLY A N 1
ATOM 2855 C CA . GLY A 1 386 ? 30.914 17.108 11.970 1.00 92.69 386 GLY A CA 1
ATOM 2856 C C . GLY A 1 386 ? 30.252 17.927 10.865 1.00 92.69 386 GLY A C 1
ATOM 2857 O O . GLY A 1 386 ? 29.388 18.765 11.125 1.00 92.69 386 GLY A O 1
ATOM 2858 N N . ASP A 1 387 ? 30.654 17.669 9.622 1.00 95.62 387 ASP A N 1
ATOM 2859 C CA . ASP A 1 387 ? 30.031 18.275 8.446 1.00 95.62 387 ASP A CA 1
ATOM 2860 C C . ASP A 1 387 ? 28.676 17.620 8.154 1.00 95.62 387 ASP A C 1
ATOM 2862 O O . ASP A 1 387 ? 28.535 16.402 8.258 1.00 95.62 387 ASP A O 1
ATOM 2866 N N . VAL A 1 388 ? 27.670 18.424 7.805 1.00 96.69 388 VAL A N 1
ATOM 2867 C CA . VAL A 1 388 ? 26.292 17.952 7.618 1.00 96.69 388 VAL A CA 1
ATOM 2868 C C . VAL A 1 388 ? 25.778 18.353 6.246 1.00 96.69 388 VAL A C 1
ATOM 2870 O O . VAL A 1 388 ? 25.506 19.532 5.996 1.00 96.69 388 VAL A O 1
ATOM 2873 N N . ARG A 1 389 ? 25.544 17.350 5.398 1.00 95.69 389 ARG A N 1
ATOM 2874 C CA . ARG A 1 389 ? 24.862 17.487 4.108 1.00 95.69 389 ARG A CA 1
ATOM 2875 C C . ARG A 1 389 ? 23.401 17.073 4.245 1.00 95.69 389 ARG A C 1
ATOM 2877 O O . ARG A 1 389 ? 23.090 16.080 4.896 1.00 95.69 389 ARG A O 1
ATOM 2884 N N . VAL A 1 390 ? 22.511 17.828 3.609 1.00 95.12 390 VAL A N 1
ATOM 2885 C CA . VAL A 1 390 ? 21.074 17.537 3.549 1.00 95.12 390 VAL A CA 1
ATOM 2886 C C . VAL A 1 390 ? 20.655 17.452 2.087 1.00 95.12 390 VAL A C 1
ATOM 2888 O O . VAL A 1 390 ? 21.032 18.323 1.303 1.00 95.12 390 VAL A O 1
ATOM 2891 N N . VAL A 1 391 ? 19.880 16.428 1.729 1.00 92.94 391 VAL A N 1
ATOM 2892 C CA . VAL A 1 391 ? 19.279 16.270 0.395 1.00 92.94 391 VAL A CA 1
ATOM 2893 C C . VAL A 1 391 ? 17.771 16.069 0.555 1.00 92.94 391 VAL A C 1
ATOM 2895 O O . VAL A 1 391 ? 17.326 15.178 1.282 1.00 92.94 391 VAL A O 1
ATOM 2898 N N . ALA A 1 392 ? 16.984 16.931 -0.088 1.00 90.75 392 ALA A N 1
ATOM 2899 C CA . ALA A 1 392 ? 15.524 16.877 -0.102 1.00 90.75 392 ALA A CA 1
ATOM 2900 C C . ALA A 1 392 ? 14.967 17.630 -1.332 1.00 90.75 392 ALA A C 1
ATOM 2902 O O . ALA A 1 392 ? 15.538 18.662 -1.694 1.00 90.75 392 ALA A O 1
ATOM 2903 N N . PRO A 1 393 ? 13.842 17.186 -1.926 1.00 91.75 393 PRO A N 1
ATOM 2904 C CA . PRO A 1 393 ? 13.109 15.960 -1.605 1.00 91.75 393 PRO A CA 1
ATOM 2905 C C . PRO A 1 393 ? 13.765 14.709 -2.219 1.00 91.75 393 PRO A C 1
ATOM 2907 O O . PRO A 1 393 ? 14.124 14.692 -3.395 1.00 91.75 393 PRO A O 1
ATOM 2910 N N . CYS A 1 394 ? 13.893 13.649 -1.419 1.00 94.00 394 CYS A N 1
ATOM 2911 C CA . CYS A 1 394 ? 14.321 12.326 -1.875 1.00 94.00 394 CYS A CA 1
ATOM 2912 C C . CYS A 1 394 ? 13.143 11.347 -1.896 1.00 94.00 394 CYS A C 1
ATOM 2914 O O . CYS A 1 394 ? 12.120 11.540 -1.229 1.00 94.00 394 CYS A O 1
ATOM 2916 N N . ALA A 1 395 ? 13.345 10.230 -2.586 1.00 93.44 395 ALA A N 1
ATOM 2917 C CA . ALA A 1 395 ? 12.485 9.064 -2.499 1.00 93.44 395 ALA A CA 1
ATOM 2918 C C . ALA A 1 395 ? 13.290 7.813 -2.135 1.00 93.44 395 ALA A C 1
ATOM 2920 O O . ALA A 1 395 ? 14.428 7.636 -2.566 1.00 93.44 395 ALA A O 1
ATOM 2921 N N . VAL A 1 396 ? 12.668 6.932 -1.358 1.00 93.94 396 VAL A N 1
ATOM 2922 C CA . VAL A 1 396 ? 13.158 5.582 -1.083 1.00 93.94 396 VAL A CA 1
ATOM 2923 C C . VAL A 1 396 ? 12.469 4.638 -2.058 1.00 93.94 396 VAL A C 1
ATOM 2925 O O . VAL A 1 396 ? 11.241 4.591 -2.092 1.00 93.94 396 VAL A O 1
ATOM 2928 N N . VAL A 1 397 ? 13.241 3.898 -2.845 1.00 93.88 397 VAL A N 1
ATOM 2929 C CA . VAL A 1 397 ? 12.773 2.807 -3.704 1.00 93.88 397 VAL A CA 1
ATOM 2930 C C . VAL A 1 397 ? 13.267 1.497 -3.109 1.00 93.88 397 VAL A C 1
ATOM 2932 O O . VAL A 1 397 ? 14.471 1.307 -2.974 1.00 93.88 397 VAL A O 1
ATOM 2935 N N . SER A 1 398 ? 12.358 0.591 -2.766 1.00 93.06 398 SER A N 1
ATOM 2936 C CA . SER A 1 398 ? 12.692 -0.657 -2.078 1.00 93.06 398 SER A CA 1
ATOM 2937 C C . SER A 1 398 ? 12.253 -1.865 -2.887 1.00 93.06 398 SER A C 1
ATOM 2939 O O . SER A 1 398 ? 11.093 -1.974 -3.292 1.00 93.06 398 SER A O 1
ATOM 2941 N N . ILE A 1 399 ? 13.183 -2.793 -3.084 1.00 93.12 399 ILE A N 1
ATOM 2942 C CA . ILE A 1 399 ? 12.908 -4.153 -3.541 1.00 93.12 399 ILE A CA 1
ATOM 2943 C C . ILE A 1 399 ? 12.633 -4.973 -2.285 1.00 93.12 399 ILE A C 1
ATOM 2945 O O . ILE A 1 399 ? 13.510 -5.107 -1.434 1.00 93.12 399 ILE A O 1
ATOM 2949 N N . VAL A 1 400 ? 11.418 -5.492 -2.156 1.00 91.94 400 VAL A N 1
ATOM 2950 C CA . VAL A 1 400 ? 10.976 -6.268 -0.994 1.00 91.94 400 VAL A CA 1
ATOM 2951 C C . VAL A 1 400 ? 10.752 -7.710 -1.414 1.00 91.94 400 VAL A C 1
ATOM 2953 O O . VAL A 1 400 ? 10.214 -7.980 -2.491 1.00 91.94 400 VAL A O 1
ATOM 2956 N N . GLY A 1 401 ? 11.149 -8.643 -0.563 1.00 89.69 401 GLY A N 1
ATOM 2957 C CA . GLY A 1 401 ? 11.012 -10.066 -0.808 1.00 89.69 401 GLY A CA 1
ATOM 2958 C C . GLY A 1 401 ? 11.538 -10.892 0.350 1.00 89.69 401 GLY A C 1
ATOM 2959 O O . GLY A 1 401 ? 11.559 -10.448 1.493 1.00 89.69 401 GLY A O 1
ATOM 2960 N N . ARG A 1 402 ? 11.970 -12.108 0.044 1.00 86.75 402 ARG A N 1
ATOM 2961 C CA . ARG A 1 402 ? 12.512 -13.052 1.015 1.00 86.75 402 ARG A CA 1
ATOM 2962 C C . ARG A 1 402 ? 13.868 -13.524 0.553 1.00 86.75 402 ARG A C 1
ATOM 2964 O O . ARG A 1 402 ? 14.010 -13.950 -0.595 1.00 86.75 402 ARG A O 1
ATOM 2971 N N . ARG A 1 403 ? 14.832 -13.509 1.474 1.00 86.25 403 ARG A N 1
ATOM 2972 C CA . ARG A 1 403 ? 16.211 -13.910 1.193 1.00 86.25 403 ARG A CA 1
ATOM 2973 C C . ARG A 1 403 ? 16.760 -13.167 -0.027 1.00 86.25 403 ARG A C 1
ATOM 2975 O O . ARG A 1 403 ? 17.308 -13.783 -0.943 1.00 86.25 403 ARG A O 1
ATOM 2982 N N . ILE A 1 404 ? 16.569 -11.849 -0.054 1.00 86.81 404 ILE A N 1
ATOM 2983 C CA . ILE A 1 404 ? 17.006 -10.976 -1.148 1.00 86.81 404 ILE A CA 1
ATOM 2984 C C . ILE A 1 404 ? 18.495 -11.181 -1.479 1.00 86.81 404 ILE A C 1
ATOM 2986 O O . ILE A 1 404 ? 18.862 -11.219 -2.654 1.00 86.81 404 ILE A O 1
ATOM 2990 N N . ARG A 1 405 ? 19.344 -11.432 -0.477 1.00 87.25 405 ARG A N 1
ATOM 2991 C CA . ARG A 1 405 ? 20.768 -11.755 -0.643 1.00 87.25 405 ARG A CA 1
ATOM 2992 C C . ARG A 1 405 ? 21.009 -12.983 -1.517 1.00 87.25 405 ARG A C 1
ATOM 2994 O O . ARG A 1 405 ? 21.959 -12.999 -2.295 1.00 87.25 405 ARG A O 1
ATOM 3001 N N . ALA A 1 406 ? 20.142 -13.994 -1.444 1.00 86.00 406 ALA A N 1
ATOM 3002 C CA . ALA A 1 406 ? 20.258 -15.190 -2.276 1.00 86.00 406 ALA A CA 1
ATOM 3003 C C . ALA A 1 406 ? 19.930 -14.909 -3.755 1.00 86.00 406 ALA A C 1
ATOM 3005 O O . ALA A 1 406 ? 20.513 -15.538 -4.638 1.00 86.00 406 ALA A O 1
ATOM 3006 N N . VAL A 1 407 ? 19.057 -13.936 -4.033 1.00 83.06 407 VAL A N 1
ATOM 3007 C CA . VAL A 1 407 ? 18.643 -13.544 -5.395 1.00 83.06 407 VAL A CA 1
ATOM 3008 C C . VAL A 1 407 ? 19.397 -12.323 -5.931 1.00 83.06 407 VAL A C 1
ATOM 3010 O O . VAL A 1 407 ? 19.078 -11.836 -7.009 1.00 83.06 407 VAL A O 1
ATOM 3013 N N . LEU A 1 408 ? 20.454 -11.846 -5.255 1.00 82.25 408 LEU A N 1
ATOM 3014 C CA . LEU A 1 408 ? 21.267 -10.712 -5.736 1.00 82.25 408 LEU A CA 1
ATOM 3015 C C . LEU A 1 408 ? 21.794 -10.914 -7.164 1.00 82.25 408 LEU A C 1
ATOM 3017 O O . LEU A 1 408 ? 21.872 -9.961 -7.934 1.00 82.25 408 LEU A O 1
ATOM 3021 N N . HIS A 1 409 ? 22.130 -12.154 -7.526 1.00 78.25 409 HIS A N 1
ATOM 3022 C CA . HIS A 1 409 ? 22.588 -12.501 -8.870 1.00 78.25 409 HIS A CA 1
ATOM 3023 C C . HIS A 1 409 ? 21.494 -12.313 -9.939 1.00 78.25 409 HIS A C 1
ATOM 3025 O O . HIS A 1 409 ? 21.801 -11.938 -11.069 1.00 78.25 409 HIS A O 1
ATOM 3031 N N . GLU A 1 410 ? 20.223 -12.500 -9.575 1.00 76.88 410 GLU A N 1
ATOM 3032 C CA . GLU A 1 410 ? 19.057 -12.255 -10.434 1.00 76.88 410 GLU A CA 1
ATOM 3033 C C . GLU A 1 410 ? 18.742 -10.754 -10.532 1.00 76.88 410 GLU A C 1
ATOM 3035 O O . GLU A 1 410 ? 18.307 -10.267 -11.576 1.00 76.88 410 GLU A O 1
ATOM 3040 N N . LEU A 1 411 ? 19.050 -9.987 -9.478 1.00 81.56 411 LEU A N 1
ATOM 3041 C CA . LEU A 1 411 ? 18.906 -8.527 -9.459 1.00 81.56 411 LEU A CA 1
ATOM 3042 C C . LEU A 1 411 ? 19.942 -7.796 -10.330 1.00 81.56 411 LEU A C 1
ATOM 3044 O O . LEU A 1 411 ? 19.806 -6.592 -10.545 1.00 81.56 411 LEU A O 1
ATOM 3048 N N . GLY A 1 412 ? 20.945 -8.489 -10.883 1.00 79.38 412 GLY A N 1
ATOM 3049 C CA . GLY A 1 412 ? 21.992 -7.873 -11.706 1.00 79.38 412 GLY A CA 1
ATOM 3050 C C . GLY A 1 412 ? 21.441 -7.047 -12.877 1.00 79.38 412 GLY A C 1
ATOM 3051 O O . GLY A 1 412 ? 21.869 -5.913 -13.092 1.00 79.38 412 GLY A O 1
ATOM 3052 N N . GLY A 1 413 ? 20.428 -7.564 -13.583 1.00 75.56 413 GLY A N 1
ATOM 3053 C CA . GLY A 1 413 ? 19.749 -6.826 -14.656 1.00 75.56 413 GLY A CA 1
ATOM 3054 C C . GLY A 1 413 ? 18.912 -5.644 -14.150 1.00 75.56 413 GLY A C 1
ATOM 3055 O O . GLY A 1 413 ? 18.791 -4.630 -14.836 1.00 75.56 413 GLY A O 1
ATOM 3056 N N . ALA A 1 414 ? 18.379 -5.739 -12.930 1.00 78.81 414 ALA A N 1
ATOM 3057 C CA . ALA A 1 414 ? 17.630 -4.662 -12.291 1.00 78.81 414 ALA A CA 1
ATOM 3058 C C . ALA A 1 414 ? 18.556 -3.510 -11.860 1.00 78.81 414 ALA A C 1
ATOM 3060 O O . ALA A 1 414 ? 18.182 -2.345 -11.984 1.00 78.81 414 ALA A O 1
ATOM 3061 N N . PHE A 1 415 ? 19.797 -3.795 -11.448 1.00 82.12 415 PHE A N 1
ATOM 3062 C CA . PHE A 1 415 ? 20.759 -2.747 -11.090 1.00 82.12 415 PHE A CA 1
ATOM 3063 C C . PHE A 1 415 ? 21.217 -1.894 -12.274 1.00 82.12 415 PHE A C 1
ATOM 3065 O O . PHE A 1 415 ? 21.522 -0.716 -12.093 1.00 82.12 415 PHE A O 1
ATOM 3072 N N . ALA A 1 416 ? 21.166 -2.422 -13.501 1.00 80.12 416 ALA A N 1
ATOM 3073 C CA . ALA A 1 416 ? 21.441 -1.636 -14.705 1.00 80.12 416 ALA A CA 1
ATOM 3074 C C . ALA A 1 416 ? 20.481 -0.441 -14.875 1.00 80.12 416 ALA A C 1
ATOM 3076 O O . ALA A 1 416 ? 20.815 0.540 -15.543 1.00 80.12 416 ALA A O 1
ATOM 3077 N N . VAL A 1 417 ? 19.299 -0.488 -14.246 1.00 82.06 417 VAL A N 1
ATOM 3078 C CA . VAL A 1 417 ? 18.328 0.612 -14.264 1.00 82.06 417 VAL A CA 1
ATOM 3079 C C . VAL A 1 417 ? 18.894 1.874 -13.604 1.00 82.06 417 VAL A C 1
ATOM 3081 O O . VAL A 1 417 ? 18.596 2.969 -14.074 1.00 82.06 417 VAL A O 1
ATOM 3084 N N . PHE A 1 418 ? 19.762 1.733 -12.598 1.00 82.06 418 PHE A N 1
ATOM 3085 C CA . PHE A 1 418 ? 20.346 2.847 -11.845 1.00 82.06 418 PHE A CA 1
ATOM 3086 C C . PHE A 1 418 ? 21.485 3.576 -12.572 1.00 82.06 418 PHE A C 1
ATOM 3088 O O . PHE A 1 418 ? 21.957 4.589 -12.079 1.00 82.06 418 PHE A O 1
ATOM 3095 N N . ARG A 1 419 ? 21.926 3.119 -13.754 1.00 74.56 419 ARG A N 1
ATOM 3096 C CA . ARG A 1 419 ? 23.050 3.734 -14.491 1.00 74.56 419 ARG A CA 1
ATOM 3097 C C . ARG A 1 419 ? 22.858 5.228 -14.801 1.00 74.56 419 ARG A C 1
ATOM 3099 O O . ARG A 1 419 ? 23.841 5.940 -14.960 1.00 74.56 419 ARG A O 1
ATOM 3106 N N . GLU A 1 420 ? 21.611 5.672 -14.934 1.00 71.31 420 GLU A N 1
ATOM 3107 C CA . GLU A 1 420 ? 21.239 7.056 -15.267 1.00 71.31 420 GLU A CA 1
ATOM 3108 C C . GLU A 1 420 ? 20.795 7.871 -14.037 1.00 71.31 420 GLU A C 1
ATOM 3110 O O . GLU A 1 420 ? 20.288 8.975 -14.213 1.00 71.31 420 GLU A O 1
ATOM 3115 N N . HIS A 1 421 ? 20.935 7.331 -12.818 1.00 79.94 421 HIS A N 1
ATOM 3116 C CA . HIS A 1 421 ? 20.352 7.901 -11.600 1.00 79.94 421 HIS A CA 1
ATOM 3117 C C . HIS A 1 421 ? 21.371 7.962 -10.460 1.00 79.94 421 HIS A C 1
ATOM 3119 O O . HIS A 1 421 ? 22.082 6.989 -10.199 1.00 79.94 421 HIS A O 1
ATOM 3125 N N . ASP A 1 422 ? 21.392 9.078 -9.735 1.00 82.94 422 ASP A N 1
ATOM 3126 C CA . ASP A 1 422 ? 22.233 9.218 -8.551 1.00 82.94 422 ASP A CA 1
ATOM 3127 C C . ASP A 1 422 ? 21.591 8.495 -7.358 1.00 82.94 422 ASP A C 1
ATOM 3129 O O . ASP A 1 422 ? 20.518 8.853 -6.864 1.00 82.94 422 ASP A O 1
ATOM 3133 N N . VAL A 1 423 ? 22.262 7.441 -6.889 1.00 91.50 423 VAL A N 1
ATOM 3134 C CA . VAL A 1 423 ? 21.882 6.719 -5.671 1.00 91.50 423 VAL A CA 1
ATOM 3135 C C . VAL A 1 423 ? 22.630 7.328 -4.493 1.00 91.50 423 VAL A C 1
ATOM 3137 O O . VAL A 1 423 ? 23.836 7.132 -4.337 1.00 91.50 423 VAL A O 1
ATOM 3140 N N . HIS A 1 424 ? 21.906 8.048 -3.639 1.00 91.38 424 HIS A N 1
ATOM 3141 C CA . HIS A 1 424 ? 22.473 8.733 -2.476 1.00 91.38 424 HIS A CA 1
ATOM 3142 C C . HIS A 1 424 ? 22.784 7.782 -1.318 1.00 91.38 424 HIS A C 1
ATOM 3144 O O . HIS A 1 424 ? 23.722 8.011 -0.557 1.00 91.38 424 HIS A O 1
ATOM 3150 N N . LEU A 1 425 ? 21.976 6.731 -1.154 1.00 93.00 425 LEU A N 1
ATOM 3151 C CA . LEU A 1 425 ? 22.110 5.755 -0.073 1.00 93.00 425 LEU A CA 1
ATOM 3152 C C . LEU A 1 425 ? 21.577 4.396 -0.520 1.00 93.00 425 LEU A C 1
ATOM 3154 O O . LEU A 1 425 ? 20.527 4.313 -1.153 1.00 93.00 425 LEU A O 1
ATOM 3158 N N . VAL A 1 426 ? 22.279 3.332 -0.135 1.00 93.00 426 VAL A N 1
ATOM 3159 C CA . VAL A 1 426 ? 21.801 1.948 -0.234 1.00 93.00 426 VAL A CA 1
ATOM 3160 C C . VAL A 1 426 ? 21.716 1.384 1.178 1.00 93.00 426 VAL A C 1
ATOM 3162 O O . VAL A 1 426 ? 22.664 1.515 1.952 1.00 93.00 426 VAL A O 1
ATOM 3165 N N . SER A 1 427 ? 20.582 0.781 1.5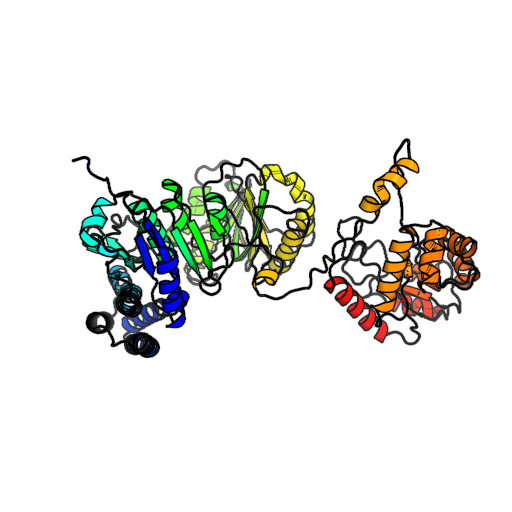20 1.00 91.19 427 SER A N 1
ATOM 3166 C CA . SER A 1 427 ? 20.364 0.110 2.801 1.00 91.19 427 SER A CA 1
ATOM 3167 C C . SER A 1 427 ? 19.769 -1.263 2.548 1.00 91.19 427 SER A C 1
ATOM 3169 O O . SER A 1 427 ? 18.807 -1.402 1.797 1.00 91.19 427 SER A O 1
ATOM 3171 N N . GLU A 1 428 ? 20.356 -2.279 3.162 1.00 88.75 428 GLU A N 1
ATOM 3172 C CA . GLU A 1 428 ? 19.876 -3.653 3.100 1.00 88.75 428 GLU A CA 1
ATOM 3173 C C . GLU A 1 428 ? 19.395 -4.064 4.488 1.00 88.75 428 GLU A C 1
ATOM 3175 O O . GLU A 1 428 ? 20.062 -3.795 5.491 1.00 88.75 428 GLU A O 1
ATOM 3180 N N . SER A 1 429 ? 18.220 -4.688 4.553 1.00 82.81 429 SER A N 1
ATOM 3181 C CA . SER A 1 429 ? 17.675 -5.167 5.819 1.00 82.81 429 SER A CA 1
ATOM 3182 C C . SER A 1 429 ? 18.503 -6.333 6.350 1.00 82.81 429 SER A C 1
ATOM 3184 O O . SER A 1 429 ? 18.735 -7.320 5.653 1.00 82.81 429 SER A O 1
ATOM 3186 N N . SER A 1 430 ? 18.879 -6.283 7.629 1.00 77.06 430 SER A N 1
ATOM 3187 C CA . SER A 1 430 ? 19.579 -7.390 8.291 1.00 77.06 430 SER A CA 1
ATOM 3188 C C . SER A 1 430 ? 18.785 -8.703 8.232 1.00 77.06 430 SER A C 1
ATOM 3190 O O . SER A 1 430 ? 19.380 -9.781 8.142 1.00 77.06 430 SER A O 1
ATOM 3192 N N . GLU A 1 431 ? 17.453 -8.612 8.192 1.00 79.94 431 GLU A N 1
ATOM 3193 C CA . GLU A 1 431 ? 16.532 -9.747 8.105 1.00 79.94 431 GLU A CA 1
ATOM 3194 C C . GLU A 1 431 ? 16.370 -10.324 6.689 1.00 79.94 431 GLU A C 1
ATOM 3196 O O . GLU A 1 431 ? 15.616 -11.278 6.515 1.00 79.94 431 GLU A O 1
ATOM 3201 N N . ASP A 1 432 ? 17.098 -9.809 5.689 1.00 85.62 432 ASP A N 1
ATOM 3202 C CA . ASP A 1 432 ? 17.088 -10.315 4.305 1.00 85.62 432 ASP A CA 1
ATOM 3203 C C . ASP A 1 432 ? 15.754 -10.118 3.556 1.00 85.62 432 ASP A C 1
ATOM 3205 O O . ASP A 1 432 ? 15.411 -10.874 2.638 1.00 85.62 432 ASP A O 1
ATOM 3209 N N . LEU A 1 433 ? 14.966 -9.127 3.984 1.00 86.44 433 LEU A N 1
ATOM 3210 C CA . LEU A 1 433 ? 13.608 -8.896 3.479 1.00 86.44 433 LEU A CA 1
ATOM 3211 C C . LEU A 1 433 ? 13.499 -7.734 2.494 1.00 86.44 433 LEU A C 1
ATOM 3213 O O . LEU A 1 433 ? 12.546 -7.661 1.720 1.00 86.44 433 LEU A O 1
ATOM 3217 N N . ASN A 1 434 ? 14.440 -6.794 2.523 1.00 90.19 434 ASN A N 1
ATOM 3218 C CA . ASN A 1 434 ? 14.399 -5.648 1.631 1.00 90.19 434 ASN A CA 1
ATOM 3219 C C . ASN A 1 434 ? 15.798 -5.144 1.265 1.00 90.19 434 ASN A C 1
ATOM 3221 O O . ASN A 1 434 ? 16.756 -5.298 2.025 1.00 90.19 434 ASN A O 1
ATOM 3225 N N . LEU A 1 435 ? 15.874 -4.518 0.093 1.00 92.06 435 LEU A N 1
ATOM 3226 C CA . LEU A 1 435 ? 17.007 -3.741 -0.389 1.00 92.06 435 LEU A CA 1
ATOM 3227 C C . LEU A 1 435 ? 16.484 -2.391 -0.889 1.00 92.06 435 LEU A C 1
ATOM 3229 O O . LEU A 1 435 ? 15.699 -2.333 -1.838 1.00 92.06 435 LEU A O 1
ATOM 3233 N N . SER A 1 436 ? 16.901 -1.320 -0.226 1.00 93.31 436 SER A N 1
ATOM 3234 C CA . SER A 1 436 ? 16.355 0.027 -0.368 1.00 93.31 436 SER A CA 1
ATOM 3235 C C . SER A 1 436 ? 17.390 1.004 -0.918 1.00 93.31 436 SER A C 1
ATOM 3237 O O . SER A 1 436 ? 18.548 1.007 -0.504 1.00 93.31 436 SER A O 1
ATOM 3239 N N . PHE A 1 437 ? 16.945 1.868 -1.825 1.00 94.00 437 PHE A N 1
ATOM 3240 C CA . PHE A 1 437 ? 17.746 2.860 -2.532 1.00 94.00 437 PHE A CA 1
ATOM 3241 C C . PHE A 1 437 ? 17.148 4.244 -2.306 1.00 94.00 437 PHE A C 1
ATOM 3243 O O . PHE A 1 437 ? 15.969 4.457 -2.583 1.00 94.00 437 PHE A O 1
ATOM 3250 N N . VAL A 1 438 ? 17.948 5.191 -1.828 1.00 95.25 438 VAL A N 1
ATOM 3251 C CA . VAL A 1 438 ? 17.557 6.602 -1.753 1.00 95.25 438 VAL A CA 1
ATOM 3252 C C . VAL A 1 438 ? 18.034 7.291 -3.018 1.00 95.25 438 VAL A C 1
ATOM 3254 O O . VAL A 1 438 ? 19.228 7.288 -3.309 1.00 95.25 438 VAL A O 1
ATOM 3257 N N . VAL A 1 439 ? 17.098 7.881 -3.747 1.00 94.81 439 VAL A N 1
ATOM 3258 C CA . VAL A 1 439 ? 17.326 8.599 -5.006 1.00 94.81 439 VAL A CA 1
ATOM 3259 C C . VAL A 1 439 ? 16.639 9.959 -4.955 1.00 94.81 439 VAL A C 1
ATOM 3261 O O . VAL A 1 439 ? 15.821 10.219 -4.062 1.00 94.81 439 VAL A O 1
ATOM 3264 N N . ASP A 1 440 ? 16.933 10.822 -5.923 1.00 93.31 440 ASP A N 1
ATOM 3265 C CA . ASP A 1 440 ? 16.157 12.044 -6.116 1.00 93.31 440 ASP A CA 1
ATOM 3266 C C . ASP A 1 440 ? 14.687 11.709 -6.401 1.00 93.31 440 ASP A C 1
ATOM 3268 O O . ASP A 1 440 ? 14.360 10.781 -7.147 1.00 93.31 440 ASP A O 1
ATOM 3272 N N . GLU A 1 441 ? 13.765 12.465 -5.799 1.00 92.50 441 GLU A N 1
ATOM 3273 C CA . GLU A 1 441 ? 12.333 12.148 -5.879 1.00 92.50 441 GLU A CA 1
ATOM 3274 C C . GLU A 1 441 ? 11.798 12.131 -7.323 1.00 92.50 441 GLU A C 1
ATOM 3276 O O . GLU A 1 441 ? 10.911 11.335 -7.645 1.00 92.50 441 GLU A O 1
ATOM 3281 N N . ALA A 1 442 ? 12.373 12.960 -8.201 1.00 90.50 442 ALA A N 1
ATOM 3282 C CA . ALA A 1 442 ? 12.009 13.054 -9.614 1.00 90.50 442 ALA A CA 1
ATOM 3283 C C . ALA A 1 442 ? 12.287 11.761 -10.406 1.00 90.50 442 ALA A C 1
ATOM 3285 O O . ALA A 1 442 ? 11.561 11.455 -11.353 1.00 90.50 442 ALA A O 1
ATOM 3286 N N . ASP A 1 443 ? 13.284 10.977 -9.992 1.00 89.12 443 ASP A N 1
ATOM 3287 C CA . ASP A 1 443 ? 13.705 9.759 -10.691 1.00 89.12 443 ASP A CA 1
ATOM 3288 C C . ASP A 1 443 ? 12.903 8.522 -10.273 1.00 89.12 443 ASP A C 1
ATOM 3290 O O . ASP A 1 443 ? 12.770 7.555 -11.035 1.00 89.12 443 ASP A O 1
ATOM 3294 N N . ALA A 1 444 ? 12.314 8.552 -9.076 1.00 91.06 444 ALA A N 1
ATOM 3295 C CA . ALA A 1 444 ? 11.653 7.399 -8.477 1.00 91.06 444 ALA A CA 1
ATOM 3296 C C . ALA A 1 444 ? 10.536 6.772 -9.334 1.00 91.06 444 ALA A C 1
ATOM 3298 O O . ALA A 1 444 ? 10.507 5.543 -9.417 1.00 91.06 444 ALA A O 1
ATOM 3299 N N . PRO A 1 445 ? 9.630 7.525 -10.000 1.00 88.31 445 PRO A N 1
ATOM 3300 C CA . PRO A 1 445 ? 8.587 6.914 -10.828 1.00 88.31 445 PRO A CA 1
ATOM 3301 C C . PRO A 1 445 ? 9.153 6.061 -11.973 1.00 88.31 445 PRO A C 1
ATOM 3303 O O . PRO A 1 445 ? 8.742 4.914 -12.157 1.00 88.31 445 PRO A O 1
ATOM 3306 N N . ARG A 1 446 ? 10.136 6.591 -12.717 1.00 85.62 446 ARG A N 1
ATOM 3307 C CA . ARG A 1 446 ? 10.760 5.893 -13.855 1.00 85.62 446 ARG A CA 1
ATOM 3308 C C . ARG A 1 446 ? 11.574 4.693 -13.379 1.00 85.62 446 ARG A C 1
ATOM 3310 O O . ARG A 1 446 ? 11.528 3.635 -14.008 1.00 85.62 446 ARG A O 1
ATOM 3317 N N . LEU A 1 447 ? 12.281 4.846 -12.261 1.00 90.00 447 LEU A N 1
ATOM 3318 C CA . LEU A 1 447 ? 13.054 3.780 -11.637 1.00 90.00 447 LEU A CA 1
ATOM 3319 C C . LEU A 1 447 ? 12.154 2.617 -11.195 1.00 90.00 447 LEU A C 1
ATOM 3321 O O . LEU A 1 447 ? 12.408 1.478 -11.578 1.00 90.00 447 LEU A O 1
ATOM 3325 N N . VAL A 1 448 ? 11.065 2.893 -10.471 1.00 91.00 448 VAL A N 1
ATOM 3326 C CA . VAL A 1 448 ? 10.110 1.866 -10.016 1.00 91.00 448 VAL A CA 1
ATOM 3327 C C . VAL A 1 448 ? 9.452 1.155 -11.193 1.00 91.00 448 VAL A C 1
ATOM 3329 O O . VAL A 1 448 ? 9.366 -0.070 -11.181 1.00 91.00 448 VAL A O 1
ATOM 3332 N N . GLN A 1 449 ? 9.053 1.888 -12.236 1.00 87.81 449 GLN A N 1
ATOM 3333 C CA . GLN A 1 449 ? 8.469 1.293 -13.439 1.00 87.81 449 GLN A CA 1
ATOM 3334 C C . GLN A 1 449 ? 9.439 0.333 -14.140 1.00 87.81 449 GLN A C 1
ATOM 3336 O O . GLN A 1 449 ? 9.054 -0.775 -14.511 1.00 87.81 449 GLN A O 1
ATOM 3341 N N . ARG A 1 450 ? 10.705 0.734 -14.307 1.00 86.25 450 ARG A N 1
ATOM 3342 C CA . ARG A 1 450 ? 11.729 -0.105 -14.947 1.00 86.25 450 ARG A CA 1
ATOM 3343 C C . ARG A 1 450 ? 12.109 -1.304 -14.081 1.00 86.25 450 ARG A C 1
ATOM 3345 O O . ARG A 1 450 ? 12.182 -2.410 -14.604 1.00 86.25 450 ARG A O 1
ATOM 3352 N N . LEU A 1 451 ? 12.310 -1.105 -12.776 1.00 89.44 451 LEU A N 1
ATOM 3353 C CA . LEU A 1 451 ? 12.593 -2.192 -11.835 1.00 89.44 451 LEU A CA 1
ATOM 3354 C C . LEU A 1 451 ? 11.447 -3.204 -11.807 1.00 89.44 451 LEU A C 1
ATOM 3356 O O . LEU A 1 451 ? 11.692 -4.399 -11.932 1.00 89.44 451 LEU A O 1
ATOM 3360 N N . HIS A 1 452 ? 10.200 -2.736 -11.706 1.00 90.25 452 HIS A N 1
ATOM 3361 C CA . HIS A 1 452 ? 9.026 -3.606 -11.750 1.00 90.25 452 HIS A CA 1
ATOM 3362 C C . HIS A 1 452 ? 8.941 -4.368 -13.077 1.00 90.25 452 HIS A C 1
ATOM 3364 O O . HIS A 1 452 ? 8.753 -5.581 -13.060 1.00 90.25 452 HIS A O 1
ATOM 3370 N N . GLY A 1 453 ? 9.173 -3.696 -14.209 1.00 84.56 453 GLY A N 1
ATOM 3371 C CA . GLY A 1 453 ? 9.173 -4.326 -15.530 1.00 84.56 453 GLY A CA 1
ATOM 3372 C C . GLY A 1 453 ? 10.241 -5.410 -15.705 1.00 84.56 453 GLY A C 1
ATOM 3373 O O . GLY A 1 453 ? 9.971 -6.419 -16.348 1.00 84.56 453 GLY A O 1
ATOM 3374 N N . VAL A 1 454 ? 11.430 -5.240 -15.115 1.00 84.06 454 VAL A N 1
ATOM 3375 C CA . VAL A 1 454 ? 12.500 -6.255 -15.143 1.00 84.06 454 VAL A CA 1
ATOM 3376 C C . VAL A 1 454 ? 12.187 -7.420 -14.201 1.00 84.06 454 VAL A C 1
ATOM 3378 O O . VAL A 1 454 ? 12.365 -8.573 -14.581 1.00 84.06 454 VAL A O 1
ATOM 3381 N N . LEU A 1 455 ? 11.711 -7.130 -12.987 1.00 84.25 455 LEU A N 1
ATOM 3382 C CA . LEU A 1 455 ? 11.540 -8.126 -11.922 1.00 84.25 455 LEU A CA 1
ATOM 3383 C C . LEU A 1 455 ? 10.235 -8.925 -12.029 1.00 84.25 455 LEU A C 1
ATOM 3385 O O . LEU A 1 455 ? 10.174 -10.062 -11.577 1.00 84.25 455 LEU A O 1
ATOM 3389 N N . PHE A 1 456 ? 9.197 -8.346 -12.633 1.00 82.56 456 PHE A N 1
ATOM 3390 C CA . PHE A 1 456 ? 7.870 -8.952 -12.777 1.00 82.56 456 PHE A CA 1
ATOM 3391 C C . PHE A 1 456 ? 7.423 -9.032 -14.241 1.00 82.56 456 PHE A C 1
ATOM 3393 O O . PHE A 1 456 ? 6.220 -9.031 -14.526 1.00 82.56 456 PHE A O 1
ATOM 3400 N N . ALA A 1 457 ? 8.382 -9.111 -15.173 1.00 65.50 457 ALA A N 1
ATOM 3401 C CA . ALA A 1 457 ? 8.120 -9.390 -16.581 1.00 65.50 457 ALA A CA 1
ATOM 3402 C C . ALA A 1 457 ? 7.206 -10.626 -16.731 1.00 65.50 457 ALA A C 1
ATOM 3404 O O . ALA A 1 457 ? 7.249 -11.522 -15.884 1.00 65.50 457 ALA A O 1
ATOM 3405 N N . PRO A 1 458 ? 6.387 -10.720 -17.797 1.00 54.94 458 PRO A N 1
ATOM 3406 C CA . PRO A 1 458 ? 5.489 -11.851 -18.025 1.00 54.94 458 PRO A CA 1
ATOM 3407 C C . PRO A 1 458 ? 6.277 -13.126 -18.370 1.00 54.94 458 PRO A C 1
ATOM 3409 O O . PRO A 1 458 ? 6.343 -13.558 -19.519 1.00 54.94 458 PRO A O 1
ATOM 3412 N N . GLN A 1 459 ? 6.896 -13.735 -17.363 1.00 41.59 459 GLN A N 1
ATOM 3413 C CA . GLN A 1 459 ? 7.498 -15.056 -17.413 1.00 41.59 459 GLN A CA 1
ATOM 3414 C C . GLN A 1 459 ? 6.955 -15.882 -16.247 1.00 41.59 459 GLN A C 1
ATOM 3416 O O . GLN A 1 459 ? 7.227 -15.600 -15.087 1.00 41.59 459 GLN A O 1
ATOM 3421 N N . GLY A 1 460 ? 6.187 -16.919 -16.584 1.00 50.59 460 GLY A N 1
ATOM 3422 C CA . GLY A 1 460 ? 5.748 -17.948 -15.644 1.00 50.59 460 GLY A CA 1
ATOM 3423 C C . GLY A 1 460 ? 4.544 -17.580 -14.771 1.00 50.59 460 GLY A C 1
ATOM 3424 O O . GLY A 1 460 ? 4.374 -16.456 -14.292 1.00 50.59 460 GLY A O 1
ATOM 3425 N N . ASP A 1 461 ? 3.698 -18.581 -14.540 1.00 56.00 461 ASP A N 1
ATOM 3426 C CA . ASP A 1 461 ? 2.649 -18.534 -13.527 1.00 56.00 461 ASP A CA 1
ATOM 3427 C C . ASP A 1 461 ? 3.291 -18.665 -12.136 1.00 56.00 461 ASP A C 1
ATOM 3429 O O . ASP A 1 461 ? 3.360 -19.763 -11.589 1.00 56.00 461 ASP A O 1
ATOM 3433 N N . ASP A 1 462 ? 3.781 -17.565 -11.546 1.00 72.19 462 ASP A N 1
ATOM 3434 C CA . ASP A 1 462 ? 4.047 -17.554 -10.100 1.00 72.19 462 ASP A CA 1
ATOM 3435 C C . ASP A 1 462 ? 2.700 -17.748 -9.377 1.00 72.19 462 ASP A C 1
ATOM 3437 O O . ASP A 1 462 ? 1.832 -16.867 -9.458 1.00 72.19 462 ASP A O 1
ATOM 3441 N N . PRO A 1 463 ? 2.485 -18.874 -8.670 1.00 77.69 463 PRO A N 1
ATOM 3442 C CA . PRO A 1 463 ? 1.213 -19.164 -8.016 1.00 77.69 463 PRO A CA 1
ATOM 3443 C C . PRO A 1 463 ? 0.881 -18.164 -6.899 1.00 77.69 463 PRO A C 1
ATOM 3445 O O . PRO A 1 463 ? -0.290 -18.026 -6.526 1.00 77.69 463 PRO A O 1
ATOM 3448 N N . ARG A 1 464 ? 1.884 -17.441 -6.380 1.00 83.38 464 ARG A N 1
ATOM 3449 C CA . ARG A 1 464 ? 1.716 -16.379 -5.379 1.00 83.38 464 ARG A CA 1
ATOM 3450 C C . ARG A 1 464 ? 1.181 -15.096 -5.994 1.00 83.38 464 ARG A C 1
ATOM 3452 O O . ARG A 1 464 ? 0.645 -14.269 -5.265 1.00 83.38 464 ARG A O 1
ATOM 3459 N N . LEU A 1 465 ? 1.280 -14.931 -7.311 1.00 88.81 465 LEU A N 1
ATOM 3460 C CA . LEU A 1 465 ? 0.784 -13.757 -8.010 1.00 88.81 465 LEU A CA 1
ATOM 3461 C C . LEU A 1 465 ? -0.593 -14.017 -8.634 1.00 88.81 465 LEU A C 1
ATOM 3463 O O . LEU A 1 465 ? -0.954 -15.107 -9.086 1.00 88.81 465 LEU A O 1
ATOM 3467 N N . GLY A 1 466 ? -1.416 -12.982 -8.614 1.00 87.62 466 GLY A N 1
ATOM 3468 C CA . GLY A 1 466 ? -2.763 -12.946 -9.147 1.00 87.62 466 GLY A CA 1
ATOM 3469 C C . GLY A 1 466 ? -2.872 -12.108 -10.414 1.00 87.62 466 GLY A C 1
ATOM 3470 O O . GLY A 1 466 ? -1.854 -11.849 -11.071 1.00 87.62 466 GLY A O 1
ATOM 3471 N N . PRO A 1 467 ? -4.110 -11.728 -10.775 1.00 88.06 467 PRO A N 1
ATOM 3472 C CA . PRO A 1 467 ? -4.350 -10.807 -11.877 1.00 88.06 467 PRO A CA 1
ATOM 3473 C C . PRO A 1 467 ? -3.671 -9.454 -11.628 1.00 88.06 467 PRO A C 1
ATOM 3475 O O . PRO A 1 467 ? -3.420 -9.066 -10.479 1.00 88.06 467 PRO A O 1
ATOM 3478 N N . SER A 1 468 ? -3.364 -8.746 -12.713 1.00 88.38 468 SER A N 1
ATOM 3479 C CA . SER A 1 468 ? -2.924 -7.356 -12.648 1.00 88.38 468 SER A CA 1
ATOM 3480 C C . SER A 1 468 ? -4.054 -6.437 -12.188 1.00 88.38 468 SER A C 1
ATOM 3482 O O . SER A 1 468 ? -5.236 -6.788 -12.249 1.00 88.38 468 SER A O 1
ATOM 3484 N N . TRP A 1 469 ? -3.694 -5.239 -11.732 1.00 85.69 469 TRP A N 1
ATOM 3485 C CA . TRP A 1 469 ? -4.670 -4.204 -11.407 1.00 85.69 469 TRP A CA 1
ATOM 3486 C C . TRP A 1 469 ? -5.588 -3.885 -12.589 1.00 85.69 469 TRP A C 1
ATOM 3488 O O . TRP A 1 469 ? -6.802 -3.818 -12.422 1.00 85.69 469 TRP A O 1
ATOM 3498 N N . GLU A 1 470 ? -5.023 -3.763 -13.790 1.00 83.38 470 GLU A N 1
ATOM 3499 C CA . GLU A 1 470 ? -5.784 -3.533 -15.020 1.00 83.38 470 GLU A CA 1
ATOM 3500 C C . GLU A 1 470 ? -6.833 -4.637 -15.267 1.00 83.38 470 GLU A C 1
ATOM 3502 O O . GLU A 1 470 ? -8.004 -4.340 -15.511 1.00 83.38 470 GLU A O 1
ATOM 3507 N N . GLN A 1 471 ? -6.449 -5.906 -15.078 1.00 82.88 471 GLN A N 1
ATOM 3508 C CA . GLN A 1 471 ? -7.356 -7.052 -15.198 1.00 82.88 471 GLN A CA 1
ATOM 3509 C C . GLN A 1 471 ? -8.473 -7.037 -14.142 1.00 82.88 471 GLN A C 1
ATOM 3511 O O . GLN A 1 471 ? -9.610 -7.389 -14.451 1.00 82.88 471 GLN A O 1
ATOM 3516 N N . LEU A 1 472 ? -8.169 -6.628 -12.905 1.00 81.94 472 LEU A N 1
ATOM 3517 C CA . LEU A 1 472 ? -9.154 -6.530 -11.820 1.00 81.94 472 LEU A CA 1
ATOM 3518 C C . LEU A 1 472 ? -10.155 -5.387 -12.030 1.00 81.94 472 LEU A C 1
ATOM 3520 O O . LEU A 1 472 ? -11.319 -5.529 -11.665 1.00 81.94 472 LEU A O 1
ATOM 3524 N N . GLN A 1 473 ? -9.732 -4.289 -12.659 1.00 76.44 473 GLN A N 1
ATOM 3525 C CA . GLN A 1 473 ? -10.580 -3.124 -12.934 1.00 76.44 473 GLN A CA 1
ATOM 3526 C C . GLN A 1 473 ? -11.497 -3.304 -14.154 1.00 76.44 473 GLN A C 1
ATOM 3528 O O . GLN A 1 473 ? -12.186 -2.365 -14.550 1.00 76.44 473 GLN A O 1
ATOM 3533 N N . GLY A 1 474 ? -11.507 -4.486 -14.779 1.00 64.25 474 GLY A N 1
ATOM 3534 C CA . GLY A 1 474 ? -12.304 -4.744 -15.980 1.00 64.25 474 GLY A CA 1
ATOM 3535 C C . GLY A 1 474 ? -11.795 -4.012 -17.226 1.00 64.25 474 GLY A C 1
ATOM 3536 O O . GLY A 1 474 ? -12.442 -4.073 -18.272 1.00 64.25 474 GLY A O 1
ATOM 3537 N N . ALA A 1 475 ? -10.625 -3.364 -17.149 1.00 45.91 475 ALA A N 1
ATOM 3538 C CA . ALA A 1 475 ? -9.878 -2.932 -18.318 1.00 45.91 475 ALA A CA 1
ATOM 3539 C C . ALA A 1 475 ? -9.279 -4.191 -18.946 1.00 45.91 475 ALA A C 1
ATOM 3541 O O . ALA A 1 475 ? -8.150 -4.598 -18.693 1.00 45.91 475 ALA A O 1
ATOM 3542 N N . ALA A 1 476 ? -10.087 -4.881 -19.742 1.00 36.50 476 ALA A N 1
ATOM 3543 C CA . ALA A 1 476 ? -9.563 -5.872 -20.649 1.00 36.50 476 ALA A CA 1
ATOM 3544 C C . ALA A 1 476 ? -8.701 -5.129 -21.679 1.00 36.50 476 ALA A C 1
ATOM 3546 O O . ALA A 1 476 ? -9.182 -4.758 -22.748 1.00 36.50 476 ALA A O 1
ATOM 3547 N N . ALA A 1 477 ? -7.406 -4.955 -21.406 1.00 36.50 477 ALA A N 1
ATOM 3548 C CA . ALA A 1 477 ? -6.475 -5.151 -22.499 1.00 36.50 477 ALA A CA 1
ATOM 3549 C C . ALA A 1 477 ? -6.784 -6.563 -23.006 1.00 36.50 477 ALA A C 1
ATOM 3551 O O . ALA A 1 477 ? -6.760 -7.508 -22.204 1.00 36.50 477 ALA A O 1
ATOM 3552 N N . PRO A 1 478 ? -7.164 -6.741 -24.281 1.00 36.72 478 PRO A N 1
ATOM 3553 C CA . PRO A 1 478 ? -7.293 -8.073 -24.807 1.00 36.72 478 PRO A CA 1
ATOM 3554 C C . PRO A 1 478 ? -5.888 -8.655 -24.726 1.00 36.72 478 PRO A C 1
ATOM 3556 O O . PRO A 1 478 ? -5.021 -8.371 -25.551 1.00 36.72 478 PRO A O 1
ATOM 3559 N N . VAL A 1 479 ? -5.645 -9.482 -23.713 1.00 40.09 479 VAL A N 1
ATOM 3560 C CA . VAL A 1 479 ? -4.635 -10.512 -23.834 1.00 40.09 479 VAL A CA 1
ATOM 3561 C C . VAL A 1 479 ? -5.194 -11.392 -24.938 1.00 40.09 479 VAL A C 1
ATOM 3563 O O . VAL A 1 479 ? -5.944 -12.333 -24.688 1.00 40.09 479 VAL A O 1
ATOM 3566 N N . VAL A 1 480 ? -4.862 -11.064 -26.188 1.00 37.78 480 VAL A N 1
ATOM 3567 C CA . VAL A 1 480 ? -4.993 -11.984 -27.313 1.00 37.78 480 VAL A CA 1
ATOM 3568 C C . VAL A 1 480 ? -3.914 -13.048 -27.118 1.00 37.78 480 VAL A C 1
ATOM 3570 O O . VAL A 1 480 ? -3.004 -13.233 -27.915 1.00 37.78 480 VAL A O 1
ATOM 3573 N N . SER A 1 481 ? -4.030 -13.793 -26.026 1.00 37.66 481 SER A N 1
ATOM 3574 C CA . SER A 1 481 ? -3.671 -15.191 -26.001 1.00 37.66 481 SER A CA 1
ATOM 3575 C C . SER A 1 481 ? -4.809 -15.905 -26.724 1.00 37.66 481 SER A C 1
ATOM 3577 O O . SER A 1 481 ? -5.586 -16.646 -26.121 1.00 37.66 481 SER A O 1
ATOM 3579 N N . ALA A 1 482 ? -4.924 -15.677 -28.039 1.00 37.59 482 ALA A N 1
ATOM 3580 C CA . ALA A 1 482 ? -5.529 -16.700 -28.873 1.00 37.59 482 ALA A CA 1
ATOM 3581 C C . ALA A 1 482 ? -4.793 -18.004 -28.528 1.00 37.59 482 ALA A C 1
ATOM 3583 O O . ALA A 1 482 ? -3.561 -17.958 -28.375 1.00 37.59 482 ALA A O 1
ATOM 3584 N N . PRO A 1 483 ? -5.491 -19.140 -28.364 1.00 41.25 483 PRO A N 1
ATOM 3585 C CA . PRO A 1 483 ? -4.817 -20.415 -28.206 1.00 41.25 483 PRO A CA 1
ATOM 3586 C C . PRO A 1 483 ? -3.792 -20.495 -29.332 1.00 41.25 483 PRO A C 1
ATOM 3588 O O . PRO A 1 483 ? -4.145 -20.387 -30.507 1.00 41.25 483 PRO A O 1
ATOM 3591 N N . ARG A 1 484 ? -2.499 -20.564 -28.997 1.00 53.97 484 ARG A N 1
ATOM 3592 C CA . ARG A 1 484 ? -1.499 -20.895 -30.007 1.00 53.97 484 ARG A CA 1
ATOM 3593 C C . ARG A 1 484 ? -1.858 -22.311 -30.427 1.00 53.97 484 ARG A C 1
ATOM 3595 O O . ARG A 1 484 ? -1.503 -23.233 -29.702 1.00 53.97 484 ARG A O 1
ATOM 3602 N N . GLU A 1 485 ? -2.615 -22.477 -31.510 1.00 56.84 485 GLU A N 1
ATOM 3603 C CA . GLU A 1 485 ? -2.799 -23.774 -32.156 1.00 56.84 485 GLU A CA 1
ATOM 3604 C C . GLU A 1 485 ? -1.401 -24.342 -32.377 1.00 56.84 485 GLU A C 1
ATOM 3606 O O . GLU A 1 485 ? -0.580 -23.796 -33.123 1.00 56.84 485 GLU A O 1
ATOM 3611 N N . ARG A 1 486 ? -1.076 -25.373 -31.603 1.00 75.25 486 ARG A N 1
ATOM 3612 C CA . ARG A 1 486 ? 0.244 -25.985 -31.607 1.00 75.25 486 ARG A CA 1
ATOM 3613 C C . ARG A 1 486 ? 0.238 -27.018 -32.717 1.00 75.25 486 ARG A C 1
ATOM 3615 O O . ARG A 1 486 ? 0.161 -28.202 -32.427 1.00 75.25 486 ARG A O 1
ATOM 3622 N N . TRP A 1 487 ? 0.315 -26.566 -33.968 1.00 84.38 487 TRP A N 1
ATOM 3623 C CA . TRP A 1 487 ? 0.283 -27.425 -35.163 1.00 84.38 487 TRP A CA 1
ATOM 3624 C C . TRP A 1 487 ? 1.210 -28.652 -35.051 1.00 84.38 487 TRP A C 1
ATOM 3626 O O . TRP A 1 487 ? 0.910 -29.728 -35.557 1.00 84.38 487 TRP A O 1
ATOM 3636 N N . TRP A 1 488 ? 2.334 -28.509 -34.340 1.00 82.94 488 TRP A N 1
ATOM 3637 C CA . TRP A 1 488 ? 3.316 -29.572 -34.126 1.00 82.94 488 TRP A CA 1
ATOM 3638 C C . TRP A 1 488 ? 2.841 -30.692 -33.192 1.00 82.94 488 TRP A C 1
ATOM 3640 O O . TRP A 1 488 ? 3.442 -31.762 -33.181 1.00 82.94 488 TRP A O 1
ATOM 3650 N N . VAL A 1 489 ? 1.802 -30.464 -32.386 1.00 85.81 489 VAL A N 1
ATOM 3651 C CA . VAL A 1 489 ? 1.170 -31.501 -31.556 1.00 85.81 489 VAL A CA 1
ATOM 3652 C C . VAL A 1 489 ? 0.374 -32.448 -32.444 1.00 85.81 489 VAL A C 1
ATOM 3654 O O . VAL A 1 489 ? 0.510 -33.662 -32.305 1.00 85.81 489 VAL A O 1
ATOM 3657 N N . ASP A 1 490 ? -0.376 -31.892 -33.393 1.00 84.88 490 ASP A N 1
ATOM 3658 C CA . ASP A 1 490 ? -1.201 -32.665 -34.321 1.00 84.88 490 ASP A CA 1
ATOM 3659 C C . ASP A 1 490 ? -0.339 -33.392 -35.368 1.00 84.88 490 ASP A C 1
ATOM 3661 O O . ASP A 1 490 ? -0.647 -34.507 -35.774 1.00 84.88 490 ASP A O 1
ATOM 3665 N N . GLU A 1 491 ? 0.801 -32.809 -35.753 1.00 87.38 491 GLU A N 1
ATOM 3666 C CA . GLU A 1 491 ? 1.750 -33.397 -36.715 1.00 87.38 491 GLU A CA 1
ATOM 3667 C C . GLU A 1 491 ? 2.894 -34.181 -36.035 1.00 87.38 491 GLU A C 1
ATOM 3669 O O . GLU A 1 491 ? 3.880 -34.535 -36.685 1.00 87.38 491 GLU A O 1
ATOM 3674 N N . ARG A 1 492 ? 2.799 -34.463 -34.727 1.00 88.06 492 ARG A N 1
ATOM 3675 C CA . ARG A 1 492 ? 3.894 -35.039 -33.922 1.00 88.06 492 ARG A CA 1
ATOM 3676 C C . ARG A 1 492 ? 4.483 -36.314 -34.528 1.00 88.06 492 ARG A C 1
ATOM 3678 O O . ARG A 1 492 ? 5.701 -36.441 -34.619 1.00 88.06 492 ARG A O 1
ATOM 3685 N N . GLU A 1 493 ? 3.639 -37.257 -34.940 1.00 89.25 493 GLU A N 1
ATOM 3686 C CA . GLU A 1 493 ? 4.095 -38.539 -35.502 1.00 89.25 493 GLU A CA 1
ATOM 3687 C C . GLU A 1 493 ? 4.867 -38.342 -36.810 1.00 89.25 493 GLU A C 1
ATOM 3689 O O . GLU A 1 493 ? 5.944 -38.908 -37.000 1.00 89.25 493 GLU A O 1
ATOM 3694 N N . ARG A 1 494 ? 4.369 -37.458 -37.679 1.00 88.62 494 ARG A N 1
ATOM 3695 C CA . ARG A 1 494 ? 5.037 -37.094 -38.928 1.00 88.62 494 ARG A CA 1
ATOM 3696 C C . ARG A 1 494 ? 6.363 -36.377 -38.674 1.00 88.62 494 ARG A C 1
ATOM 3698 O O . ARG A 1 494 ? 7.341 -36.657 -39.360 1.00 88.62 494 ARG A O 1
ATOM 3705 N N . LEU A 1 495 ? 6.415 -35.472 -37.696 1.00 88.75 495 LEU A N 1
ATOM 3706 C CA . LEU A 1 495 ? 7.644 -34.766 -37.323 1.00 88.75 495 LEU A CA 1
ATOM 3707 C C . LEU A 1 495 ? 8.714 -35.727 -36.790 1.00 88.75 495 LEU A C 1
ATOM 3709 O O . LEU A 1 495 ? 9.872 -35.611 -37.190 1.00 88.75 495 LEU A O 1
ATOM 3713 N N . HIS A 1 496 ? 8.331 -36.710 -35.967 1.00 87.31 496 HIS A N 1
ATOM 3714 C CA . HIS A 1 496 ? 9.245 -37.773 -35.533 1.00 87.31 496 HIS A CA 1
ATOM 3715 C C . HIS A 1 496 ? 9.736 -38.627 -36.708 1.00 87.31 496 HIS A C 1
ATOM 3717 O O . HIS A 1 496 ? 10.918 -38.955 -36.766 1.00 87.31 496 HIS A O 1
ATOM 3723 N N . ALA A 1 497 ? 8.873 -38.931 -37.682 1.00 88.31 497 ALA A N 1
ATOM 3724 C CA . ALA A 1 497 ? 9.271 -39.678 -38.875 1.00 88.31 497 ALA A CA 1
ATOM 3725 C C . ALA A 1 497 ? 10.241 -38.898 -39.789 1.00 88.31 497 ALA A C 1
ATOM 3727 O O . ALA A 1 497 ? 11.109 -39.496 -40.419 1.00 88.31 497 ALA A O 1
ATOM 3728 N N . LEU A 1 498 ? 10.121 -37.567 -39.862 1.00 85.25 498 LEU A N 1
ATOM 3729 C CA . LEU A 1 498 ? 10.992 -36.703 -40.675 1.00 85.25 498 LEU A CA 1
ATOM 3730 C C . LEU A 1 498 ? 12.393 -36.497 -40.073 1.00 85.25 498 LEU A C 1
ATOM 3732 O O . LEU A 1 498 ? 13.320 -36.094 -40.784 1.00 85.25 498 LEU A O 1
ATOM 3736 N N . CYS A 1 499 ? 12.549 -36.741 -38.773 1.00 83.25 499 CYS A N 1
ATOM 3737 C CA . CYS A 1 499 ? 13.812 -36.611 -38.056 1.00 83.25 499 CYS A CA 1
ATOM 3738 C C . CYS A 1 499 ? 13.979 -37.776 -37.064 1.00 83.25 499 CYS A C 1
ATOM 3740 O O . CYS A 1 499 ? 13.882 -37.563 -35.855 1.00 83.25 499 CYS A O 1
ATOM 3742 N N . PRO A 1 500 ? 14.215 -39.006 -37.564 1.00 77.88 500 PRO A N 1
ATOM 3743 C CA . PRO A 1 500 ? 14.321 -40.194 -36.717 1.00 77.88 500 PRO A CA 1
ATOM 3744 C C . PRO A 1 500 ? 15.546 -40.151 -35.790 1.00 77.88 500 PRO A C 1
ATOM 3746 O O . PRO A 1 500 ? 15.532 -40.774 -34.734 1.00 77.88 500 PRO A O 1
ATOM 3749 N N . GLU A 1 501 ? 16.578 -39.379 -36.151 1.00 82.94 501 GLU A N 1
ATOM 3750 C CA . GLU A 1 501 ? 17.771 -39.140 -35.337 1.00 82.94 501 GLU A CA 1
ATOM 3751 C C . GLU A 1 501 ? 18.149 -37.649 -35.337 1.00 82.94 501 GLU A C 1
ATOM 3753 O O . GLU A 1 501 ? 18.088 -36.974 -36.369 1.00 82.94 501 GLU A O 1
ATOM 3758 N N . GLY A 1 502 ? 18.574 -37.138 -34.176 1.00 79.38 502 GLY A N 1
ATOM 3759 C CA . GLY A 1 502 ? 18.994 -35.746 -33.985 1.00 79.38 502 GLY A CA 1
ATOM 3760 C C . GLY A 1 502 ? 17.843 -34.750 -33.786 1.00 79.38 502 GLY A C 1
ATOM 3761 O O . GLY A 1 502 ? 16.674 -35.117 -33.711 1.00 79.38 502 GLY A O 1
ATOM 3762 N N . ALA A 1 503 ? 18.188 -33.464 -33.674 1.00 83.31 503 ALA A N 1
ATOM 3763 C CA . ALA A 1 503 ? 17.230 -32.368 -33.539 1.00 83.31 503 ALA A CA 1
ATOM 3764 C C . ALA A 1 503 ? 17.264 -31.476 -34.786 1.00 83.31 503 ALA A C 1
ATOM 3766 O O . ALA A 1 503 ? 18.336 -31.073 -35.243 1.00 83.31 503 ALA A O 1
ATOM 3767 N N . ARG A 1 504 ? 16.088 -31.147 -35.329 1.00 84.69 504 ARG A N 1
ATOM 3768 C CA . ARG A 1 504 ? 15.923 -30.225 -36.461 1.00 84.69 504 ARG A CA 1
ATOM 3769 C C . ARG A 1 504 ? 14.892 -29.156 -36.129 1.00 84.69 504 ARG A C 1
ATOM 3771 O O . ARG A 1 504 ? 13.920 -29.420 -35.426 1.00 84.69 504 ARG A O 1
ATOM 3778 N N . TYR A 1 505 ? 15.081 -27.965 -36.687 1.00 85.62 505 TYR A N 1
ATOM 3779 C CA . TYR A 1 505 ? 14.050 -26.934 -36.679 1.00 85.62 505 TYR A CA 1
ATOM 3780 C C . TYR A 1 505 ? 13.003 -27.247 -37.750 1.00 85.62 505 TYR A C 1
ATOM 3782 O O . TYR A 1 505 ? 13.345 -27.439 -38.916 1.00 85.62 505 TYR A O 1
ATOM 3790 N N . ALA A 1 506 ? 11.732 -27.290 -37.353 1.00 87.62 506 ALA A N 1
ATOM 3791 C CA . ALA A 1 506 ? 10.606 -27.495 -38.256 1.00 87.62 506 ALA A CA 1
ATOM 3792 C C . ALA A 1 506 ? 9.735 -26.235 -38.299 1.00 87.62 506 ALA A C 1
ATOM 3794 O O . ALA A 1 506 ? 9.343 -25.703 -37.260 1.00 87.62 506 ALA A O 1
ATOM 3795 N N . TYR A 1 507 ? 9.420 -25.778 -39.509 1.00 88.75 507 TYR A N 1
ATOM 3796 C CA . TYR A 1 507 ? 8.558 -24.627 -39.756 1.00 88.75 507 TYR A CA 1
ATOM 3797 C C . TYR A 1 507 ? 7.372 -25.071 -40.607 1.00 88.75 507 TYR A C 1
ATOM 3799 O O . TYR A 1 507 ? 7.555 -25.659 -41.671 1.00 88.75 507 TYR A O 1
ATOM 3807 N N . ASP A 1 508 ? 6.158 -24.772 -40.155 1.00 90.31 508 ASP A N 1
ATOM 3808 C CA . ASP A 1 508 ? 4.952 -25.030 -40.934 1.00 90.31 508 ASP A CA 1
ATOM 3809 C C . ASP A 1 508 ? 4.624 -23.818 -41.812 1.00 90.31 508 ASP A C 1
ATOM 3811 O O . ASP A 1 508 ? 4.215 -22.760 -41.326 1.00 90.31 508 ASP A O 1
ATOM 3815 N N . LEU A 1 509 ? 4.791 -23.979 -43.126 1.00 93.69 509 LEU A N 1
ATOM 3816 C CA . LEU A 1 509 ? 4.535 -22.917 -44.098 1.00 93.69 509 LEU A CA 1
ATOM 3817 C C . LEU A 1 509 ? 3.062 -22.479 -44.142 1.00 93.69 509 LEU A C 1
ATOM 3819 O O . LEU A 1 509 ? 2.790 -21.329 -44.483 1.00 93.69 509 LEU A O 1
ATOM 3823 N N . ARG A 1 510 ? 2.110 -23.341 -43.754 1.00 92.06 510 ARG A N 1
ATOM 3824 C CA . ARG A 1 510 ? 0.686 -22.975 -43.638 1.00 92.06 510 ARG A CA 1
ATOM 3825 C C . ARG A 1 510 ? 0.506 -21.943 -42.531 1.00 92.06 510 ARG A C 1
ATOM 3827 O O . ARG A 1 510 ? -0.201 -20.955 -42.715 1.00 92.06 510 ARG A O 1
ATOM 3834 N N . VAL A 1 511 ? 1.200 -22.141 -41.410 1.00 90.38 511 VAL A N 1
ATOM 3835 C CA . VAL A 1 511 ? 1.183 -21.211 -40.275 1.00 90.38 511 VAL A CA 1
ATOM 3836 C C . VAL A 1 511 ? 1.895 -19.912 -40.631 1.00 90.38 511 VAL A C 1
ATOM 3838 O O . VAL A 1 511 ? 1.358 -18.842 -40.352 1.00 90.38 511 VAL A O 1
ATOM 3841 N N . VAL A 1 512 ? 3.057 -19.981 -41.289 1.00 92.50 512 VAL A N 1
ATOM 3842 C CA . VAL A 1 512 ? 3.766 -18.781 -41.771 1.00 92.50 512 VAL A CA 1
ATOM 3843 C C . VAL A 1 512 ? 2.861 -17.961 -42.693 1.00 92.50 512 VAL A C 1
ATOM 3845 O O . VAL A 1 512 ? 2.676 -16.769 -42.452 1.00 92.50 512 VAL A O 1
ATOM 3848 N N . ARG A 1 513 ? 2.218 -18.606 -43.676 1.00 94.88 513 ARG A N 1
ATOM 3849 C CA . ARG A 1 513 ? 1.272 -17.962 -44.597 1.00 94.88 513 ARG A CA 1
ATOM 3850 C C . ARG A 1 513 ? 0.101 -17.317 -43.862 1.00 94.88 513 ARG A C 1
ATOM 3852 O O . ARG A 1 513 ? -0.191 -16.147 -44.079 1.00 94.88 513 ARG A O 1
ATOM 3859 N N . ALA A 1 514 ? -0.549 -18.059 -42.964 1.00 90.94 514 ALA A N 1
ATOM 3860 C CA . ALA A 1 514 ? -1.690 -17.557 -42.205 1.00 90.94 514 ALA A CA 1
ATOM 3861 C C . ALA A 1 514 ? -1.322 -16.333 -41.351 1.00 90.94 514 ALA A C 1
ATOM 3863 O O . ALA A 1 514 ? -2.106 -15.390 -41.255 1.00 90.94 514 ALA A O 1
ATOM 3864 N N . ARG A 1 515 ? -0.122 -16.316 -40.754 1.00 90.06 515 ARG A N 1
ATOM 3865 C CA . ARG A 1 515 ? 0.361 -15.182 -39.954 1.00 90.06 515 ARG A CA 1
ATOM 3866 C C . ARG A 1 515 ? 0.739 -13.981 -40.811 1.00 90.06 515 ARG A C 1
ATOM 3868 O O . ARG A 1 515 ? 0.359 -12.872 -40.450 1.00 90.06 515 ARG A O 1
ATOM 3875 N N . ALA A 1 516 ? 1.417 -14.198 -41.936 1.00 91.69 516 ALA A N 1
ATOM 3876 C CA . ALA A 1 516 ? 1.717 -13.143 -42.899 1.00 91.69 516 ALA A CA 1
ATOM 3877 C C . ALA A 1 516 ? 0.425 -12.474 -43.395 1.00 91.69 516 ALA A C 1
ATOM 3879 O O . ALA A 1 516 ? 0.278 -11.261 -43.258 1.00 91.69 516 ALA A O 1
ATOM 3880 N N . ARG A 1 517 ? -0.558 -13.277 -43.827 1.00 91.62 517 ARG A N 1
ATOM 3881 C CA . ARG A 1 517 ? -1.884 -12.803 -44.245 1.00 91.62 517 ARG A CA 1
ATOM 3882 C C . ARG A 1 517 ? -2.633 -12.059 -43.146 1.00 91.62 517 ARG A C 1
ATOM 3884 O O . ARG A 1 517 ? -3.275 -11.047 -43.407 1.00 91.62 517 ARG A O 1
ATOM 3891 N N . ALA A 1 518 ? -2.590 -12.568 -41.916 1.00 89.69 518 ALA A N 1
ATOM 3892 C CA . ALA A 1 518 ? -3.245 -11.908 -40.796 1.00 89.69 518 ALA A CA 1
ATOM 3893 C C . ALA A 1 518 ? -2.644 -10.519 -40.555 1.00 89.69 518 ALA A C 1
ATOM 3895 O O . ALA A 1 518 ? -3.394 -9.574 -40.340 1.00 89.69 518 ALA A O 1
ATOM 3896 N N . LEU A 1 519 ? -1.317 -10.376 -40.633 1.00 87.88 519 LEU A N 1
ATOM 3897 C CA . LEU A 1 519 ? -0.649 -9.085 -40.466 1.00 87.88 519 LEU A CA 1
ATOM 3898 C C . LEU A 1 519 ? -0.987 -8.118 -41.604 1.00 87.88 519 LEU A C 1
ATOM 3900 O O . LEU A 1 519 ? -1.402 -6.995 -41.323 1.00 87.88 519 LEU A O 1
ATOM 3904 N N . THR A 1 520 ? -0.887 -8.549 -42.864 1.00 87.50 520 THR A N 1
ATOM 3905 C CA . THR A 1 520 ? -1.209 -7.683 -44.012 1.00 87.50 520 THR A CA 1
ATOM 3906 C C . THR A 1 520 ? -2.689 -7.317 -44.075 1.00 87.50 520 THR A C 1
ATOM 3908 O O . THR A 1 520 ? -3.025 -6.211 -44.486 1.00 87.50 520 THR A O 1
ATOM 3911 N N . GLY A 1 521 ? -3.580 -8.198 -43.612 1.00 84.75 521 GLY A N 1
ATOM 3912 C CA . GLY A 1 521 ? -5.019 -7.938 -43.556 1.00 84.75 521 GLY A CA 1
ATOM 3913 C C . GLY A 1 521 ? -5.496 -7.124 -42.346 1.00 84.75 521 GLY A C 1
ATOM 3914 O O . GLY A 1 521 ? -6.605 -6.599 -42.391 1.00 84.75 521 GLY A O 1
ATOM 3915 N N . THR A 1 522 ? -4.709 -7.012 -41.266 1.00 85.31 522 THR A N 1
ATOM 3916 C CA . THR A 1 522 ? -5.123 -6.293 -40.037 1.00 85.31 522 THR A CA 1
ATOM 3917 C C . THR A 1 522 ? -4.408 -4.964 -39.828 1.00 85.31 522 THR A C 1
ATOM 3919 O O . THR A 1 522 ? -5.007 -4.041 -39.280 1.00 85.31 522 THR A O 1
ATOM 3922 N N . LEU A 1 523 ? -3.159 -4.819 -40.280 1.00 83.19 523 LEU A N 1
ATOM 3923 C CA . LEU A 1 523 ? -2.388 -3.577 -40.152 1.00 83.19 523 LEU A CA 1
ATOM 3924 C C . LEU A 1 523 ? -2.629 -2.640 -41.342 1.00 83.19 523 LEU A C 1
ATOM 3926 O O . LEU A 1 523 ? -1.701 -2.261 -42.051 1.00 83.19 523 LEU A O 1
ATOM 3930 N N . THR A 1 524 ? -3.881 -2.228 -41.547 1.00 82.12 524 THR A N 1
ATOM 3931 C CA . THR A 1 524 ? -4.272 -1.369 -42.683 1.00 82.12 524 THR A CA 1
ATOM 3932 C C . THR A 1 524 ? -3.695 0.047 -42.618 1.00 82.12 524 THR A C 1
ATOM 3934 O O . THR A 1 524 ? -3.754 0.779 -43.600 1.00 82.12 524 THR A O 1
ATOM 3937 N N . SER A 1 525 ? -3.167 0.461 -41.464 1.00 81.75 525 SER A N 1
ATOM 3938 C CA . SER A 1 525 ? -2.478 1.743 -41.287 1.00 81.75 525 SER A CA 1
ATOM 3939 C C . SER A 1 525 ? -1.027 1.731 -41.778 1.00 81.75 525 SER A C 1
ATOM 3941 O O . SER A 1 525 ? -0.428 2.798 -41.889 1.00 81.75 525 SER A O 1
ATOM 3943 N N . ALA A 1 526 ? -0.455 0.559 -42.071 1.00 83.81 526 ALA A N 1
ATOM 3944 C CA . ALA A 1 526 ? 0.884 0.428 -42.631 1.00 83.81 526 ALA A CA 1
ATOM 3945 C C . ALA A 1 526 ? 0.803 0.256 -44.154 1.00 83.81 526 ALA A C 1
ATOM 3947 O O . ALA A 1 526 ? 0.122 -0.640 -44.647 1.00 83.81 526 ALA A O 1
ATOM 3948 N N . GLY A 1 527 ? 1.527 1.090 -44.908 1.00 84.00 527 GLY A N 1
ATOM 3949 C CA . GLY A 1 527 ? 1.541 1.008 -46.375 1.00 84.00 527 GLY A CA 1
ATOM 3950 C C . GLY A 1 527 ? 2.229 -0.253 -46.910 1.00 84.00 527 GLY A C 1
ATOM 3951 O O . GLY A 1 527 ? 1.845 -0.777 -47.954 1.00 84.00 527 GLY A O 1
ATOM 3952 N N . ARG A 1 528 ? 3.234 -0.760 -46.189 1.00 89.12 528 ARG A N 1
ATOM 3953 C CA . ARG A 1 528 ? 3.926 -2.016 -46.494 1.00 89.12 528 ARG A CA 1
ATOM 3954 C C . ARG A 1 528 ? 4.519 -2.613 -45.224 1.00 89.12 528 ARG A C 1
ATOM 3956 O O . ARG A 1 528 ? 4.959 -1.889 -44.336 1.00 89.12 528 ARG A O 1
ATOM 3963 N N . LEU A 1 529 ? 4.563 -3.939 -45.166 1.00 93.12 529 LEU A N 1
ATOM 3964 C CA . LEU A 1 529 ? 5.256 -4.689 -44.124 1.00 93.12 529 LEU A CA 1
ATOM 3965 C C . LEU A 1 529 ? 6.497 -5.352 -44.721 1.00 93.12 529 LEU A C 1
ATOM 3967 O O . LEU A 1 529 ? 6.430 -5.907 -45.818 1.00 93.12 529 LEU A O 1
ATOM 3971 N N . TYR A 1 530 ? 7.609 -5.313 -43.991 1.00 94.56 530 TYR A N 1
ATOM 3972 C CA . TYR A 1 530 ? 8.852 -5.972 -44.381 1.00 94.56 530 TYR A CA 1
ATOM 3973 C C . TYR A 1 530 ? 9.142 -7.132 -43.425 1.00 94.56 530 TYR A C 1
ATOM 3975 O O . TYR A 1 530 ? 9.081 -6.983 -42.203 1.00 94.56 530 TYR A O 1
ATOM 3983 N N . TYR A 1 531 ? 9.445 -8.302 -43.980 1.00 95.50 531 TYR A N 1
ATOM 3984 C CA . TYR A 1 531 ? 9.922 -9.455 -43.232 1.00 95.50 531 TYR A CA 1
ATOM 3985 C C . TYR A 1 531 ? 11.439 -9.352 -43.056 1.00 95.50 531 TYR A C 1
ATOM 3987 O O . TYR A 1 531 ? 12.176 -9.237 -44.033 1.00 95.50 531 TYR A O 1
ATOM 3995 N N . ALA A 1 532 ? 11.906 -9.403 -41.810 1.00 93.19 532 ALA A N 1
ATOM 3996 C CA . ALA A 1 532 ? 13.331 -9.361 -41.504 1.00 93.19 532 ALA A CA 1
ATOM 3997 C C . ALA A 1 532 ? 14.006 -10.671 -41.940 1.00 93.19 532 ALA A C 1
ATOM 3999 O O . ALA A 1 532 ? 13.768 -11.725 -41.342 1.00 93.19 532 ALA A O 1
ATOM 4000 N N . MET A 1 533 ? 14.875 -10.603 -42.949 1.00 92.62 533 MET A N 1
ATOM 4001 C CA . MET A 1 533 ? 15.531 -11.759 -43.575 1.00 92.62 533 MET A CA 1
ATOM 4002 C C . MET A 1 533 ? 16.254 -12.657 -42.557 1.00 92.62 533 MET A C 1
ATOM 4004 O O . MET A 1 533 ? 16.137 -13.886 -42.596 1.00 92.62 533 MET A O 1
ATOM 4008 N N . LYS A 1 534 ? 16.904 -12.040 -41.562 1.00 88.81 534 LYS A N 1
ATOM 4009 C CA . LYS A 1 534 ? 17.594 -12.718 -40.452 1.00 88.81 534 LYS A CA 1
ATOM 4010 C C . LYS A 1 534 ? 16.712 -13.654 -39.614 1.00 88.81 534 LYS A C 1
ATOM 4012 O O . LYS A 1 534 ? 17.245 -14.482 -38.880 1.00 88.81 534 LYS A O 1
ATOM 4017 N N . ALA A 1 535 ? 15.383 -13.517 -39.671 1.00 89.44 535 ALA A N 1
ATOM 4018 C CA . ALA A 1 535 ? 14.470 -14.364 -38.908 1.00 89.44 535 ALA A CA 1
ATOM 4019 C C . ALA A 1 535 ? 14.461 -15.809 -39.429 1.00 89.44 535 ALA A C 1
ATOM 4021 O O . ALA A 1 535 ? 14.499 -16.749 -38.635 1.00 89.44 535 ALA A O 1
ATOM 4022 N N . ASN A 1 536 ? 14.418 -15.985 -40.752 1.00 93.31 536 ASN A N 1
ATOM 4023 C CA . ASN A 1 536 ? 14.587 -17.277 -41.412 1.00 93.31 536 ASN A CA 1
ATOM 4024 C C . ASN A 1 536 ? 14.823 -17.050 -42.920 1.00 93.31 536 ASN A C 1
ATOM 4026 O O . ASN A 1 536 ? 13.858 -16.729 -43.619 1.00 93.31 536 ASN A O 1
ATOM 4030 N N . PRO A 1 537 ? 16.055 -17.247 -43.427 1.00 92.94 537 PRO A N 1
ATOM 4031 C CA . PRO A 1 537 ? 16.409 -17.003 -44.827 1.00 92.94 537 PRO A CA 1
ATOM 4032 C C . PRO A 1 537 ? 16.117 -18.195 -45.759 1.00 92.94 537 PRO A C 1
ATOM 4034 O O . PRO A 1 537 ? 16.622 -18.252 -46.884 1.00 92.94 537 PRO A O 1
ATOM 4037 N N . HIS A 1 538 ? 15.365 -19.201 -45.298 1.00 95.19 538 HIS A N 1
ATOM 4038 C CA . HIS A 1 538 ? 15.070 -20.387 -46.097 1.00 95.19 538 HIS A CA 1
ATOM 4039 C C . HIS A 1 538 ? 14.192 -20.031 -47.316 1.00 95.19 538 HIS A C 1
ATOM 4041 O O . HIS A 1 538 ? 13.121 -19.456 -47.112 1.00 95.19 538 HIS A O 1
ATOM 4047 N N . PRO A 1 539 ? 14.548 -20.436 -48.557 1.00 95.94 539 PRO A N 1
ATOM 4048 C CA . PRO A 1 539 ? 13.841 -20.030 -49.781 1.00 95.94 539 PRO A CA 1
ATOM 4049 C C . PRO A 1 539 ? 12.321 -20.194 -49.723 1.00 95.94 539 PRO A C 1
ATOM 4051 O O . PRO A 1 539 ? 11.590 -19.236 -49.930 1.00 95.94 539 PRO A O 1
ATOM 4054 N N . ALA A 1 540 ? 11.843 -21.365 -49.291 1.00 96.19 540 ALA A N 1
ATOM 4055 C CA . ALA A 1 540 ? 10.408 -21.631 -49.179 1.00 96.19 540 ALA A CA 1
ATOM 4056 C C . ALA A 1 540 ? 9.667 -20.715 -48.178 1.00 96.19 540 ALA A C 1
ATOM 4058 O O . ALA A 1 540 ? 8.473 -20.475 -48.329 1.00 96.19 540 ALA A O 1
ATOM 4059 N N . VAL A 1 541 ? 10.345 -20.205 -47.141 1.00 96.44 541 VAL A N 1
ATOM 4060 C CA . VAL A 1 541 ? 9.750 -19.223 -46.217 1.00 96.44 541 VAL A CA 1
ATOM 4061 C C . VAL A 1 541 ? 9.664 -17.862 -46.898 1.00 96.44 541 VAL A C 1
ATOM 4063 O O . VAL A 1 541 ? 8.619 -17.220 -46.813 1.00 96.44 541 VAL A O 1
ATOM 4066 N N . LEU A 1 542 ? 10.726 -17.460 -47.604 1.00 96.31 542 LEU A N 1
ATOM 4067 C CA . LEU A 1 542 ? 10.791 -16.198 -48.346 1.00 96.31 542 LEU A CA 1
ATOM 4068 C C . LEU A 1 542 ? 9.719 -16.131 -49.438 1.00 96.31 542 LEU A C 1
ATOM 4070 O O . LEU A 1 542 ? 8.992 -15.145 -49.515 1.00 96.31 542 LEU A O 1
ATOM 4074 N N . GLU A 1 543 ? 9.555 -17.205 -50.211 1.00 96.31 543 GLU A N 1
ATOM 4075 C CA . GLU A 1 543 ? 8.504 -17.332 -51.229 1.00 96.31 543 GLU A CA 1
ATOM 4076 C C . GLU A 1 543 ? 7.108 -17.173 -50.617 1.00 96.31 543 GLU A C 1
ATOM 4078 O O . GLU A 1 543 ? 6.264 -16.458 -51.155 1.00 96.31 543 GLU A O 1
ATOM 4083 N N . VAL A 1 544 ? 6.861 -17.792 -49.456 1.00 97.25 544 VAL A N 1
ATOM 4084 C CA . VAL A 1 544 ? 5.565 -17.700 -48.773 1.00 97.25 544 VAL A CA 1
ATOM 4085 C C . VAL A 1 544 ? 5.288 -16.284 -48.277 1.00 97.25 544 VAL A C 1
ATOM 4087 O O . VAL A 1 544 ? 4.198 -15.775 -48.535 1.00 97.25 544 VAL A O 1
ATOM 4090 N N . VAL A 1 545 ? 6.230 -15.635 -47.585 1.00 96.00 545 VAL A N 1
ATOM 4091 C CA . VAL A 1 545 ? 5.997 -14.274 -47.068 1.00 96.00 545 VAL A CA 1
ATOM 4092 C C . VAL A 1 545 ? 5.870 -13.254 -48.202 1.00 96.00 545 VAL A C 1
ATOM 4094 O O . VAL A 1 545 ? 4.977 -12.410 -48.146 1.00 96.00 545 VAL A O 1
ATOM 4097 N N . ALA A 1 546 ? 6.671 -13.384 -49.264 1.00 95.31 546 ALA A N 1
ATOM 4098 C CA . ALA A 1 546 ? 6.574 -12.531 -50.445 1.00 95.31 546 ALA A CA 1
ATOM 4099 C C . ALA A 1 546 ? 5.235 -12.725 -51.178 1.00 95.31 546 ALA A C 1
ATOM 4101 O O . ALA A 1 546 ? 4.600 -11.744 -51.558 1.00 95.31 546 ALA A O 1
ATOM 4102 N N . SER A 1 547 ? 4.743 -13.969 -51.293 1.00 94.88 547 SER A N 1
ATOM 4103 C CA . SER A 1 547 ? 3.442 -14.259 -51.923 1.00 94.88 547 SER A CA 1
ATOM 4104 C C . SER A 1 547 ? 2.242 -13.644 -51.193 1.00 94.88 547 SER A C 1
ATOM 4106 O O . SER A 1 547 ? 1.194 -13.446 -51.801 1.00 94.88 547 SER A O 1
ATOM 4108 N N . GLU A 1 548 ? 2.387 -13.316 -49.904 1.00 94.81 548 GLU A N 1
ATOM 4109 C CA . GLU A 1 548 ? 1.358 -12.629 -49.111 1.00 94.81 548 GLU A CA 1
ATOM 4110 C C . GLU A 1 548 ? 1.564 -11.099 -49.072 1.00 94.81 548 GLU A C 1
ATOM 4112 O O . GLU A 1 548 ? 0.869 -10.403 -48.330 1.00 94.81 548 GLU A O 1
ATOM 4117 N N . GLY A 1 549 ? 2.488 -10.565 -49.883 1.00 91.81 549 GLY A N 1
ATOM 4118 C CA . GLY A 1 549 ? 2.674 -9.129 -50.113 1.00 91.81 549 GLY A CA 1
ATOM 4119 C C . GLY A 1 549 ? 3.690 -8.432 -49.203 1.00 91.81 549 GLY A C 1
ATOM 4120 O O . GLY A 1 549 ? 3.721 -7.201 -49.170 1.00 91.81 549 GLY A O 1
ATOM 4121 N N . LEU A 1 550 ? 4.511 -9.178 -48.454 1.00 95.12 550 LEU A N 1
ATOM 4122 C CA . LEU A 1 550 ? 5.568 -8.592 -47.625 1.00 95.12 550 LEU A CA 1
ATOM 4123 C C . LEU A 1 550 ? 6.820 -8.296 -48.467 1.00 95.12 550 LEU A C 1
ATOM 4125 O O . LEU A 1 550 ? 7.235 -9.115 -49.285 1.00 95.12 550 LEU A O 1
ATOM 4129 N N . GLY A 1 551 ? 7.452 -7.146 -48.219 1.00 96.19 551 GLY A N 1
ATOM 4130 C CA . GLY A 1 551 ? 8.823 -6.873 -48.666 1.00 96.19 551 GLY A CA 1
ATOM 4131 C C . GLY A 1 551 ? 9.854 -7.579 -47.780 1.00 96.19 551 GLY A C 1
ATOM 4132 O O . GLY A 1 551 ? 9.495 -8.209 -46.781 1.00 96.19 551 GLY A O 1
ATOM 4133 N N . LEU A 1 552 ? 11.140 -7.463 -48.113 1.00 97.50 552 LEU A N 1
ATOM 4134 C CA . LEU A 1 552 ? 12.230 -8.045 -47.322 1.00 97.50 552 LEU A CA 1
ATOM 4135 C C . LEU A 1 552 ? 13.136 -6.951 -46.763 1.00 97.50 552 LEU A C 1
ATOM 4137 O O . LEU A 1 552 ? 13.600 -6.084 -47.499 1.00 97.50 552 LEU A O 1
ATOM 4141 N N . GLU A 1 553 ? 13.383 -6.996 -45.457 1.00 96.19 553 GLU A N 1
ATOM 4142 C CA . GLU A 1 553 ? 14.407 -6.177 -44.809 1.00 96.19 553 GLU A CA 1
ATOM 4143 C C . GLU A 1 553 ? 15.702 -6.986 -44.709 1.00 96.19 553 GLU A C 1
ATOM 4145 O O . GLU A 1 553 ? 15.699 -8.117 -44.213 1.00 96.19 553 GLU A O 1
ATOM 4150 N N . CYS A 1 554 ? 16.787 -6.411 -45.228 1.00 96.56 554 CYS A N 1
ATOM 4151 C CA . CYS A 1 554 ? 18.090 -7.051 -45.364 1.00 96.56 554 CYS A CA 1
ATOM 4152 C C . CYS A 1 554 ? 19.164 -6.174 -44.716 1.00 96.56 554 CYS A C 1
ATOM 4154 O O . CYS A 1 554 ? 19.297 -5.003 -45.058 1.00 96.56 554 CYS A O 1
ATOM 4156 N N . VAL A 1 555 ? 19.990 -6.747 -43.845 1.00 93.62 555 VAL A N 1
ATOM 4157 C CA . VAL A 1 555 ? 21.055 -6.030 -43.122 1.00 93.62 555 VAL A CA 1
ATOM 4158 C C . VAL A 1 555 ? 22.446 -6.232 -43.733 1.00 93.62 555 VAL A C 1
ATOM 4160 O O . VAL A 1 555 ? 23.406 -5.614 -43.281 1.00 93.62 555 VAL A O 1
ATOM 4163 N N . SER A 1 556 ? 22.582 -7.099 -44.742 1.00 95.06 556 SER A N 1
ATOM 4164 C CA . SER A 1 556 ? 23.848 -7.338 -45.456 1.00 95.06 556 SER A CA 1
ATOM 4165 C C . SER A 1 556 ? 23.639 -7.528 -46.959 1.00 95.06 556 SER A C 1
ATOM 4167 O O . SER A 1 556 ? 22.579 -7.992 -47.387 1.00 95.06 556 SER A O 1
ATOM 4169 N N . ILE A 1 557 ? 24.657 -7.234 -47.775 1.00 96.31 557 ILE A N 1
ATOM 4170 C CA . ILE A 1 557 ? 24.557 -7.436 -49.229 1.00 96.31 557 ILE A CA 1
ATOM 4171 C C . ILE A 1 557 ? 24.307 -8.906 -49.603 1.00 96.31 557 ILE A C 1
ATOM 4173 O O . ILE A 1 557 ? 23.623 -9.201 -50.581 1.00 96.31 557 ILE A O 1
ATOM 4177 N N . GLY A 1 558 ? 24.804 -9.850 -48.795 1.00 95.81 558 GLY A N 1
ATOM 4178 C CA . GLY A 1 558 ? 24.548 -11.279 -48.983 1.00 95.81 558 GLY A CA 1
ATOM 4179 C C . GLY A 1 558 ? 23.062 -11.630 -48.873 1.00 95.81 558 GLY A C 1
ATOM 4180 O O . GLY A 1 558 ? 22.564 -12.445 -49.646 1.00 95.81 558 GLY A O 1
ATOM 4181 N N . GLU A 1 559 ? 22.339 -10.970 -47.967 1.00 96.56 559 GLU A N 1
ATOM 4182 C CA . GLU A 1 559 ? 20.888 -11.116 -47.841 1.00 96.56 559 GLU A CA 1
ATOM 4183 C C . GLU A 1 559 ? 20.152 -10.527 -49.050 1.00 96.56 559 GLU A C 1
ATOM 4185 O O . GLU A 1 559 ? 19.257 -11.177 -49.584 1.00 96.56 559 GLU A O 1
ATOM 4190 N N . VAL A 1 560 ? 20.572 -9.358 -49.548 1.00 97.19 560 VAL A N 1
ATOM 4191 C CA . VAL A 1 560 ? 20.004 -8.749 -50.767 1.00 97.19 560 VAL A CA 1
ATOM 4192 C C . VAL A 1 560 ? 20.178 -9.677 -51.974 1.00 97.19 560 VAL A C 1
ATOM 4194 O O . VAL A 1 560 ? 19.206 -9.970 -52.672 1.00 97.19 560 VAL A O 1
ATOM 4197 N N . ARG A 1 561 ? 21.390 -10.211 -52.186 1.00 96.62 561 ARG A N 1
ATOM 4198 C CA . ARG A 1 561 ? 21.666 -11.188 -53.254 1.00 96.62 561 ARG A CA 1
ATOM 4199 C C . ARG A 1 561 ? 20.790 -12.425 -53.123 1.00 96.62 561 ARG A C 1
ATOM 4201 O O . ARG A 1 561 ? 20.245 -12.886 -54.118 1.00 96.62 561 ARG A O 1
ATOM 4208 N N . ARG A 1 562 ? 20.628 -12.940 -51.902 1.00 95.88 562 ARG A N 1
ATOM 4209 C CA . ARG A 1 562 ? 19.797 -14.117 -51.642 1.00 95.88 562 ARG A CA 1
ATOM 4210 C C . ARG A 1 562 ? 18.330 -13.865 -51.978 1.00 95.88 562 ARG A C 1
ATOM 4212 O O . ARG A 1 562 ? 17.686 -14.742 -52.544 1.00 95.88 562 ARG A O 1
ATOM 4219 N N . VAL A 1 563 ? 17.806 -12.680 -51.663 1.00 96.75 563 VAL A N 1
ATOM 4220 C CA . VAL A 1 563 ? 16.441 -12.301 -52.054 1.00 96.75 563 VAL A CA 1
ATOM 4221 C C . VAL A 1 563 ? 16.312 -12.259 -53.573 1.00 96.75 563 VAL A C 1
ATOM 4223 O O . VAL A 1 563 ? 15.364 -12.830 -54.098 1.00 96.75 563 VAL A O 1
ATOM 4226 N N . ARG A 1 564 ? 17.274 -11.674 -54.294 1.00 95.94 564 ARG A N 1
ATOM 4227 C CA . ARG A 1 564 ? 17.244 -11.645 -55.767 1.00 95.94 564 ARG A CA 1
ATOM 4228 C C . ARG A 1 564 ? 17.382 -13.025 -56.401 1.00 95.94 564 ARG A C 1
ATOM 4230 O O . ARG A 1 564 ? 16.658 -13.328 -57.340 1.00 95.94 564 ARG A O 1
ATOM 4237 N N . GLU A 1 565 ? 18.241 -13.877 -55.850 1.00 96.00 565 GLU A N 1
ATOM 4238 C CA . GLU A 1 565 ? 18.409 -15.269 -56.284 1.00 96.00 565 GLU A CA 1
ATOM 4239 C C . GLU A 1 565 ? 17.103 -16.070 -56.162 1.00 96.00 565 GLU A C 1
ATOM 4241 O O . GLU A 1 565 ? 16.778 -16.853 -57.049 1.00 96.00 565 GLU A O 1
ATOM 4246 N N . VAL A 1 566 ? 16.360 -15.882 -55.066 1.00 95.94 566 VAL A N 1
ATOM 4247 C CA . VAL A 1 566 ? 15.165 -16.683 -54.753 1.00 95.94 566 VAL A CA 1
ATOM 4248 C C . VAL A 1 566 ? 13.880 -16.075 -55.325 1.00 95.94 566 VAL A C 1
ATOM 4250 O O . VAL A 1 566 ? 13.018 -16.808 -55.796 1.00 95.94 566 VAL A O 1
ATOM 4253 N N . LEU A 1 567 ? 13.724 -14.752 -55.256 1.00 95.62 567 LEU A N 1
ATOM 4254 C CA . LEU A 1 567 ? 12.455 -14.052 -55.493 1.00 95.62 567 LEU A CA 1
ATOM 4255 C C . LEU A 1 567 ? 12.473 -13.111 -56.707 1.00 95.62 567 LEU A C 1
ATOM 4257 O O . LEU A 1 567 ? 11.427 -12.574 -57.069 1.00 95.62 567 LEU A O 1
ATOM 4261 N N . GLY A 1 568 ? 13.630 -12.902 -57.341 1.00 92.06 568 GLY A N 1
ATOM 4262 C CA . GLY A 1 568 ? 13.770 -12.002 -58.485 1.00 92.06 568 GLY A CA 1
ATOM 4263 C C . GLY A 1 568 ? 13.602 -10.515 -58.141 1.00 92.06 568 GLY A C 1
ATOM 4264 O O . GLY A 1 568 ? 13.730 -10.087 -56.988 1.00 92.06 568 GLY A O 1
ATOM 4265 N N . ASP A 1 569 ? 13.336 -9.708 -59.169 1.00 91.00 569 ASP A N 1
ATOM 4266 C CA . ASP A 1 569 ? 13.401 -8.240 -59.089 1.00 91.00 569 ASP A CA 1
ATOM 4267 C C . ASP A 1 569 ? 12.105 -7.580 -58.596 1.00 91.00 569 ASP A C 1
ATOM 4269 O O . ASP A 1 569 ? 12.106 -6.408 -58.225 1.00 91.00 569 ASP A O 1
ATOM 4273 N N . GLU A 1 570 ? 10.996 -8.322 -58.550 1.00 86.75 570 GLU A N 1
ATOM 4274 C CA . GLU A 1 570 ? 9.674 -7.760 -58.242 1.00 86.75 570 GLU A CA 1
ATOM 4275 C C . GLU A 1 570 ? 9.462 -7.477 -56.751 1.00 86.75 570 GLU A C 1
ATOM 4277 O O . GLU A 1 570 ? 8.611 -6.663 -56.383 1.00 86.75 570 GLU A O 1
ATOM 4282 N N . VAL A 1 571 ? 10.231 -8.128 -55.871 1.00 93.75 571 VAL A N 1
ATOM 4283 C CA . VAL A 1 571 ? 10.024 -7.997 -54.428 1.00 93.75 571 VAL A CA 1
ATOM 4284 C C . VAL A 1 571 ? 10.784 -6.785 -53.877 1.00 93.75 571 VAL A C 1
ATOM 4286 O O . VAL A 1 571 ? 11.997 -6.679 -54.087 1.00 93.75 571 VAL A O 1
ATOM 4289 N N . PRO A 1 572 ? 10.116 -5.867 -53.151 1.00 95.06 572 PRO A N 1
ATOM 4290 C CA . PRO A 1 572 ? 10.780 -4.726 -52.536 1.00 95.06 572 PRO A CA 1
ATOM 4291 C C . PRO A 1 572 ? 11.793 -5.158 -51.479 1.00 95.06 572 PRO A C 1
ATOM 4293 O O . PRO A 1 572 ? 11.480 -5.973 -50.606 1.00 95.06 572 PRO A O 1
ATOM 4296 N N . ILE A 1 573 ? 12.982 -4.560 -51.526 1.00 97.25 573 ILE A N 1
ATOM 4297 C CA . ILE A 1 573 ? 14.048 -4.784 -50.550 1.00 97.25 573 ILE A CA 1
ATOM 4298 C C . ILE A 1 573 ? 14.346 -3.470 -49.845 1.00 97.25 573 ILE A C 1
ATOM 4300 O O . ILE A 1 573 ? 14.638 -2.475 -50.504 1.00 97.25 573 ILE A O 1
ATOM 4304 N N . LEU A 1 574 ? 14.321 -3.496 -48.516 1.00 96.31 574 LEU A N 1
ATOM 4305 C CA . LEU A 1 574 ? 14.820 -2.422 -47.669 1.00 96.31 574 LEU A CA 1
ATOM 4306 C C . LEU A 1 574 ? 16.177 -2.850 -47.096 1.00 96.31 574 LEU A C 1
ATOM 4308 O O . LEU A 1 574 ? 16.257 -3.786 -46.303 1.00 96.31 574 LEU A O 1
ATOM 4312 N N . PHE A 1 575 ? 17.245 -2.188 -47.531 1.00 97.00 575 PHE A N 1
ATOM 4313 C CA . PHE A 1 575 ? 18.616 -2.457 -47.119 1.00 97.00 575 PHE A CA 1
ATOM 4314 C C . PHE A 1 575 ? 19.014 -1.566 -45.932 1.00 97.00 575 PHE A C 1
ATOM 4316 O O . PHE A 1 575 ? 19.131 -0.340 -46.040 1.00 97.00 575 PHE A O 1
ATOM 4323 N N . THR A 1 576 ? 19.219 -2.199 -44.779 1.00 94.12 576 THR A N 1
ATOM 4324 C CA . THR A 1 576 ? 19.417 -1.578 -43.458 1.00 94.12 576 THR A CA 1
ATOM 4325 C C . THR A 1 576 ? 20.762 -1.932 -42.821 1.00 94.12 576 THR A C 1
ATOM 4327 O O . THR A 1 576 ? 20.808 -2.349 -41.652 1.00 94.12 576 THR A O 1
ATOM 4330 N N . PRO A 1 577 ? 21.887 -1.761 -43.543 1.00 91.25 577 PRO A N 1
ATOM 4331 C CA . PRO A 1 577 ? 23.195 -2.122 -43.019 1.00 91.25 577 PRO A CA 1
ATOM 4332 C C . PRO A 1 577 ? 23.514 -1.330 -41.752 1.00 91.25 577 PRO A C 1
ATOM 4334 O O . PRO A 1 577 ? 22.963 -0.260 -41.501 1.00 91.25 577 PRO A O 1
ATOM 4337 N N . ASN A 1 578 ? 24.406 -1.864 -40.926 1.00 82.12 578 ASN A N 1
ATOM 4338 C CA . ASN A 1 578 ? 25.033 -1.105 -39.850 1.00 82.12 578 ASN A CA 1
ATOM 4339 C C . ASN A 1 578 ? 26.505 -0.929 -40.195 1.00 82.12 578 ASN A C 1
ATOM 4341 O O . ASN A 1 578 ? 27.285 -1.841 -39.937 1.00 82.12 578 ASN A O 1
ATOM 4345 N N . PHE A 1 579 ? 26.840 0.197 -40.827 1.00 74.69 579 PHE A N 1
ATOM 4346 C CA . PHE A 1 579 ? 28.174 0.486 -41.366 1.00 74.69 579 PHE A CA 1
ATOM 4347 C C . PHE A 1 579 ? 28.756 -0.669 -42.213 1.00 74.69 579 PHE A C 1
ATOM 4349 O O . PHE A 1 579 ? 29.522 -1.496 -41.721 1.00 74.69 579 PHE A O 1
ATOM 4356 N N . CYS A 1 580 ? 28.417 -0.725 -43.504 1.00 86.75 580 CYS A N 1
ATOM 4357 C CA . CYS A 1 580 ? 29.025 -1.663 -44.458 1.00 86.75 580 CYS A CA 1
ATOM 4358 C C . CYS A 1 580 ? 30.086 -0.991 -45.348 1.00 86.75 580 CYS A C 1
ATOM 4360 O O . CYS A 1 580 ? 30.235 0.234 -45.350 1.00 86.75 580 CYS A O 1
ATOM 4362 N N . ASP A 1 581 ? 30.825 -1.800 -46.116 1.00 89.31 581 ASP A N 1
ATOM 4363 C CA . ASP A 1 581 ? 31.743 -1.295 -47.142 1.00 89.31 581 ASP A CA 1
ATOM 4364 C C . ASP A 1 581 ? 30.969 -0.459 -48.173 1.00 89.31 581 ASP A C 1
ATOM 4366 O O . ASP A 1 581 ? 29.844 -0.794 -48.548 1.00 89.31 581 ASP A O 1
ATOM 4370 N N . VAL A 1 582 ? 31.578 0.630 -48.645 1.00 88.44 582 VAL A N 1
ATOM 4371 C CA . VAL A 1 582 ? 30.965 1.561 -49.605 1.00 88.44 582 VAL A CA 1
ATOM 4372 C C . VAL A 1 582 ? 30.442 0.837 -50.851 1.00 88.44 582 VAL A C 1
ATOM 4374 O O . VAL A 1 582 ? 29.360 1.150 -51.347 1.00 88.44 582 VAL A O 1
ATOM 4377 N N . ARG A 1 583 ? 31.176 -0.177 -51.324 1.00 91.69 583 ARG A N 1
ATOM 4378 C CA . ARG A 1 583 ? 30.822 -0.954 -52.521 1.00 91.69 583 ARG A CA 1
ATOM 4379 C C . ARG A 1 583 ? 29.520 -1.732 -52.351 1.00 91.69 583 ARG A C 1
ATOM 4381 O O . ARG A 1 583 ? 28.839 -1.985 -53.341 1.00 91.69 583 ARG A O 1
ATOM 4388 N N . GLU A 1 584 ? 29.156 -2.088 -51.119 1.00 95.69 584 GLU A N 1
ATOM 4389 C CA . GLU A 1 584 ? 27.893 -2.775 -50.843 1.00 95.69 584 GLU A CA 1
ATOM 4390 C C . GLU A 1 584 ? 26.685 -1.866 -51.084 1.00 95.69 584 GLU A C 1
ATOM 4392 O O . GLU A 1 584 ? 25.648 -2.352 -51.525 1.00 95.69 584 GLU A O 1
ATOM 4397 N N . TYR A 1 585 ? 26.813 -0.551 -50.870 1.00 94.94 585 TYR A N 1
ATOM 4398 C CA . TYR A 1 585 ? 25.739 0.393 -51.187 1.00 94.94 585 TYR A CA 1
ATOM 4399 C C . TYR A 1 585 ? 25.516 0.510 -52.698 1.00 94.94 585 TYR A C 1
ATOM 4401 O O . TYR A 1 585 ? 24.373 0.456 -53.148 1.00 94.94 585 TYR A O 1
ATOM 4409 N N . ASP A 1 586 ? 26.589 0.631 -53.490 1.00 93.94 586 ASP A N 1
ATOM 4410 C CA . ASP A 1 586 ? 26.496 0.667 -54.957 1.00 93.94 586 ASP A CA 1
ATOM 4411 C C . ASP A 1 586 ? 25.852 -0.603 -55.516 1.00 93.94 586 ASP A C 1
ATOM 4413 O O . ASP A 1 586 ? 24.991 -0.543 -56.397 1.00 93.94 586 ASP A O 1
ATOM 4417 N N . GLU A 1 587 ? 26.230 -1.756 -54.969 1.00 96.50 587 GLU A N 1
ATOM 4418 C CA . GLU A 1 587 ? 25.638 -3.024 -55.364 1.00 96.50 587 GLU A CA 1
ATOM 4419 C C . GLU A 1 587 ? 24.169 -3.133 -54.939 1.00 96.50 587 GLU A C 1
ATOM 4421 O O . GLU A 1 587 ? 23.339 -3.559 -55.740 1.00 96.50 587 GLU A O 1
ATOM 4426 N N . ALA A 1 588 ? 23.815 -2.701 -53.725 1.00 96.38 588 ALA A N 1
ATOM 4427 C CA . ALA A 1 588 ? 22.428 -2.683 -53.266 1.00 96.38 588 ALA A CA 1
ATOM 4428 C C . ALA A 1 588 ? 21.537 -1.814 -54.172 1.00 96.38 588 ALA A C 1
ATOM 4430 O O . ALA A 1 588 ? 20.449 -2.251 -54.551 1.00 96.38 588 ALA A O 1
ATOM 4431 N N . TYR A 1 589 ? 22.017 -0.636 -54.596 1.00 95.44 589 TYR A N 1
ATOM 4432 C CA . TYR A 1 589 ? 21.327 0.182 -55.599 1.00 95.44 589 TYR A CA 1
ATOM 4433 C C . TYR A 1 589 ? 21.200 -0.536 -56.946 1.00 95.44 589 TYR A C 1
ATOM 4435 O O . TYR A 1 589 ? 20.125 -0.516 -57.546 1.00 95.44 589 TYR A O 1
ATOM 4443 N N . GLY A 1 590 ? 22.269 -1.187 -57.419 1.00 94.56 590 GLY A N 1
ATOM 4444 C CA . GLY A 1 590 ? 22.258 -1.963 -58.664 1.00 94.56 590 GLY A CA 1
ATOM 4445 C C . GLY A 1 590 ? 21.274 -3.137 -58.640 1.00 94.56 590 GLY A C 1
ATOM 4446 O O . GLY A 1 590 ? 20.686 -3.468 -59.665 1.00 94.56 590 GLY A O 1
ATOM 4447 N N . LEU A 1 591 ? 21.043 -3.715 -57.459 1.00 96.12 591 LEU A N 1
ATOM 4448 C CA . LEU A 1 591 ? 20.046 -4.757 -57.201 1.00 96.12 591 LEU A CA 1
ATOM 4449 C C . LEU A 1 591 ? 18.655 -4.184 -56.859 1.00 96.12 591 LEU A C 1
ATOM 4451 O O . LEU A 1 591 ? 17.767 -4.930 -56.442 1.00 96.12 591 LEU A O 1
ATOM 4455 N N . GLY A 1 592 ? 18.439 -2.875 -57.006 1.00 94.75 592 GLY A N 1
ATOM 4456 C CA . GLY A 1 592 ? 17.138 -2.229 -56.819 1.00 94.75 592 GLY A CA 1
ATOM 4457 C C . GLY A 1 592 ? 16.633 -2.201 -55.372 1.00 94.75 592 GLY A C 1
ATOM 4458 O O . GLY A 1 592 ? 15.422 -2.225 -55.159 1.00 94.75 592 GLY A O 1
ATOM 4459 N N . ALA A 1 593 ? 17.525 -2.214 -54.378 1.00 96.06 593 ALA A N 1
ATOM 4460 C CA . ALA A 1 593 ? 17.150 -2.063 -52.974 1.00 96.06 593 ALA A CA 1
ATOM 4461 C C . ALA A 1 593 ? 16.996 -0.585 -52.575 1.00 96.06 593 ALA A C 1
ATOM 4463 O O . ALA A 1 593 ? 17.719 0.291 -53.053 1.00 96.06 593 ALA A O 1
ATOM 4464 N N . GLU A 1 594 ? 16.077 -0.314 -51.649 1.00 95.62 594 GLU A N 1
ATOM 4465 C CA . GLU A 1 594 ? 15.984 0.965 -50.949 1.00 95.62 594 GLU A CA 1
ATOM 4466 C C . GLU A 1 594 ? 17.049 1.009 -49.854 1.00 95.62 594 GLU A C 1
ATOM 4468 O O . GLU A 1 594 ? 17.102 0.129 -49.000 1.00 95.62 594 GLU A O 1
ATOM 4473 N N . VAL A 1 595 ? 17.917 2.016 -49.874 1.00 95.88 595 VAL A N 1
ATOM 4474 C CA . VAL A 1 595 ? 19.105 2.063 -49.015 1.00 95.88 595 VAL A CA 1
ATOM 4475 C C . VAL A 1 595 ? 18.878 2.985 -47.826 1.00 95.88 595 VAL A C 1
ATOM 4477 O O . VAL A 1 595 ? 18.446 4.122 -48.008 1.00 95.88 595 VAL A O 1
ATOM 4480 N N . THR A 1 596 ? 19.234 2.536 -46.620 1.00 95.19 596 THR A N 1
ATOM 4481 C CA . THR A 1 596 ? 19.347 3.411 -45.440 1.00 95.19 596 THR A CA 1
ATOM 4482 C C . THR A 1 596 ? 20.797 3.686 -45.047 1.00 95.19 596 THR A C 1
ATOM 4484 O O . THR A 1 596 ? 21.686 2.878 -45.312 1.00 95.19 596 THR A O 1
ATOM 4487 N N . ILE A 1 597 ? 21.017 4.814 -44.369 1.00 92.94 597 ILE A N 1
ATOM 4488 C CA . ILE A 1 597 ? 22.295 5.198 -43.756 1.00 92.94 597 ILE A CA 1
ATOM 4489 C C . ILE A 1 597 ? 22.121 5.539 -42.269 1.00 92.94 597 ILE A C 1
ATOM 4491 O O . ILE A 1 597 ? 21.040 5.940 -41.838 1.00 92.94 597 ILE A O 1
ATOM 4495 N N . ASP A 1 598 ? 23.198 5.417 -41.494 1.00 87.12 598 ASP A N 1
ATOM 4496 C CA . ASP A 1 598 ? 23.218 5.672 -40.043 1.00 87.12 598 ASP A CA 1
ATOM 4497 C C . ASP A 1 598 ? 23.664 7.074 -39.635 1.00 87.12 598 ASP A C 1
ATOM 4499 O O . ASP A 1 598 ? 23.635 7.394 -38.452 1.00 87.12 598 ASP A O 1
ATOM 4503 N N . GLY A 1 599 ? 24.120 7.902 -40.574 1.00 86.56 599 GLY A N 1
ATOM 4504 C CA . GLY A 1 599 ? 24.693 9.204 -40.252 1.00 86.56 599 GLY A CA 1
ATOM 4505 C C . GLY A 1 599 ? 25.364 9.873 -41.451 1.00 86.56 599 GLY A C 1
ATOM 4506 O O . GLY A 1 599 ? 25.420 9.289 -42.536 1.00 86.56 599 GLY A O 1
ATOM 4507 N N . PRO A 1 600 ? 25.882 11.101 -41.275 1.00 88.06 600 PRO A N 1
ATOM 4508 C CA . PRO A 1 600 ? 26.444 11.894 -42.369 1.00 88.06 600 PRO A CA 1
ATOM 4509 C C . PRO A 1 600 ? 27.809 11.378 -42.853 1.00 88.06 600 PRO A C 1
ATOM 4511 O O . PRO A 1 600 ? 28.207 11.663 -43.980 1.00 88.06 600 PRO A O 1
ATOM 4514 N N . ASP A 1 601 ? 28.519 10.598 -42.035 1.00 87.38 601 ASP A N 1
ATOM 4515 C CA . ASP A 1 601 ? 29.903 10.189 -42.306 1.00 87.38 601 ASP A CA 1
ATOM 4516 C C . ASP A 1 601 ? 30.037 9.357 -43.586 1.00 87.38 601 ASP A C 1
ATOM 4518 O O . ASP A 1 601 ? 30.985 9.532 -44.350 1.00 87.38 601 ASP A O 1
ATOM 4522 N N . VAL A 1 602 ? 29.064 8.483 -43.866 1.00 88.12 602 VAL A N 1
ATOM 4523 C CA . VAL A 1 602 ? 29.089 7.634 -45.068 1.00 88.12 602 VAL A CA 1
ATOM 4524 C C . VAL A 1 602 ? 28.883 8.445 -46.351 1.00 88.12 602 VAL A C 1
ATOM 4526 O O . VAL A 1 602 ? 29.472 8.126 -47.383 1.00 88.12 602 VAL A O 1
ATOM 4529 N N . LEU A 1 603 ? 28.116 9.539 -46.272 1.00 90.62 603 LEU A N 1
ATOM 4530 C CA . LEU A 1 603 ? 27.927 10.472 -47.383 1.00 90.62 603 LEU A CA 1
ATOM 4531 C C . LEU A 1 603 ? 29.229 11.222 -47.688 1.00 90.62 603 LEU A C 1
ATOM 4533 O O . LEU A 1 603 ? 29.582 11.402 -48.851 1.00 90.62 603 LEU A O 1
ATOM 4537 N N . ALA A 1 604 ? 29.970 11.613 -46.647 1.00 87.31 604 ALA A N 1
ATOM 4538 C CA . ALA A 1 604 ? 31.267 12.266 -46.796 1.00 87.31 604 ALA A CA 1
ATOM 4539 C C . ALA A 1 604 ? 32.359 11.306 -47.303 1.00 87.31 604 ALA A C 1
ATOM 4541 O O . ALA A 1 604 ? 33.208 11.704 -48.099 1.00 87.31 604 ALA A O 1
ATOM 4542 N N . LEU A 1 605 ? 32.335 10.046 -46.858 1.00 87.12 605 LEU A N 1
ATOM 4543 C CA . LEU A 1 605 ? 33.317 9.029 -47.237 1.00 87.12 605 LEU A CA 1
ATOM 4544 C C . LEU A 1 605 ? 33.178 8.592 -48.705 1.00 87.12 605 LEU A C 1
ATOM 4546 O O . LEU A 1 605 ? 34.179 8.253 -49.335 1.00 87.12 605 LEU A O 1
ATOM 4550 N N . ALA A 1 606 ? 31.955 8.591 -49.244 1.00 88.06 606 ALA A N 1
ATOM 4551 C CA . ALA A 1 606 ? 31.648 8.063 -50.573 1.00 88.06 606 ALA A CA 1
ATOM 4552 C C . ALA A 1 606 ? 30.645 8.925 -51.362 1.00 88.06 606 ALA A C 1
ATOM 4554 O O . ALA A 1 606 ? 29.561 8.458 -51.721 1.00 88.06 606 ALA A O 1
ATOM 4555 N N . PRO A 1 607 ? 30.989 10.181 -51.684 1.00 91.44 607 PRO A N 1
ATOM 4556 C CA . PRO A 1 607 ? 30.056 11.119 -52.301 1.00 91.44 607 PRO A CA 1
ATOM 4557 C C . PRO A 1 607 ? 29.515 10.636 -53.654 1.00 91.44 607 PRO A C 1
ATOM 4559 O O . PRO A 1 607 ? 28.359 10.896 -53.976 1.00 91.44 607 PRO A O 1
ATOM 4562 N N . ASP A 1 608 ? 30.315 9.912 -54.440 1.00 92.75 608 ASP A N 1
ATOM 4563 C CA . ASP A 1 608 ? 29.926 9.459 -55.782 1.00 92.75 608 ASP A CA 1
ATOM 4564 C C . ASP A 1 608 ? 28.889 8.325 -55.759 1.00 92.75 608 ASP A C 1
ATOM 4566 O O . ASP A 1 608 ? 28.023 8.277 -56.631 1.00 92.75 608 ASP A O 1
ATOM 4570 N N . THR A 1 609 ? 28.912 7.469 -54.733 1.00 92.19 609 THR A N 1
ATOM 4571 C CA . THR A 1 609 ? 27.933 6.383 -54.540 1.00 92.19 609 THR A CA 1
ATOM 4572 C C . THR A 1 609 ? 26.527 6.924 -54.263 1.00 92.19 609 THR A C 1
ATOM 4574 O O . THR A 1 609 ? 25.538 6.329 -54.694 1.00 92.19 609 THR A O 1
ATOM 4577 N N . PHE A 1 610 ? 26.418 8.057 -53.558 1.00 94.81 610 PHE A N 1
ATOM 4578 C CA . PHE A 1 610 ? 25.134 8.619 -53.117 1.00 94.81 610 PHE A CA 1
ATOM 4579 C C . PHE A 1 610 ? 24.649 9.813 -53.949 1.00 94.81 610 PHE A C 1
ATOM 4581 O O . PHE A 1 610 ? 23.476 10.173 -53.863 1.00 94.81 610 PHE A O 1
ATOM 4588 N N . ARG A 1 611 ? 25.508 10.428 -54.771 1.00 95.19 611 ARG A N 1
ATOM 4589 C CA . ARG A 1 611 ? 25.169 11.629 -55.548 1.00 95.19 611 ARG A CA 1
ATOM 4590 C C . ARG A 1 611 ? 23.920 11.424 -56.408 1.00 95.19 611 ARG A C 1
ATOM 4592 O O . ARG A 1 611 ? 23.889 10.555 -57.277 1.00 95.19 611 ARG A O 1
ATOM 4599 N N . GLY A 1 612 ? 22.901 12.254 -56.184 1.00 93.38 612 GLY A N 1
ATOM 4600 C CA . GLY A 1 612 ? 21.633 12.194 -56.920 1.00 93.38 612 GLY A CA 1
ATOM 4601 C C . GLY A 1 612 ? 20.755 10.970 -56.626 1.00 93.38 612 GLY A C 1
ATOM 4602 O O . GLY A 1 612 ? 19.701 10.832 -57.248 1.00 93.38 612 GLY A O 1
ATOM 4603 N N . ARG A 1 613 ? 21.163 10.068 -55.721 1.00 94.75 613 ARG A N 1
ATOM 4604 C CA . ARG A 1 613 ? 20.417 8.845 -55.392 1.00 94.75 613 ARG A CA 1
ATOM 4605 C C . ARG A 1 613 ? 19.610 9.022 -54.100 1.00 94.75 613 ARG A C 1
ATOM 4607 O O . ARG A 1 613 ? 20.084 9.682 -53.178 1.00 94.75 613 ARG A O 1
ATOM 4614 N N . PRO A 1 614 ? 18.395 8.457 -54.019 1.00 95.31 614 PRO A N 1
ATOM 4615 C CA . PRO A 1 614 ? 17.553 8.576 -52.835 1.00 95.31 614 PRO A CA 1
ATOM 4616 C C . PRO A 1 614 ? 18.076 7.729 -51.671 1.00 95.31 614 PRO A C 1
ATOM 4618 O O . PRO A 1 614 ? 18.429 6.569 -51.871 1.00 95.31 614 PRO A O 1
ATOM 4621 N N . VAL A 1 615 ? 18.053 8.283 -50.457 1.00 94.56 615 VAL A N 1
ATOM 4622 C CA . VAL A 1 615 ? 18.498 7.603 -49.228 1.00 94.56 615 VAL A CA 1
ATOM 4623 C C . VAL A 1 615 ? 17.430 7.653 -48.137 1.00 94.56 615 VAL A C 1
ATOM 4625 O O . VAL A 1 615 ? 16.748 8.659 -47.957 1.00 94.56 615 VAL A O 1
ATOM 4628 N N . GLY A 1 616 ? 17.291 6.575 -47.374 1.00 95.06 616 GLY A N 1
ATOM 4629 C CA . GLY A 1 616 ? 16.620 6.584 -46.079 1.00 95.06 616 GLY A CA 1
ATOM 4630 C C . GLY A 1 616 ? 17.610 6.882 -44.955 1.00 95.06 616 GLY A C 1
ATOM 4631 O O . GLY A 1 616 ? 18.792 6.554 -45.053 1.00 95.06 616 GLY A O 1
ATOM 4632 N N . VAL A 1 617 ? 17.145 7.464 -43.855 1.00 93.50 617 VAL A N 1
ATOM 4633 C CA . VAL A 1 617 ? 17.984 7.716 -42.675 1.00 93.50 617 VAL A CA 1
ATOM 4634 C C . VAL A 1 617 ? 17.477 6.874 -41.520 1.00 93.50 617 VAL A C 1
ATOM 4636 O O . VAL A 1 617 ? 16.322 6.993 -41.108 1.00 93.50 617 VAL A O 1
ATOM 4639 N N . ARG A 1 618 ? 18.348 6.022 -40.973 1.00 92.25 618 ARG A N 1
ATOM 4640 C CA . ARG A 1 618 ? 18.075 5.357 -39.704 1.00 92.25 618 ARG A CA 1
ATOM 4641 C C . ARG A 1 618 ? 18.324 6.359 -38.583 1.00 92.25 618 ARG A C 1
ATOM 4643 O O . ARG A 1 618 ? 19.433 6.863 -38.442 1.00 92.25 618 ARG A O 1
ATOM 4650 N N . VAL A 1 619 ? 17.298 6.642 -37.790 1.00 89.12 619 VAL A N 1
ATOM 4651 C CA . VAL A 1 619 ? 17.359 7.560 -36.655 1.00 89.12 619 VAL A CA 1
ATOM 4652 C C . VAL A 1 619 ? 17.269 6.811 -35.332 1.00 89.12 619 VAL A C 1
ATOM 4654 O O . VAL A 1 619 ? 16.516 5.845 -35.183 1.00 89.12 619 VAL A O 1
ATOM 4657 N N . ASP A 1 620 ? 18.029 7.292 -34.357 1.00 83.69 620 ASP A N 1
ATOM 4658 C CA . ASP A 1 620 ? 17.886 6.925 -32.957 1.00 83.69 620 ASP A CA 1
ATOM 4659 C C . ASP A 1 620 ? 16.874 7.876 -32.287 1.00 83.69 620 ASP A C 1
ATOM 4661 O O . ASP A 1 620 ? 17.160 9.073 -32.138 1.00 83.69 620 ASP A O 1
ATOM 4665 N N . PRO A 1 621 ? 15.698 7.376 -31.855 1.00 75.81 621 PRO A N 1
ATOM 4666 C CA . PRO A 1 621 ? 14.689 8.184 -31.178 1.00 75.81 621 PRO A CA 1
ATOM 4667 C C . PRO A 1 621 ? 15.073 8.577 -29.739 1.00 75.81 621 PRO A C 1
ATOM 4669 O O . PRO A 1 621 ? 14.303 9.267 -29.075 1.00 75.81 621 PRO A O 1
ATOM 4672 N N . GLY A 1 622 ? 16.238 8.154 -29.233 1.00 59.69 622 GLY A N 1
ATOM 4673 C CA . GLY A 1 622 ? 16.748 8.523 -27.909 1.00 59.69 622 GLY A CA 1
ATOM 4674 C C . GLY A 1 622 ? 16.336 7.573 -26.780 1.00 59.69 622 GLY A C 1
ATOM 4675 O O . GLY A 1 622 ? 16.705 7.804 -25.630 1.00 59.69 622 GLY A O 1
ATOM 4676 N N . GLY A 1 623 ? 15.625 6.486 -27.095 1.00 54.09 623 GLY A N 1
ATOM 4677 C CA . GLY A 1 623 ? 15.293 5.414 -26.158 1.00 54.09 623 GLY A CA 1
ATOM 4678 C C . GLY A 1 623 ? 14.923 4.116 -26.879 1.00 54.09 623 GLY A C 1
ATOM 4679 O O . GLY A 1 623 ? 14.053 4.114 -27.749 1.00 54.09 623 GLY A O 1
ATOM 4680 N N . GLY A 1 624 ? 15.588 3.012 -26.532 1.00 49.50 624 GLY A N 1
ATOM 4681 C CA . GLY A 1 624 ? 15.305 1.682 -27.077 1.00 49.50 624 GLY A CA 1
ATOM 4682 C C . GLY A 1 624 ? 14.339 0.851 -26.228 1.00 49.50 624 GLY A C 1
ATOM 4683 O O . GLY A 1 624 ? 14.078 1.153 -25.065 1.00 49.50 624 GLY A O 1
ATOM 4684 N N . ALA A 1 625 ? 13.812 -0.222 -26.818 1.00 45.62 625 ALA A N 1
ATOM 4685 C CA . ALA A 1 625 ? 12.905 -1.176 -26.187 1.00 45.62 625 ALA A CA 1
ATOM 4686 C C . ALA A 1 625 ? 13.239 -2.604 -26.643 1.00 45.62 625 ALA A C 1
ATOM 4688 O O . ALA A 1 625 ? 13.327 -2.873 -27.835 1.00 45.62 625 ALA A O 1
ATOM 4689 N N . GLY A 1 626 ? 13.404 -3.537 -25.708 1.00 40.66 626 GLY A N 1
ATOM 4690 C CA . GLY A 1 626 ? 13.774 -4.916 -26.015 1.00 40.66 626 GLY A CA 1
ATOM 4691 C C . GLY A 1 626 ? 13.751 -5.795 -24.769 1.00 40.66 626 GLY A C 1
ATOM 4692 O O . GLY A 1 626 ? 13.877 -5.306 -23.652 1.00 40.66 626 GLY A O 1
ATOM 4693 N N . HIS A 1 627 ? 13.589 -7.101 -24.962 1.00 36.97 627 HIS A N 1
ATOM 4694 C CA . HIS A 1 627 ? 13.459 -8.085 -23.879 1.00 36.97 627 HIS A CA 1
ATOM 4695 C C . HIS A 1 627 ? 14.797 -8.458 -23.201 1.00 36.97 627 HIS A C 1
ATOM 4697 O O . HIS A 1 627 ? 14.805 -9.249 -22.264 1.00 36.97 627 HIS A O 1
ATOM 4703 N N . HIS A 1 628 ? 15.928 -7.917 -23.679 1.00 35.28 628 HIS A N 1
ATOM 4704 C CA . HIS A 1 628 ? 17.268 -8.055 -23.092 1.00 35.28 628 HIS A CA 1
ATOM 4705 C C . HIS A 1 628 ? 18.181 -6.898 -23.556 1.00 35.28 628 HIS A C 1
ATOM 4707 O O . HIS A 1 628 ? 18.035 -6.388 -24.663 1.00 35.28 628 HIS A O 1
ATOM 4713 N N . GLU A 1 629 ? 19.200 -6.538 -22.770 1.00 34.16 629 GLU A N 1
ATOM 4714 C CA . GLU A 1 629 ? 20.206 -5.500 -23.080 1.00 34.16 629 GLU A CA 1
ATOM 4715 C C . GLU A 1 629 ? 20.875 -5.622 -24.471 1.00 34.16 629 GLU A C 1
ATOM 4717 O O . GLU A 1 629 ? 21.182 -4.616 -25.100 1.00 34.16 629 GLU A O 1
ATOM 4722 N N . LYS A 1 630 ? 21.050 -6.838 -25.019 1.00 38.78 630 LYS A N 1
ATOM 4723 C CA . LYS A 1 630 ? 21.659 -7.051 -26.348 1.00 38.78 630 LYS A CA 1
ATOM 4724 C C . LYS A 1 630 ? 20.715 -6.743 -27.518 1.00 38.78 630 LYS A C 1
ATOM 4726 O O . LYS A 1 630 ? 21.167 -6.729 -28.660 1.00 38.78 630 LYS A O 1
ATOM 4731 N N . VAL A 1 631 ? 19.426 -6.533 -27.242 1.00 39.62 631 VAL A N 1
ATOM 4732 C CA . VAL A 1 631 ? 18.384 -6.276 -28.247 1.00 39.62 631 VAL A CA 1
ATOM 4733 C C . VAL A 1 631 ? 17.723 -4.904 -28.086 1.00 39.62 631 VAL A C 1
ATOM 4735 O O . VAL A 1 631 ? 16.741 -4.646 -28.772 1.00 39.62 631 VAL A O 1
ATOM 4738 N N . VAL A 1 632 ? 18.242 -4.037 -27.207 1.00 44.22 632 VAL A N 1
ATOM 4739 C CA . VAL A 1 632 ? 17.869 -2.618 -27.082 1.00 44.22 632 VAL A CA 1
ATOM 4740 C C . VAL A 1 632 ? 18.872 -1.805 -27.897 1.00 44.22 632 VAL A C 1
ATOM 4742 O O . VAL A 1 632 ? 20.052 -1.756 -27.562 1.00 44.22 632 VAL A O 1
ATOM 4745 N N . THR A 1 633 ? 18.427 -1.208 -28.999 1.00 49.81 633 THR A N 1
ATOM 4746 C CA . THR A 1 633 ? 19.331 -0.709 -30.053 1.00 49.81 633 THR A CA 1
ATOM 4747 C C . THR A 1 633 ? 19.320 0.811 -30.245 1.00 49.81 633 THR A C 1
ATOM 4749 O O . THR A 1 633 ? 20.032 1.294 -31.120 1.00 49.81 633 THR A O 1
ATOM 4752 N N . ALA A 1 634 ? 18.585 1.548 -29.403 1.00 48.56 634 ALA A N 1
ATOM 4753 C CA . ALA A 1 634 ? 18.418 3.010 -29.413 1.00 48.56 634 ALA A CA 1
ATOM 4754 C C . ALA A 1 634 ? 18.731 3.633 -28.022 1.00 48.56 634 ALA A C 1
ATOM 4756 O O . ALA A 1 634 ? 18.557 2.955 -27.004 1.00 48.56 634 ALA A O 1
ATOM 4757 N N . GLY A 1 635 ? 19.191 4.895 -27.957 1.00 47.72 635 GLY A N 1
ATOM 4758 C CA . GLY A 1 635 ? 19.654 5.597 -26.740 1.00 47.72 635 GLY A CA 1
ATOM 4759 C C . GLY A 1 635 ? 21.039 6.267 -26.873 1.00 47.72 635 GLY A C 1
ATOM 4760 O O . GLY A 1 635 ? 21.738 6.087 -27.857 1.00 47.72 635 GLY A O 1
ATOM 4761 N N . ALA A 1 636 ? 21.511 7.003 -25.854 1.00 38.53 636 ALA A N 1
ATOM 4762 C CA . ALA A 1 636 ? 22.752 7.810 -25.914 1.00 38.53 636 ALA A CA 1
ATOM 4763 C C . ALA A 1 636 ? 24.064 7.050 -26.256 1.00 38.53 636 ALA A C 1
ATOM 4765 O O . ALA A 1 636 ? 25.086 7.678 -26.525 1.00 38.53 636 ALA A O 1
ATOM 4766 N N . HIS A 1 637 ? 24.032 5.714 -26.271 1.00 43.12 637 HIS A N 1
ATOM 4767 C CA . HIS A 1 637 ? 25.114 4.824 -26.708 1.00 43.12 637 HIS A CA 1
ATOM 4768 C C . HIS A 1 637 ? 24.659 3.849 -27.818 1.00 43.12 637 HIS A C 1
ATOM 4770 O O . HIS A 1 637 ? 25.168 2.729 -27.904 1.00 43.12 637 HIS A O 1
ATOM 4776 N N . ALA A 1 638 ? 23.653 4.229 -28.615 1.00 53.94 638 ALA A N 1
ATOM 4777 C CA . ALA A 1 638 ? 23.064 3.398 -29.658 1.00 53.94 638 ALA A CA 1
ATOM 4778 C C . ALA A 1 638 ? 24.121 2.924 -30.660 1.00 53.94 638 ALA A C 1
ATOM 4780 O O . ALA A 1 638 ? 24.968 3.686 -31.118 1.00 53.94 638 ALA A O 1
ATOM 4781 N N . LYS A 1 639 ? 24.042 1.640 -31.019 1.00 56.03 639 LYS A N 1
ATOM 4782 C CA . LYS A 1 639 ? 24.847 1.049 -32.098 1.00 56.03 639 LYS A CA 1
ATOM 4783 C C . LYS A 1 639 ? 24.247 1.294 -33.484 1.00 56.03 639 LYS A C 1
ATOM 4785 O O . LYS A 1 639 ? 24.860 0.879 -34.460 1.00 56.03 639 LYS A O 1
ATOM 4790 N N . PHE A 1 640 ? 23.038 1.854 -33.554 1.00 68.06 640 PHE A N 1
ATOM 4791 C CA . PHE A 1 640 ? 22.231 1.949 -34.763 1.00 68.06 640 PHE A CA 1
ATOM 4792 C C . PHE A 1 640 ? 21.537 3.311 -34.819 1.00 68.06 640 PHE A C 1
ATOM 4794 O O . PHE A 1 640 ? 20.855 3.694 -33.870 1.00 68.06 640 PHE A O 1
ATOM 4801 N N . GLY A 1 641 ? 21.647 3.978 -35.963 1.00 76.44 641 GLY A N 1
ATOM 4802 C CA . GLY A 1 641 ? 20.946 5.215 -36.273 1.00 76.44 641 GLY A CA 1
ATOM 4803 C C . GLY A 1 641 ? 21.597 6.495 -35.752 1.00 76.44 641 GLY A C 1
ATOM 4804 O O . GLY A 1 641 ? 22.241 6.526 -34.703 1.00 76.44 641 GLY A O 1
ATOM 4805 N N . HIS A 1 642 ? 21.368 7.579 -36.491 1.00 83.44 642 HIS A N 1
ATOM 4806 C CA . HIS A 1 642 ? 21.811 8.923 -36.136 1.00 83.44 642 HIS A CA 1
ATOM 4807 C C . HIS A 1 642 ? 20.869 9.520 -35.085 1.00 83.44 642 HIS A C 1
ATOM 4809 O O . HIS A 1 642 ? 19.650 9.418 -35.254 1.00 83.44 642 HIS A O 1
ATOM 4815 N N . PRO A 1 643 ? 21.356 10.192 -34.029 1.00 81.31 643 PRO A N 1
ATOM 4816 C CA . PRO A 1 643 ? 20.478 10.824 -33.050 1.00 81.31 643 PRO A CA 1
ATOM 4817 C C . PRO A 1 643 ? 19.466 11.758 -33.721 1.00 81.31 643 PRO A C 1
ATOM 4819 O O . PRO A 1 643 ? 19.860 12.676 -34.439 1.00 81.31 643 PRO A O 1
ATOM 4822 N N . VAL A 1 644 ? 18.168 11.581 -33.446 1.00 82.12 644 VAL A N 1
ATOM 4823 C CA . VAL A 1 644 ? 17.103 12.377 -34.094 1.00 82.12 644 VAL A CA 1
ATOM 4824 C C . VAL A 1 644 ? 17.289 13.887 -33.887 1.00 82.12 644 VAL A C 1
ATOM 4826 O O . VAL A 1 644 ? 17.068 14.685 -34.792 1.00 82.12 644 VAL A O 1
ATOM 4829 N N . ARG A 1 645 ? 17.818 14.286 -32.722 1.00 77.19 645 ARG A N 1
ATOM 4830 C CA . ARG A 1 645 ? 18.179 15.680 -32.402 1.00 77.19 645 ARG A CA 1
ATOM 4831 C C . ARG A 1 645 ? 19.276 16.270 -33.297 1.00 77.19 645 ARG A C 1
ATOM 4833 O O . ARG A 1 645 ? 19.415 17.484 -33.362 1.00 77.19 645 ARG A O 1
ATOM 4840 N N . ALA A 1 646 ? 20.069 15.420 -33.942 1.00 80.56 646 ALA A N 1
ATOM 4841 C CA . ALA A 1 646 ? 21.158 15.786 -34.837 1.00 80.56 646 ALA A CA 1
ATOM 4842 C C . ALA A 1 646 ? 20.814 15.511 -36.312 1.00 80.56 646 ALA A C 1
ATOM 4844 O O . ALA A 1 646 ? 21.698 15.577 -37.162 1.00 80.56 646 ALA A O 1
ATOM 4845 N N . LEU A 1 647 ? 19.545 15.229 -36.642 1.00 86.69 647 LEU A N 1
ATOM 4846 C CA . LEU A 1 647 ? 19.104 14.921 -38.008 1.00 86.69 647 LEU A CA 1
ATOM 4847 C C . LEU A 1 647 ? 19.486 16.013 -39.022 1.00 86.69 647 LEU A C 1
ATOM 4849 O O . LEU A 1 647 ? 19.808 15.694 -40.163 1.00 86.69 647 LEU A O 1
ATOM 4853 N N . ALA A 1 648 ? 19.534 17.279 -38.593 1.00 87.44 648 ALA A N 1
ATOM 4854 C CA . ALA A 1 648 ? 19.944 18.409 -39.427 1.00 87.44 648 ALA A CA 1
ATOM 4855 C C . ALA A 1 648 ? 21.308 18.194 -40.110 1.00 87.44 648 ALA A C 1
ATOM 4857 O O . ALA A 1 648 ? 21.451 18.521 -41.284 1.00 87.44 648 ALA A O 1
ATOM 4858 N N . SER A 1 649 ? 22.279 17.563 -39.437 1.00 88.12 649 SER A N 1
ATOM 4859 C CA . SER A 1 649 ? 23.604 17.337 -40.032 1.00 88.12 649 SER A CA 1
ATOM 4860 C C . SER A 1 649 ? 23.574 16.325 -41.181 1.00 88.12 649 SER A C 1
ATOM 4862 O O . SER A 1 649 ? 24.361 16.428 -42.118 1.00 88.12 649 SER A O 1
ATOM 4864 N N . VAL A 1 650 ? 22.660 15.349 -41.136 1.00 90.06 650 VAL A N 1
ATOM 4865 C CA . VAL A 1 650 ? 22.455 14.393 -42.237 1.00 90.06 650 VAL A CA 1
ATOM 4866 C C . VAL A 1 650 ? 21.754 15.076 -43.405 1.00 90.06 650 VAL A C 1
ATOM 4868 O O . VAL A 1 650 ? 22.141 14.862 -44.549 1.00 90.06 650 VAL A O 1
ATOM 4871 N N . VAL A 1 651 ? 20.767 15.932 -43.119 1.00 90.88 651 VAL A N 1
ATOM 4872 C CA . VAL A 1 651 ? 20.055 16.719 -44.139 1.00 90.88 651 VAL A CA 1
ATOM 4873 C C . VAL A 1 651 ? 21.019 17.621 -44.905 1.00 90.88 651 VAL A C 1
ATOM 4875 O O . VAL A 1 651 ? 21.005 17.625 -46.133 1.00 90.88 651 VAL A O 1
ATOM 4878 N N . GLU A 1 652 ? 21.896 18.337 -44.201 1.00 92.19 652 GLU A N 1
ATOM 4879 C CA . GLU A 1 652 ? 22.910 19.201 -44.814 1.00 92.19 652 GLU A CA 1
ATOM 4880 C C . GLU A 1 652 ? 23.891 18.407 -45.692 1.00 92.19 652 GLU A C 1
ATOM 4882 O O . GLU A 1 652 ? 24.152 18.790 -46.836 1.00 92.19 652 GLU A O 1
ATOM 4887 N N . ALA A 1 653 ? 24.391 17.269 -45.197 1.00 92.56 653 ALA A N 1
ATOM 4888 C CA . ALA A 1 653 ? 25.302 16.407 -45.949 1.00 92.56 653 ALA A CA 1
ATOM 4889 C C . ALA A 1 653 ? 24.642 15.802 -47.202 1.00 92.56 653 ALA A C 1
ATOM 4891 O O . ALA A 1 653 ? 25.254 15.762 -48.270 1.00 92.56 653 ALA A O 1
ATOM 4892 N N . ALA A 1 654 ? 23.384 15.368 -47.097 1.00 92.88 654 ALA A N 1
ATOM 4893 C CA . ALA A 1 654 ? 22.625 14.814 -48.215 1.00 92.88 654 ALA A CA 1
ATOM 4894 C C . ALA A 1 654 ? 22.313 15.884 -49.277 1.00 92.88 654 ALA A C 1
ATOM 4896 O O . ALA A 1 654 ? 22.487 15.644 -50.476 1.00 92.88 654 ALA A O 1
ATOM 4897 N N . ALA A 1 655 ? 21.950 17.098 -48.845 1.00 92.25 655 ALA A N 1
ATOM 4898 C CA . ALA A 1 655 ? 21.703 18.234 -49.729 1.00 92.25 655 ALA A CA 1
ATOM 4899 C C . ALA A 1 655 ? 22.948 18.621 -50.546 1.00 92.25 655 ALA A C 1
ATOM 4901 O O . ALA A 1 655 ? 22.833 18.891 -51.742 1.00 92.25 655 ALA A O 1
ATOM 4902 N N . ALA A 1 656 ? 24.144 18.570 -49.946 1.00 93.44 656 ALA A N 1
ATOM 4903 C CA . ALA A 1 656 ? 25.405 18.850 -50.640 1.00 93.44 656 ALA A CA 1
ATOM 4904 C C . ALA A 1 656 ? 25.695 17.882 -51.808 1.00 93.44 656 ALA A C 1
ATOM 4906 O O . ALA A 1 656 ? 26.407 18.240 -52.748 1.00 93.44 656 ALA A O 1
ATOM 4907 N N . LEU A 1 657 ? 25.126 16.673 -51.773 1.00 94.81 657 LEU A N 1
ATOM 4908 C CA . LEU A 1 657 ? 25.264 15.650 -52.816 1.00 94.81 657 LEU A CA 1
ATOM 4909 C C . LEU A 1 657 ? 24.054 15.575 -53.760 1.00 94.81 657 LEU A C 1
ATOM 4911 O O . LEU A 1 657 ? 24.046 14.759 -54.686 1.00 94.81 657 LEU A O 1
ATOM 4915 N N . GLY A 1 658 ? 23.018 16.386 -53.524 1.00 93.56 658 GLY A N 1
ATOM 4916 C CA . GLY A 1 658 ? 21.734 16.258 -54.211 1.00 93.56 658 GLY A CA 1
ATOM 4917 C C . GLY A 1 658 ? 21.063 14.898 -53.984 1.00 93.56 658 GLY A C 1
ATOM 4918 O O . GLY A 1 658 ? 20.345 14.433 -54.864 1.00 93.56 658 GLY A O 1
ATOM 4919 N N . ALA A 1 659 ? 21.336 14.234 -52.858 1.00 94.12 659 ALA A N 1
ATOM 4920 C CA . ALA A 1 659 ? 20.765 12.940 -52.494 1.00 94.12 659 ALA A CA 1
ATOM 4921 C C . ALA A 1 659 ? 19.466 13.163 -51.692 1.00 94.12 659 ALA A C 1
ATOM 4923 O O . ALA A 1 659 ? 19.546 13.573 -50.532 1.00 94.12 659 ALA A O 1
ATOM 4924 N N . PRO A 1 660 ? 18.264 12.959 -52.264 1.00 94.50 660 PRO A N 1
ATOM 4925 C CA . PRO A 1 660 ? 17.026 13.232 -51.541 1.00 94.50 660 PRO A CA 1
ATOM 4926 C C . PRO A 1 660 ? 16.820 12.226 -50.403 1.00 94.50 660 PRO A C 1
ATOM 4928 O O . PRO A 1 660 ? 16.949 11.014 -50.602 1.00 94.50 660 PRO A O 1
ATOM 4931 N N . ILE A 1 661 ? 16.459 12.722 -49.216 1.00 95.12 661 ILE A N 1
ATOM 4932 C CA . ILE A 1 661 ? 16.069 11.868 -48.090 1.00 95.12 661 ILE A CA 1
ATOM 4933 C C . ILE A 1 661 ? 14.617 11.438 -48.295 1.00 95.12 661 ILE A C 1
ATOM 4935 O O . ILE A 1 661 ? 13.699 12.245 -48.155 1.00 95.12 661 ILE A O 1
ATOM 4939 N N . VAL A 1 662 ? 14.419 10.164 -48.630 1.00 94.75 662 VAL A N 1
ATOM 4940 C CA . VAL A 1 662 ? 13.110 9.602 -48.998 1.00 94.75 662 VAL A CA 1
ATOM 4941 C C . VAL A 1 662 ? 12.490 8.730 -47.917 1.00 94.75 662 VAL A C 1
ATOM 4943 O O . VAL A 1 662 ? 11.360 8.286 -48.095 1.00 94.75 662 VAL A O 1
ATOM 4946 N N . GLY A 1 663 ? 13.179 8.480 -46.805 1.00 93.62 663 GLY A N 1
ATOM 4947 C CA . GLY A 1 663 ? 12.572 7.723 -45.722 1.00 93.62 663 GLY A CA 1
ATOM 4948 C C . GLY A 1 663 ? 13.232 7.884 -44.366 1.00 93.62 663 GLY A C 1
ATOM 4949 O O . GLY A 1 663 ? 14.415 8.225 -44.271 1.00 93.62 663 GLY A O 1
ATOM 4950 N N . LEU A 1 664 ? 12.458 7.624 -43.314 1.00 94.06 664 LEU A N 1
ATOM 4951 C CA . LEU A 1 664 ? 12.949 7.569 -41.939 1.00 94.06 664 LEU A CA 1
ATOM 4952 C C . LEU A 1 664 ? 12.742 6.171 -41.364 1.00 94.06 664 LEU A C 1
ATOM 4954 O O . LEU A 1 664 ? 11.638 5.642 -41.317 1.00 94.06 664 LEU A O 1
ATOM 4958 N N . HIS A 1 665 ? 13.819 5.585 -40.859 1.00 92.94 665 HIS A N 1
ATOM 4959 C CA . HIS A 1 665 ? 13.804 4.258 -40.264 1.00 92.94 665 HIS A CA 1
ATOM 4960 C C . HIS A 1 665 ? 14.223 4.334 -38.795 1.00 92.94 665 HIS A C 1
ATOM 4962 O O . HIS A 1 665 ? 15.102 5.109 -38.441 1.00 92.94 665 HIS A O 1
ATOM 4968 N N . ALA A 1 666 ? 13.657 3.502 -37.925 1.00 90.00 666 ALA A N 1
ATOM 4969 C CA . ALA A 1 666 ? 14.134 3.369 -36.551 1.00 90.00 666 ALA A CA 1
ATOM 4970 C C . ALA A 1 666 ? 14.205 1.901 -36.150 1.00 90.00 666 ALA A C 1
ATOM 4972 O O . ALA A 1 666 ? 13.251 1.144 -36.320 1.00 90.00 666 ALA A O 1
ATOM 4973 N N . HIS A 1 667 ? 15.327 1.516 -35.544 1.00 85.69 667 HIS A N 1
ATOM 4974 C CA . HIS A 1 667 ? 15.476 0.210 -34.918 1.00 85.69 667 HIS A CA 1
ATOM 4975 C C . HIS A 1 667 ? 15.580 0.391 -33.403 1.00 85.69 667 HIS A C 1
ATOM 4977 O O . HIS A 1 667 ? 16.659 0.634 -32.867 1.00 85.69 667 HIS A O 1
ATOM 4983 N N . VAL A 1 668 ? 14.445 0.296 -32.706 1.00 77.44 668 VAL A N 1
ATOM 4984 C CA . VAL A 1 668 ? 14.385 0.476 -31.243 1.00 77.44 668 VAL A CA 1
ATOM 4985 C C . VAL A 1 668 ? 14.649 -0.807 -30.456 1.00 77.44 668 VAL A C 1
ATOM 4987 O O . VAL A 1 668 ? 15.059 -0.725 -29.297 1.00 77.44 668 VAL A O 1
ATOM 4990 N N . GLY A 1 669 ? 14.489 -1.970 -31.093 1.00 72.25 669 GLY A N 1
ATOM 4991 C CA . GLY A 1 669 ? 14.935 -3.260 -30.579 1.00 72.25 669 GLY A CA 1
ATOM 4992 C C . GLY A 1 669 ? 14.144 -4.456 -31.111 1.00 72.25 669 GLY A C 1
ATOM 4993 O O . GLY A 1 669 ? 13.398 -4.339 -32.082 1.00 72.25 669 GLY A O 1
ATOM 4994 N N . SER A 1 670 ? 14.333 -5.634 -30.505 1.00 68.00 670 SER A N 1
ATOM 4995 C CA . SER A 1 670 ? 13.684 -6.895 -30.921 1.00 68.00 670 SER A CA 1
ATOM 4996 C C . SER A 1 670 ? 12.738 -7.462 -29.854 1.00 68.00 670 SER A C 1
ATOM 4998 O O . SER A 1 670 ? 12.986 -7.344 -28.653 1.00 68.00 670 SER A O 1
ATOM 5000 N N . GLY A 1 671 ? 11.667 -8.141 -30.285 1.00 64.50 671 GLY A N 1
ATOM 5001 C CA . GLY A 1 671 ? 10.686 -8.770 -29.386 1.00 64.50 671 GLY A CA 1
ATOM 5002 C C . GLY A 1 671 ? 9.815 -7.768 -28.622 1.00 64.50 671 GLY A C 1
ATOM 5003 O O . GLY A 1 671 ? 9.499 -7.989 -27.457 1.00 64.50 671 GLY A O 1
ATOM 5004 N N . ILE A 1 672 ? 9.462 -6.651 -29.261 1.00 68.44 672 ILE A N 1
ATOM 5005 C CA . ILE A 1 672 ? 8.644 -5.589 -28.671 1.00 68.44 672 ILE A CA 1
ATOM 5006 C C . ILE A 1 672 ? 7.173 -6.007 -28.715 1.00 68.44 672 ILE A C 1
ATOM 5008 O O . ILE A 1 672 ? 6.533 -5.955 -29.765 1.00 68.44 672 ILE A O 1
ATOM 5012 N N . LEU A 1 673 ? 6.649 -6.430 -27.566 1.00 67.50 673 LEU A N 1
ATOM 5013 C CA . LEU A 1 673 ? 5.257 -6.871 -27.418 1.00 67.50 673 LEU A CA 1
ATOM 5014 C C . LEU A 1 673 ? 4.330 -5.765 -26.893 1.00 67.50 673 LEU A C 1
ATOM 5016 O O . LEU A 1 673 ? 3.114 -5.928 -26.906 1.00 67.50 673 LEU A O 1
ATOM 5020 N N . GLU A 1 674 ? 4.891 -4.642 -26.444 1.00 62.78 674 GLU A N 1
ATOM 5021 C CA . GLU A 1 674 ? 4.135 -3.522 -25.889 1.00 62.78 674 GLU A CA 1
ATOM 5022 C C . GLU A 1 674 ? 3.739 -2.513 -26.981 1.00 62.78 674 GLU A C 1
ATOM 5024 O O . GLU A 1 674 ? 4.622 -1.909 -27.601 1.00 62.78 674 GLU A O 1
ATOM 5029 N N . PRO A 1 675 ? 2.436 -2.231 -27.181 1.00 73.19 675 PRO A N 1
ATOM 5030 C CA . PRO A 1 675 ? 1.978 -1.249 -28.170 1.00 73.19 675 PRO A CA 1
ATOM 5031 C C . PRO A 1 675 ? 2.544 0.160 -27.946 1.00 73.19 675 PRO A C 1
ATOM 5033 O O . PRO A 1 675 ? 2.800 0.895 -28.898 1.00 73.19 675 PRO A O 1
ATOM 5036 N N . GLY A 1 676 ? 2.791 0.538 -26.687 1.00 74.94 676 GLY A N 1
ATOM 5037 C CA . GLY A 1 676 ? 3.297 1.865 -26.336 1.00 74.94 676 GLY A CA 1
ATOM 5038 C C . GLY A 1 676 ? 4.689 2.170 -26.898 1.00 74.94 676 GLY A C 1
ATOM 5039 O O . GLY A 1 676 ? 4.979 3.326 -27.198 1.00 74.94 676 GLY A O 1
ATOM 5040 N N . ALA A 1 677 ? 5.544 1.158 -27.076 1.00 71.25 677 ALA A N 1
ATOM 5041 C CA . ALA A 1 677 ? 6.854 1.346 -27.698 1.00 71.25 677 ALA A CA 1
ATOM 5042 C C . ALA A 1 677 ? 6.718 1.728 -29.179 1.00 71.25 677 ALA A C 1
ATOM 5044 O O . ALA A 1 677 ? 7.338 2.696 -29.612 1.00 71.25 677 ALA A O 1
ATOM 5045 N N . TRP A 1 678 ? 5.836 1.044 -29.914 1.00 82.31 678 TRP A N 1
ATOM 5046 C CA . TRP A 1 678 ? 5.525 1.358 -31.310 1.00 82.31 678 TRP A CA 1
ATOM 5047 C C . TRP A 1 678 ? 4.925 2.757 -31.467 1.00 82.31 678 TRP A C 1
ATOM 5049 O O . TRP A 1 678 ? 5.341 3.500 -32.353 1.00 82.31 678 TRP A O 1
ATOM 5059 N N . LEU A 1 679 ? 4.009 3.145 -30.570 1.00 82.94 679 LEU A N 1
ATOM 5060 C CA . LEU A 1 679 ? 3.421 4.485 -30.570 1.00 82.94 679 LEU A CA 1
ATOM 5061 C C . LEU A 1 679 ? 4.487 5.570 -30.378 1.00 82.94 679 LEU A C 1
ATOM 5063 O O . LEU A 1 679 ? 4.528 6.520 -31.149 1.00 82.94 679 LEU A O 1
ATOM 5067 N N . ARG A 1 680 ? 5.380 5.420 -29.389 1.00 80.56 680 ARG A N 1
ATOM 5068 C CA . ARG A 1 680 ? 6.458 6.395 -29.146 1.00 80.56 680 ARG A CA 1
ATOM 5069 C C . ARG A 1 680 ? 7.389 6.527 -30.346 1.00 80.56 680 ARG A C 1
ATOM 5071 O O . ARG A 1 680 ? 7.679 7.646 -30.757 1.00 80.56 680 ARG A O 1
ATOM 5078 N N . THR A 1 681 ? 7.835 5.407 -30.916 1.00 85.44 681 THR A N 1
ATOM 5079 C CA . THR A 1 681 ? 8.698 5.419 -32.104 1.00 85.44 681 THR A CA 1
ATOM 5080 C C . THR A 1 681 ? 7.998 6.089 -33.283 1.00 85.44 681 THR A C 1
ATOM 5082 O O . THR A 1 681 ? 8.585 6.964 -33.910 1.00 85.44 681 THR A O 1
ATOM 5085 N N . GLY A 1 682 ? 6.732 5.744 -33.538 1.00 88.31 682 GLY A N 1
ATOM 5086 C CA . GLY A 1 682 ? 5.931 6.366 -34.591 1.00 88.31 682 GLY A CA 1
ATOM 5087 C C . GLY A 1 682 ? 5.778 7.877 -34.407 1.00 88.31 682 GLY A C 1
ATOM 5088 O O . GLY A 1 682 ? 5.969 8.619 -35.364 1.00 88.31 682 GLY A O 1
ATOM 5089 N N . THR A 1 683 ? 5.513 8.348 -33.183 1.00 87.56 683 THR A N 1
ATOM 5090 C CA . THR A 1 683 ? 5.416 9.786 -32.883 1.00 87.56 683 THR A CA 1
ATOM 5091 C C . THR A 1 683 ? 6.728 10.513 -33.164 1.00 87.56 683 THR A C 1
ATOM 5093 O O . THR A 1 683 ? 6.711 11.532 -33.847 1.00 87.56 683 THR A O 1
ATOM 5096 N N . VAL A 1 684 ? 7.867 9.976 -32.710 1.00 85.31 684 VAL A N 1
ATOM 5097 C CA . VAL A 1 684 ? 9.182 10.601 -32.943 1.00 85.31 684 VAL A CA 1
ATOM 5098 C C . VAL A 1 684 ? 9.506 10.674 -34.437 1.00 85.31 684 VAL A C 1
ATOM 5100 O O . VAL A 1 684 ? 9.965 11.709 -34.917 1.00 85.31 684 VAL A O 1
ATOM 5103 N N . LEU A 1 685 ? 9.235 9.602 -35.188 1.00 90.50 685 LEU A N 1
ATOM 5104 C CA . LEU A 1 685 ? 9.433 9.587 -36.639 1.00 90.50 685 LEU A CA 1
ATOM 5105 C C . LEU A 1 685 ? 8.508 10.580 -37.350 1.00 90.50 685 LEU A C 1
ATOM 5107 O O . LEU A 1 685 ? 8.962 11.315 -38.222 1.00 90.50 685 LEU A O 1
ATOM 5111 N N . ALA A 1 686 ? 7.237 10.657 -36.952 1.00 89.62 686 ALA A N 1
ATOM 5112 C CA . ALA A 1 686 ? 6.274 11.594 -37.524 1.00 89.62 686 ALA A CA 1
ATOM 5113 C C . ALA A 1 686 ? 6.615 13.061 -37.214 1.00 89.62 686 ALA A C 1
ATOM 5115 O O . ALA A 1 686 ? 6.352 13.942 -38.031 1.00 89.62 686 ALA A O 1
ATOM 5116 N N . GLU A 1 687 ? 7.197 13.344 -36.048 1.00 89.25 687 GLU A N 1
ATOM 5117 C CA . GLU A 1 687 ? 7.706 14.672 -35.700 1.00 89.25 687 GLU A CA 1
ATOM 5118 C C . GLU A 1 687 ? 8.942 15.031 -36.526 1.00 89.25 687 GLU A C 1
ATOM 5120 O O . GLU A 1 687 ? 8.979 16.108 -37.122 1.00 89.25 687 GLU A O 1
ATOM 5125 N N . ALA A 1 688 ? 9.909 14.114 -36.628 1.00 87.19 688 ALA A N 1
ATOM 5126 C CA . ALA A 1 688 ? 11.106 14.288 -37.448 1.00 87.19 688 ALA A CA 1
ATOM 5127 C C . ALA A 1 688 ? 10.773 14.442 -38.941 1.00 87.19 688 ALA A C 1
ATOM 5129 O O . ALA A 1 688 ? 11.413 15.218 -39.642 1.00 87.19 688 ALA A O 1
ATOM 5130 N N . ALA A 1 689 ? 9.729 13.765 -39.420 1.00 89.44 689 ALA A N 1
ATOM 5131 C CA . ALA A 1 689 ? 9.280 13.856 -40.802 1.00 89.44 689 ALA A CA 1
ATOM 5132 C C . ALA A 1 689 ? 8.834 15.270 -41.207 1.00 89.44 689 ALA A C 1
ATOM 5134 O O . ALA A 1 689 ? 8.927 15.625 -42.377 1.00 89.44 689 ALA A O 1
ATOM 5135 N N . ARG A 1 690 ? 8.385 16.110 -40.260 1.00 87.19 690 ARG A N 1
ATOM 5136 C CA . ARG A 1 690 ? 7.891 17.467 -40.566 1.00 87.19 690 ARG A CA 1
ATOM 5137 C C . ARG A 1 690 ? 8.962 18.400 -41.124 1.00 87.19 690 ARG A C 1
ATOM 5139 O O . ARG A 1 690 ? 8.610 19.403 -41.738 1.00 87.19 690 ARG A O 1
ATOM 5146 N N . SER A 1 691 ? 10.240 18.110 -40.885 1.00 81.19 691 SER A N 1
ATOM 5147 C CA . SER A 1 691 ? 11.359 18.896 -41.409 1.00 81.19 691 SER A CA 1
ATOM 5148 C C . SER A 1 691 ? 11.891 18.383 -42.753 1.00 81.19 691 SER A C 1
ATOM 5150 O O . SER A 1 691 ? 12.862 18.943 -43.260 1.00 81.19 691 SER A O 1
ATOM 5152 N N . LEU A 1 692 ? 11.269 17.353 -43.342 1.00 86.81 692 LEU A N 1
ATOM 5153 C CA . LEU A 1 692 ? 11.685 16.719 -44.595 1.00 86.81 692 LEU A CA 1
ATOM 5154 C C . 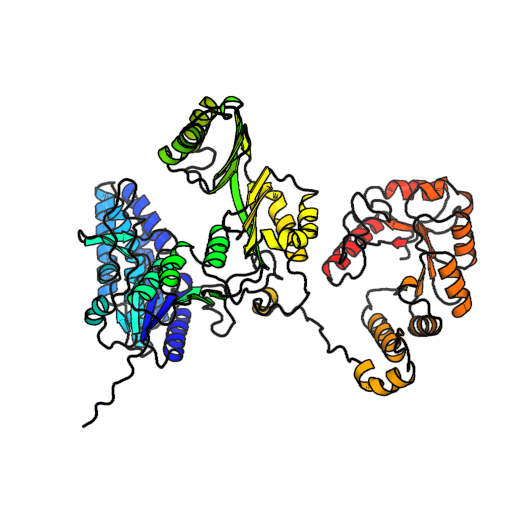LEU A 1 692 ? 10.560 16.785 -45.636 1.00 86.81 692 LEU A C 1
ATOM 5156 O O . LEU A 1 692 ? 9.390 16.590 -45.316 1.00 86.81 692 LEU A O 1
ATOM 5160 N N . THR A 1 693 ? 10.907 17.054 -46.895 1.00 79.25 693 THR A N 1
ATOM 5161 C CA . THR A 1 693 ? 9.926 17.340 -47.959 1.00 79.25 693 THR A CA 1
ATOM 5162 C C . THR A 1 693 ? 9.704 16.197 -48.949 1.00 79.25 693 THR A C 1
ATOM 5164 O O . THR A 1 693 ? 8.641 16.141 -49.559 1.00 79.25 693 THR A O 1
ATOM 5167 N N . ASP A 1 694 ? 10.660 15.274 -49.088 1.00 84.25 694 ASP A N 1
ATOM 5168 C CA . ASP A 1 694 ? 10.672 14.245 -50.146 1.00 84.25 694 ASP A CA 1
ATOM 5169 C C . ASP A 1 694 ? 10.390 12.819 -49.630 1.00 84.25 694 ASP A C 1
ATOM 5171 O O . ASP A 1 694 ? 10.701 11.827 -50.299 1.00 84.25 694 ASP A O 1
ATOM 5175 N N . LEU A 1 695 ? 9.804 12.702 -48.433 1.00 88.75 695 LEU A N 1
ATOM 5176 C CA . LEU A 1 695 ? 9.559 11.420 -47.773 1.00 88.75 695 LEU A CA 1
ATOM 5177 C C . LEU A 1 695 ? 8.534 10.551 -48.514 1.00 88.75 695 LEU A C 1
ATOM 5179 O O . LEU A 1 695 ? 7.464 11.003 -48.921 1.00 88.75 695 LEU A O 1
ATOM 5183 N N . ARG A 1 696 ? 8.865 9.265 -48.622 1.00 86.56 696 ARG A N 1
ATOM 5184 C CA . ARG A 1 696 ? 8.058 8.191 -49.207 1.00 86.56 696 ARG A CA 1
ATOM 5185 C C . ARG A 1 696 ? 7.679 7.126 -48.177 1.00 86.56 696 ARG A C 1
ATOM 5187 O O . ARG A 1 696 ? 6.619 6.524 -48.348 1.00 86.56 696 ARG A O 1
ATOM 5194 N N . TRP A 1 697 ? 8.510 6.883 -47.155 1.00 82.25 697 TRP A N 1
ATOM 5195 C CA . TRP A 1 697 ? 8.281 5.845 -46.139 1.00 82.25 697 TRP A CA 1
ATOM 5196 C C . TRP A 1 697 ? 8.914 6.115 -44.773 1.00 82.25 697 TRP A C 1
ATOM 5198 O O . TRP A 1 697 ? 9.911 6.867 -44.686 1.00 82.25 697 TRP A O 1
#

Sequence (697 aa):
MAGQGGIAMSWVVVKYGGTSVATAASWASIAARVRELEGHRVWITASALSGVSNQLEAALDAAVAGAPSTAVQDLTARHHALAAEVGIPVPHDLQALLDDLQRLLEGIRLTGEASDRLRARVMSFGELAATRLGTAILAHHGLDARWVDARKVLRARALEPGETHIRATVPVERDPERVAPLVGDAPVVLTQGFIAREPDGATVLLGRGGSDTSASLFGALLGAERVEIWTDVHGMFTSNPREIPTARLVKRLDYREAQELAAMGAKVLHPRCLPPVAMHGIPLVIRNTLAPHAPGTSIERDTSDAAAVTAVVRRTGVTLITLSTLAMWETPGFLAAAFAPFADLGISVDLVATSQSAVSVTLDHVPGGTEGQAFRALLKRLRALGDVRVVAPCAVVSIVGRRIRAVLHELGGAFAVFREHDVHLVSESSEDLNLSFVVDEADAPRLVQRLHGVLFAPQGDDPRLGPSWEQLQGAAAPVVSAPRERWWVDERERLHALCPEGARYAYDLRVVRARARALTGTLTSAGRLYYAMKANPHPAVLEVVASEGLGLECVSIGEVRRVREVLGDEVPILFTPNFCDVREYDEAYGLGAEVTIDGPDVLALAPDTFRGRPVGVRVDPGGGAGHHEKVVTAGAHAKFGHPVRALASVVEAAAALGAPIVGLHAHVGSGILEPGAWLRTGTVLAEAARSLTDLRW

Foldseek 3Di:
DDDPPDDDQFEEEEEDEQCLLQALLSLVLVLVVLVVSPSHFYEYAYEFHPCLLVLLVVLLVCLLVLHDHCSLVVSVVSLCVRCVRLPHDQDPVLVVLSVVLVVLSNVSSVVSDDFLLSSLVSSVSRQVNSQVSSCVSSVSSVAQEAEDEQQQPFEFEDDDPPDGLAATHTDQAAALVSVCVRCPPRSHYYYYFQWYAYPVGGIGGNHPLRSLQSSLSVCRHRVGQAYEYEDQDQEFWQEDCVLPQQTWAQAEEELVLVLVCQLQPRVQGHNNNSVSCQVSQHKYWYHYSVCRPDGHHIYGHDPDQDWAFRHKYKDWQKKKKKFFALVQAPDPCLVVQLCVLCVVLVWDWDFWDDDNTMIMTIGRDDVVGCVDPSNVSSVVSSVVSGDMDMDPGKMKIKGFTAQLVVCVVVCPQLVVLCPVWDFPDWGADPRNGMIITITHRVCRSVSRNSSCCSRVPPDDDPVSTHGGNCVVVVVPPPPPVPPPPPVCVVCVVVVCVVPVDDDDDDDDLVVLLVVLLVCVVPPPVDPAAEDECVVDVDLSSLVSNVVSPHAYEAQFLVSLVSCCVRPNLPGAYAHFHLDDDLVSLLVCVVSVYAAEDAALVSCVVCVPSQQLAEYEFEEALAAADDPDPVFQQHHPPHSGHDHLVCVVRNVVSCVVRNHAHAYYHYRRGPPDPDVVRVVSVVVSRVVSCVVHDRYDD

Secondary structure (DSSP, 8-state):
-------PPPEEEEEE-GGGGSSHHHHHHHHHHHHHTTTSEEEEEEPPSTTHHHHHHHHHHHHHTT----HHHHHHHHHHHHHHHHT-PPPHHHHHHHHHHHHHHHHHHHHT---HHHHHHHHHHHHHHHHHHHHHHHHHTT--EEEE-GGGT-BPPPPPTT--TTS--------GGGTHHHHTT-SEEEEESSEEE-TTS-EEE--TTHHHHHHHHHHHHHT-SEEEEEESSSS-BSS-TTT-TTPEEE-EE-HHHHHHHHHTT-TTS-GGGHHHHHHHT--EEEEETT-TTS--EEE--------EEEEEEEEEEEEEEEEE-GGGTT-TTHHHHHHHHHHHTTPPEEEEEE-SSEEEEEES--TT-TTSHHHHHHHHHHHTTSEEEEEEEEEEEEEEEESGGGGTTTTHHHHGGGGGS-EEEEEE-TTSSEEEEEEETTTHHHHHHHHHHHHS-S-S--TTEEEEHHHHTT------------HHHHTHHHHHHH-SSS------HHHHHHHHHHHHHH-TT-S--EEEGGG---HHHHHHHHHTT-EEEESSHHHHHHHHHHH-SSS-EEE--SS--HHHHHHHHHTTPEEEESSTHHHHH-HHHHTT--EEEEEE-S----SSGGGB--STT-SSSEEGGGHHHHHHHHHHTT--EEEEE---BS----HHHHHHHHHHHHHHHTT-SS---